Protein 6Z0F (pdb70)

CATH classification: 1.10.510.10 (+1 more: 1.25.40.680)

Organism: Bacillus subtilis (strain 168) (NCBI:txid224308)

Sequence (753 aa):
GEQKSYLENQLEAVAEKTDAGYTFTFQREKIKLLDGLEANVIKDINPFFHKEIDVTDDEVIITIQPPSSYKAFRFMKAKDKKSKWQFAYQLVQAVQQHNLSRLNLIVAPENIVFDKGLTPYFLHYGVKESIPPYERDEERVWQELKAAAALAVDGAFAFEDYLKFNETLTFSAEAKAILDAESYDDLLELIQTHIDELEAKAKTYIHIPRKKWNIQRYIGLGLIVLLVPALIYSMYALFFAQPKHQAIVDSNRAFLNKQYSEVISTLSKYDAESLPESVQYQLATSYVEVENLGSAKTKNIENNLVTLQSDPQHFLYWIDYGRGEYKEAISIGRKLEYNDYIYFALAKYKQQLLSEDTNDEDIQKELDSVNSELEKAQKERQENEQKSYLENQLEAVAEKTDAGYTFTFQREKIKLANVIKDINPFFHKEIDVTDDEVIITIQPPSSYKAFRFMKAKDKKSKWQFAYQLVQAVQQHNLSRLNLIVAPENIVFDKGLTPYFLHYGVKESIPPYERDEERVWQELKAAAALAVDGAFAFEDYLKFNETLTFSAEAKAILDAESYDDLLELIQTHIDELEAKAKTYIHIPRKKWNIQRYIGLGLIVLLVPALIYSMYALFFAQPKHQAIVDSNRAFLNKQYSEVISTLSKYDAESLPESVQYQLATSYVEVENLGSAKTKNIENNLVTLQSDPQHFLYWIDYGRGEYKEAISIGRKLEYNDYIYFALAKYKQQLLSEDTNDEDIQKELDSVNSELE

B-factor: mean 88.52, std 26.42, range [38.07, 214.38]

Secondary structure (DSSP, 8-state):
-----HHHHHHT-EEEEETTEEEEEEEGGG----SSSSSGGGGGT-TTSEEEEEE-SSEEEEEEE--TT-EEGGGSTTS-HHHHHHHHHHHHHHHHT---TTEE----GGGEEE-TT--EEES--EETTTBSS-S--HHHHHHHHHHHHHHHHT-SS-HHHHHT--SSS---HHHHHHHT--SHHHHHHHHHHHHHHHHHHHHTEEEEEHHHHHHHHHHHHHHHHHHHHHHHHHHHIIIIIHHHHHHHHHHHHHHHTT-HHHHHHHTTTS-GGGS-HHHHHHHHHHHHHHHT--HHHHHHIIIIIS-TTS-HHHHHHHHHHHTT-HHHHHHHHHHTT-HHHHHHHHHHHHHHHHHS-TT-HHHHHHHHHHHHHHHHHHHHHTT-/----HHHHHHT-EEEE-SS-EEEEEEGGG----GGGGGS-TTSEEEEEE-SSEEEEEEE--TT-EEGGGSTTS-HHHHHHHHHHHHHHHHT---TTEE----GGGEEE-TT--EEES--EETTTBSS-S--HHHHHHHHHHHHHHHHT-SS-HHHHHT--TTS---HHHHHHHT--SHHHHHHHHHHHHHHHHHHHHTEEEEEHHHHHHHHHHHHHHHHHHHHHHHHHHHIIIIIHHHHHHHHHHHHHHHTT-HHHHHHHSTTS-GGGS-HHHHHHHHHHHHHHHT--HHHHHHIIIIIS-TTS-HHHHHHHHHHHTT-HHHHHHHHHHTT-HHHHHHHHHHHHHHHSSS-TT-HHHHHHHHHHHHHH-

Solvent-accessible surface area: 38411 Å² total; per-residue (Å²): 127,155,170,110,27,42,1,24,99,84,4,134,10,71,19,104,84,74,148,66,4,49,16,2,19,2,93,79,158,35,4,40,31,161,67,79,95,82,3,63,22,3,92,85,37,10,102,79,4,96,12,82,31,71,45,63,150,95,63,0,49,0,17,0,66,7,48,118,41,22,105,33,12,79,125,1,131,101,38,77,86,41,11,20,4,9,0,0,6,9,0,0,10,31,10,72,71,35,128,61,86,88,0,2,6,0,0,0,26,81,0,2,0,18,2,28,2,18,27,5,22,3,2,1,12,0,0,92,92,10,0,9,16,84,92,97,64,118,113,41,10,37,76,4,0,10,0,0,0,0,30,3,0,33,11,68,75,59,10,82,46,2,28,86,47,46,117,85,67,133,38,45,92,22,0,38,36,0,22,110,12,152,49,62,102,78,0,20,52,45,0,41,69,62,5,50,117,35,41,59,109,40,113,78,68,48,89,14,52,118,183,37,45,35,97,64,113,130,98,18,113,31,29,83,98,85,12,80,73,6,57,126,70,8,90,118,4,89,122,136,37,68,59,44,22,87,9,0,5,37,0,4,91,1,24,34,40,153,91,50,76,64,0,29,74,35,0,69,98,46,86,4,129,58,3,38,101,8,0,12,31,2,0,0,7,0,13,0,56,80,52,133,51,45,109,74,44,22,45,89,15,50,102,102,26,0,31,46,143,24,71,44,58,22,3,24,0,7,0,21,7,29,65,30,64,29,45,86,0,12,64,22,0,112,65,43,156,78,76,103,5,33,104,62,0,5,45,91,22,7,111,61,11,107,92,85,88,109,87,31,157,78,42,55,62,74,32,66,56,4,79,69,52,34,73,66,41,56,76,63,88,92,92,129,159,110,54,34,31,0,33,100,99,1,103,8,90,30,49,125,68,160,71,2,30,21,2,20,1,73,31,144,79,21,107,192,48,126,46,3,51,86,37,10,101,79,5,101,28,89,60,73,102,73,151,57,64,5,50,0,18,2,26,20,48,112,18,20,79,31,16,81,114,1,138,76,39,72,72,60,6,24,1,12,0,0,3,8,0,0,10,29,10,81,77,36,132,68,90,35,0,2,12,2,0,0,16,72,0,2,0,6,2,32,2,5,28,5,23,4,3,2,12,0,12,111,97,11,0,8,27,60,96,113,74,133,118,35,18,40,58,5,0,22,0,0,0,0,33,6,0,34,16,69,72,59,10,91,47,2,29,61,81,50,117,109,72,132,50,44,91,50,0,122,30,0,30,89,9,156,47,59,86,72,0,17,96,36,0,32,73,38,5,88,116,55,72,60,47,51,172,81,77,15,88,23,50,101,71,118,16,53,107,63,105,147,102,16,106,33,28,73,104,86,10,79,74,8,56,124,54,8,116,114,7,55,83,49,24,51,62,42,37,92,10,0,5,37,0,4,92,0,25,40,42,61,74,53,76,59,0,31,77,35,0,70,98,48,88,5,126,58,4,38,102,10,0,12,31,3,0,0,6,0,14,0,60,77,46,132,55,43,109,77,45,19,46,88,16,51,102,101,28,0,37,48,159,25,69,44,59,22,3,27,0,6,1,22,7,31,73,44,66,39,62,85,0,14,63,22,0,139,65,43,148,79,114,103,5,30,51,64,0,20,61,82,83,38,124,60,31,125,112,87,74,123,98,46,85,86,27,68,63,29,46,66,72,21,66,90,86,86,126

Foldseek 3Di:
DPDDDPVCVQQVWDWDQDPQAIKTKDWLVQFDDPDPCQPVVVCVPCVQWDWDWDDDPTMIIIGTHHDPQWAALVVLQPDDLLLLLVLLLLLLVVLVPDDPQQWEDDLASSQWIAHPSSHIDGRDTAGCCGGPVNDYDPPNVLLSSLLSSLCSNVVPDDSCCSRPVPVPDDDDPLSCCSSVQPDSVSNSVSSVVSNVVVVVVVVPDDDDDPVVVVVVVVVVVVVVVVVVVVVVVVCCVVPPVVLVVVLLVQLVVCLVVVVLVSNCVSCVVPDLVVDDLVSLLSNLLSLLVVVPDDPVVNVCCDPPPRDSPHDSLSSNLSNCLSVLNLVSNLVSCVVVVPVVSNLVSLVSVLVVLVVDDPPPVVSVVSNVVSVVVNVVVVVVVVPD/DDDDPVCVQQVWDWDADPQAIKTKHWLVQFPDPCVFCVPCVQWDWDWDDDPTMIIIGTHHDPQKAALVVLVPDDLLLLLVLLLLLLVVLVPDDPQQWEDDLARSQWIAHPSSHIDGRDTAGCCGGPVNDYDPPLSLLSSLLSSLCSNVVPDDSCVSSVPDPPDPDDPLSCCSSVQPDSVSNSVSSVVVSVVVVVVVVPDDDDPPVVVVVVVVVVVVVVVVVVVVVVVVCCVVPPVVLVVVLLVQLVVCLVVVVLVRNCVSCVVPDLVVDDLQSLLSNLLSLLVVVVDDPVVNVCCDPPPRDSPHDSLSSVLSNCLSVVNLVSNLVSCVVVVPVVSNLVSLVVVLVVVPPPDPPCPVSVVSVVVSVVSVD

InterPro domains:
  IPR018778 Type VII secretion system EssB [PF10140] (28-382)
  IPR018778 Type VII secretion system EssB [TIGR03926] (8-382)
  IPR042565 Type VII secretion system EssB, C-terminal [G3DSA:1.25.40.680] (241-398)

Structure (mmCIF, N/CA/C/O backbone):
data_6Z0F
#
_entry.id   6Z0F
#
_cell.length_a   149.015
_cell.length_b   83.41
_cell.length_c   106.445
_cell.angle_alpha   90
_cell.angle_beta   108.16
_cell.angle_gamma   90
#
_symmetry.space_group_name_H-M   'C 1 2 1'
#
loop_
_entity.id
_entity.type
_entity.pdbx_description
1 polymer 'ESX secretion system protein YukC'
2 water water
#
loop_
_atom_site.group_PDB
_atom_site.id
_atom_site.type_symbol
_atom_site.label_atom_id
_atom_site.label_alt_id
_atom_site.label_comp_id
_atom_site.label_asym_id
_atom_site.label_entity_id
_atom_site.label_seq_id
_atom_site.pdbx_PDB_ins_code
_atom_site.Cartn_x
_atom_site.Cartn_y
_atom_site.Cartn_z
_atom_site.occupancy
_atom_site.B_iso_or_equiv
_atom_site.auth_seq_id
_atom_site.auth_comp_id
_atom_site.auth_asym_id
_atom_site.auth_atom_id
_atom_site.pdbx_PDB_model_num
ATOM 1 N N . GLY A 1 3 ? 123.643 -34.555 68.39 1 140.88 3 GLY A N 1
ATOM 2 C CA . GLY A 1 3 ? 123.638 -33.16 67.97 1 140.23 3 GLY A CA 1
ATOM 3 C C . GLY A 1 3 ? 122.976 -32.233 68.967 1 139.05 3 GLY A C 1
ATOM 4 O O . GLY A 1 3 ? 121.886 -31.718 68.713 1 138.95 3 GLY A O 1
ATOM 5 N N . GLU A 1 4 ? 123.629 -32.008 70.112 1 138.02 4 GLU A N 1
ATOM 6 C CA . GLU A 1 4 ? 123.077 -31.134 71.144 1 137.48 4 GLU A CA 1
ATOM 7 C C . GLU A 1 4 ? 123.302 -29.654 70.791 1 135.96 4 GLU A C 1
ATOM 8 O O . GLU A 1 4 ? 124.17 -29.005 71.38 1 136.12 4 GLU A O 1
ATOM 14 N N . GLN A 1 5 ? 122.513 -29.124 69.833 1 133.92 5 GLN A N 1
ATOM 15 C CA . GLN A 1 5 ? 122.586 -27.73 69.377 1 132.03 5 GLN A CA 1
ATOM 16 C C . GLN A 1 5 ? 122.23 -26.77 70.507 1 129.05 5 GLN A C 1
ATOM 17 O O . GLN A 1 5 ? 121.167 -26.92 71.112 1 129.27 5 GLN A O 1
ATOM 23 N N . LYS A 1 6 ? 123.101 -25.783 70.783 1 126.49 6 LYS A N 1
ATOM 24 C CA . LYS A 1 6 ? 122.824 -24.844 71.869 1 124.61 6 LYS A CA 1
ATOM 25 C C . LYS A 1 6 ? 121.879 -23.718 71.428 1 122.4 6 LYS A C 1
ATOM 26 O O . LYS A 1 6 ? 121.642 -23.529 70.233 1 122.56 6 LYS A O 1
ATOM 32 N N . SER A 1 7 ? 121.235 -23.078 72.408 1 120.25 7 SER A N 1
ATOM 33 C CA . SER A 1 7 ? 120.287 -21.995 72.18 1 118.63 7 SER A CA 1
ATOM 34 C C . SER A 1 7 ? 121.021 -20.648 72.016 1 116.75 7 SER A C 1
ATOM 35 O O . SER A 1 7 ? 122.244 -20.584 72.149 1 116.82 7 SER A O 1
ATOM 38 N N . TYR A 1 8 ? 120.282 -19.579 71.716 1 115.03 8 TYR A N 1
ATOM 39 C CA . TYR A 1 8 ? 120.865 -18.252 71.565 1 113.88 8 TYR A CA 1
ATOM 40 C C . TYR A 1 8 ? 121.483 -17.781 72.883 1 112.89 8 TYR A C 1
ATOM 41 O O . TYR A 1 8 ? 122.589 -17.245 72.884 1 112.86 8 TYR A O 1
ATOM 50 N N . LEU A 1 9 ? 120.763 -17.979 73.993 1 111.91 9 LEU A N 1
ATOM 51 C CA . LEU A 1 9 ? 121.195 -17.569 75.326 1 111.5 9 LEU A CA 1
ATOM 52 C C . LEU A 1 9 ? 122.493 -18.27 75.707 1 110.98 9 LEU A C 1
ATOM 53 O O . LEU A 1 9 ? 123.396 -17.639 76.246 1 111.34 9 LEU A O 1
ATOM 58 N N . GLU A 1 10 ? 122.601 -19.563 75.399 1 110.05 10 GLU A N 1
ATOM 59 C CA . GLU A 1 10 ? 123.79 -20.334 75.719 1 109.75 10 GLU A CA 1
ATOM 60 C C . GLU A 1 10 ? 125.006 -19.847 74.924 1 109.64 10 GLU A C 1
ATOM 61 O O . GLU A 1 10 ? 126.08 -19.707 75.502 1 109.71 10 GLU A O 1
ATOM 67 N N . ASN A 1 11 ? 124.84 -19.558 73.621 1 109.33 11 ASN A N 1
ATOM 68 C CA . ASN A 1 11 ? 125.945 -19.109 72.765 1 109.45 11 ASN A CA 1
ATOM 69 C C . ASN A 1 11 ? 126.423 -17.698 73.091 1 108.74 11 ASN A C 1
ATOM 70 O O . ASN A 1 11 ? 127.588 -17.386 72.857 1 108.92 11 ASN A O 1
ATOM 75 N N . GLN A 1 12 ? 125.53 -16.838 73.579 1 107.79 12 GLN A N 1
ATOM 76 C CA . GLN A 1 12 ? 125.889 -15.46 73.885 1 107.38 12 GLN A CA 1
ATOM 77 C C . GLN A 1 12 ? 126.637 -15.354 75.207 1 106.72 12 GLN A C 1
ATOM 78 O O . GLN A 1 12 ? 127.634 -14.643 75.295 1 106.73 12 GLN A O 1
ATOM 84 N N . LEU A 1 13 ? 126.162 -16.054 76.233 1 106.03 13 LEU A N 1
ATOM 85 C CA . LEU A 1 13 ? 126.766 -15.99 77.561 1 105.74 13 LEU A CA 1
ATOM 86 C C . LEU A 1 13 ? 127.886 -17.014 77.77 1 105.69 13 LEU A C 1
ATOM 87 O O . LEU A 1 13 ? 128.606 -16.902 78.762 1 105.86 13 LEU A O 1
ATOM 92 N N . GLU A 1 14 ? 128.006 -18.032 76.883 1 105.27 14 GLU A N 1
ATOM 93 C CA . GLU A 1 14 ? 128.958 -19.141 77.014 1 105.5 14 GLU A CA 1
ATOM 94 C C . GLU A 1 14 ? 128.66 -19.877 78.316 1 105.48 14 GLU A C 1
ATOM 95 O O . GLU A 1 14 ? 129.535 -20.05 79.164 1 105.68 14 GLU A O 1
ATOM 101 N N . ALA A 1 15 ? 127.39 -20.227 78.497 1 105.12 15 ALA A N 1
ATOM 102 C CA . ALA A 1 15 ? 126.898 -20.896 79.692 1 105.35 15 ALA A CA 1
ATOM 103 C C . ALA A 1 15 ? 125.906 -21.996 79.34 1 105.41 15 ALA A C 1
ATOM 104 O O . ALA A 1 15 ? 125.318 -21.96 78.262 1 105.65 15 ALA A O 1
ATOM 106 N N . VAL A 1 16 ? 125.702 -22.968 80.243 1 105.12 16 VAL A N 1
ATOM 107 C CA . VAL A 1 16 ? 124.742 -24.036 79.994 1 105.33 16 VAL A CA 1
ATOM 108 C C . VAL A 1 16 ? 123.453 -23.745 80.758 1 105.52 16 VAL A C 1
ATOM 109 O O . VAL A 1 16 ? 123.469 -23.657 81.984 1 105.73 16 VAL A O 1
ATOM 113 N N . ALA A 1 17 ? 122.342 -23.571 80.031 1 105.26 17 ALA A N 1
ATOM 114 C CA . ALA A 1 17 ? 121.042 -23.296 80.63 1 105.47 17 ALA A CA 1
ATOM 115 C C . ALA A 1 17 ? 120.192 -24.568 80.676 1 105.72 17 ALA A C 1
ATOM 116 O O . ALA A 1 17 ? 119.958 -25.191 79.642 1 105.84 17 ALA A O 1
ATOM 118 N N . GLU A 1 18 ? 119.764 -24.975 81.88 1 105.64 18 GLU A N 1
ATOM 119 C CA . GLU A 1 18 ? 118.943 -26.176 82.091 1 105.87 18 GLU A CA 1
ATOM 120 C C . GLU A 1 18 ? 117.811 -25.9 83.099 1 105.73 18 GLU A C 1
ATOM 121 O O . GLU A 1 18 ? 117.884 -24.915 83.827 1 105.95 18 GLU A O 1
ATOM 127 N N . LYS A 1 19 ? 116.759 -26.737 83.131 1 105.22 19 LYS A N 1
ATOM 128 C CA . LYS A 1 19 ? 115.662 -26.522 84.074 1 105.36 19 LYS A CA 1
ATOM 129 C C . LYS A 1 19 ? 115.496 -27.739 84.975 1 105.7 19 LYS A C 1
ATOM 130 O O . LYS A 1 19 ? 115.004 -28.788 84.556 1 105.95 19 LYS A O 1
ATOM 132 N N . THR A 1 20 ? 115.937 -27.589 86.221 1 105.49 20 THR A N 1
ATOM 133 C CA . THR A 1 20 ? 115.884 -28.638 87.234 1 105.59 20 THR A CA 1
ATOM 134 C C . THR A 1 20 ? 114.714 -28.379 88.218 1 105.32 20 THR A C 1
ATOM 135 O O . THR A 1 20 ? 114.05 -27.345 88.131 1 105.32 20 THR A O 1
ATOM 139 N N . ASP A 1 21 ? 114.462 -29.311 89.158 1 105 21 ASP A N 1
ATOM 140 C CA . ASP A 1 21 ? 113.428 -29.119 90.173 1 104.9 21 ASP A CA 1
ATOM 141 C C . ASP A 1 21 ? 113.786 -27.92 91.087 1 103.85 21 ASP A C 1
ATOM 142 O O . ASP A 1 21 ? 112.89 -27.211 91.542 1 104.15 21 ASP A O 1
ATOM 147 N N . ALA A 1 22 ? 115.094 -27.674 91.317 1 102.29 22 ALA A N 1
ATOM 148 C CA . ALA A 1 22 ? 115.58 -26.552 92.123 1 101.15 22 ALA A CA 1
ATOM 149 C C . ALA A 1 22 ? 115.385 -25.187 91.428 1 99.57 22 ALA A C 1
ATOM 150 O O . ALA A 1 22 ? 115.382 -24.16 92.102 1 99.7 22 ALA A O 1
ATOM 152 N N . GLY A 1 23 ? 115.242 -25.185 90.104 1 97.84 23 GLY A N 1
ATOM 153 C CA . GLY A 1 23 ? 115.038 -23.965 89.335 1 96.59 23 GLY A CA 1
ATOM 154 C C . GLY A 1 23 ? 115.826 -23.916 88.044 1 94.85 23 GLY A C 1
ATOM 155 O O . GLY A 1 23 ? 116.393 -24.921 87.621 1 95.01 23 GLY A O 1
ATOM 156 N N . TYR A 1 24 ? 115.861 -22.746 87.406 1 93.04 24 TYR A N 1
ATOM 157 C CA . TYR A 1 24 ? 116.6 -22.54 86.167 1 91.8 24 TYR A CA 1
ATOM 158 C C . TYR A 1 24 ? 118.088 -22.397 86.478 1 90.57 24 TYR A C 1
ATOM 159 O O . TYR A 1 24 ? 118.469 -21.574 87.3 1 90.82 24 TYR A O 1
ATOM 168 N N . THR A 1 25 ? 118.928 -23.199 85.831 1 89.21 25 THR A N 1
ATOM 169 C CA . THR A 1 25 ? 120.374 -23.208 86.034 1 88.19 25 THR A CA 1
ATOM 170 C C . THR A 1 25 ? 121.108 -22.448 84.911 1 86.53 25 THR A C 1
ATOM 171 O O . THR A 1 25 ? 120.766 -22.588 83.741 1 86.58 25 THR A O 1
ATOM 175 N N . PHE A 1 26 ? 122.1 -21.631 85.278 1 84.87 26 PHE A N 1
ATOM 176 C CA . PHE A 1 26 ? 122.957 -20.897 84.351 1 83.75 26 PHE A CA 1
ATOM 177 C C . PHE A 1 26 ? 124.39 -21.093 84.789 1 83.9 26 PHE A C 1
ATOM 178 O O . PHE A 1 26 ? 124.89 -20.297 85.579 1 84.02 26 PHE A O 1
ATOM 186 N N . THR A 1 27 ? 125.034 -22.18 84.345 1 83.69 27 THR A N 1
ATOM 187 C CA . THR A 1 27 ? 126.394 -22.482 84.785 1 83.96 27 THR A CA 1
ATOM 188 C C . THR A 1 27 ? 127.446 -21.992 83.764 1 84.44 27 THR A C 1
ATOM 189 O O . THR A 1 27 ? 127.429 -22.373 82.597 1 84.64 27 THR A O 1
ATOM 193 N N . PHE A 1 28 ? 128.368 -21.146 84.249 1 84.43 28 PHE A N 1
ATOM 194 C CA . PHE A 1 28 ? 129.483 -20.536 83.519 1 84.86 28 PHE A CA 1
ATOM 195 C C . PHE A 1 28 ? 130.835 -21.131 83.963 1 85.81 28 PHE A C 1
ATOM 196 O O . PHE A 1 28 ? 130.903 -21.807 84.991 1 86.14 28 PHE A O 1
ATOM 204 N N . GLN A 1 29 ? 131.919 -20.838 83.227 1 86.12 29 GLN A N 1
ATOM 205 C CA . GLN A 1 29 ? 133.255 -21.273 83.629 1 86.86 29 GLN A CA 1
ATOM 206 C C . GLN A 1 29 ? 133.892 -20.165 84.472 1 86.82 29 GLN A C 1
ATOM 207 O O . GLN A 1 29 ? 133.744 -18.99 84.137 1 86.92 29 GLN A O 1
ATOM 213 N N . ARG A 1 30 ? 134.576 -20.525 85.57 1 86.45 30 ARG A N 1
ATOM 214 C CA . ARG A 1 30 ? 135.194 -19.567 86.491 1 86.53 30 ARG A CA 1
ATOM 215 C C . ARG A 1 30 ? 136.122 -18.553 85.782 1 86.68 30 ARG A C 1
ATOM 216 O O . ARG A 1 30 ? 136.146 -17.383 86.165 1 86.63 30 ARG A O 1
ATOM 224 N N . GLU A 1 31 ? 136.837 -18.982 84.727 1 86.62 31 GLU A N 1
ATOM 225 C CA . GLU A 1 31 ? 137.718 -18.108 83.949 1 86.92 31 GLU A CA 1
ATOM 226 C C . GLU A 1 31 ? 136.977 -16.912 83.349 1 86.18 31 GLU A C 1
ATOM 227 O O . GLU A 1 31 ? 137.528 -15.815 83.288 1 86.58 31 GLU A O 1
ATOM 233 N N . LYS A 1 32 ? 135.735 -17.126 82.897 1 84.78 32 LYS A N 1
ATOM 234 C CA . LYS A 1 32 ? 134.957 -16.066 82.272 1 83.79 32 LYS A CA 1
ATOM 235 C C . LYS A 1 32 ? 134.078 -15.289 83.276 1 82.37 32 LYS A C 1
ATOM 236 O O . LYS A 1 32 ? 133.228 -14.518 82.843 1 82.43 32 LYS A O 1
ATOM 238 N N . ILE A 1 33 ? 134.267 -15.474 84.594 1 80.92 33 ILE A N 1
ATOM 239 C CA . ILE A 1 33 ? 133.48 -14.743 85.595 1 79.93 33 ILE A CA 1
ATOM 240 C C . ILE A 1 33 ? 134.43 -13.945 86.489 1 78.9 33 ILE A C 1
ATOM 241 O O . ILE A 1 33 ? 135.216 -14.536 87.228 1 79.29 33 ILE A O 1
ATOM 246 N N . LYS A 1 34 ? 134.381 -12.613 86.411 1 77.45 34 LYS A N 1
ATOM 247 C CA . LYS A 1 34 ? 135.262 -11.77 87.216 1 76.58 34 LYS A CA 1
ATOM 248 C C . LYS A 1 34 ? 134.543 -11.28 88.487 1 75.51 34 LYS A C 1
ATOM 249 O O . LYS A 1 34 ? 133.621 -10.477 88.389 1 75.85 34 LYS A O 1
ATOM 251 N N . LEU A 1 35 ? 134.921 -11.784 89.667 1 74.1 35 LEU A N 1
ATOM 252 C CA . LEU A 1 35 ? 134.294 -11.355 90.923 1 73.25 35 LEU A CA 1
ATOM 253 C C . LEU A 1 35 ? 135.298 -10.53 91.739 1 72.13 35 LEU A C 1
ATOM 254 O O . LEU A 1 35 ? 135.931 -11.054 92.658 1 72.24 35 LEU A O 1
ATOM 259 N N . LEU A 1 36 ? 135.442 -9.234 91.39 1 70.79 36 LEU A N 1
ATOM 260 C CA . LEU A 1 36 ? 136.425 -8.315 91.979 1 69.86 36 LEU A CA 1
ATOM 261 C C . LEU A 1 36 ? 136.025 -7.734 93.359 1 68.75 36 LEU A C 1
ATOM 262 O O . LEU A 1 36 ? 136.89 -7.242 94.084 1 68.9 36 LEU A O 1
ATOM 267 N N . ASP A 1 37 ? 134.738 -7.761 93.707 1 67.56 37 ASP A N 1
ATOM 268 C CA . ASP A 1 37 ? 134.287 -7.304 95.025 1 66.93 37 ASP A CA 1
ATOM 269 C C . ASP A 1 37 ? 134.121 -8.546 95.944 1 67.13 37 ASP A C 1
ATOM 270 O O . ASP A 1 37 ? 134.416 -9.679 95.516 1 67.97 37 ASP A O 1
ATOM 275 N N . GLY A 1 38 ? 133.692 -8.341 97.182 1 65.97 38 GLY A N 1
ATOM 276 C CA . GLY A 1 38 ? 133.493 -9.466 98.085 1 65.82 38 GLY A CA 1
ATOM 277 C C . GLY A 1 38 ? 132.108 -10.066 98.017 1 65.57 38 GLY A C 1
ATOM 278 O O . GLY A 1 38 ? 131.868 -11.128 98.593 1 65.96 38 GLY A O 1
ATOM 279 N N . LEU A 1 39 ? 131.183 -9.372 97.346 1 64.84 39 LEU A N 1
ATOM 280 C CA . LEU A 1 39 ? 129.767 -9.688 97.287 1 64.78 39 LEU A CA 1
ATOM 281 C C . LEU A 1 39 ? 129.393 -10.935 96.486 1 65.53 39 LEU A C 1
ATOM 282 O O . LEU A 1 39 ? 128.271 -11.402 96.646 1 65.79 39 LEU A O 1
ATOM 287 N N . GLU A 1 40 ? 130.265 -11.454 95.606 1 65.8 40 GLU A N 1
ATOM 288 C CA . GLU A 1 40 ? 129.939 -12.643 94.802 1 66.49 40 GLU A CA 1
ATOM 289 C C . GLU A 1 40 ? 128.593 -12.491 94.04 1 66.65 40 GLU A C 1
ATOM 290 O O . GLU A 1 40 ? 127.641 -13.223 94.318 1 66.79 40 GLU A O 1
ATOM 296 N N . ALA A 1 41 ? 128.512 -11.498 93.132 1 66.49 41 ALA A N 1
ATOM 297 C CA . ALA A 1 41 ? 127.351 -11.2 92.286 1 66.65 41 ALA A CA 1
ATOM 298 C C . ALA A 1 41 ? 126.043 -11.108 93.087 1 66.97 41 ALA A C 1
ATOM 299 O O . ALA A 1 41 ? 124.997 -11.557 92.623 1 67.31 41 ALA A O 1
ATOM 301 N N . ASN A 1 42 ? 126.096 -10.507 94.277 1 66.67 42 ASN A N 1
ATOM 302 C CA . ASN A 1 42 ? 124.934 -10.356 95.153 1 66.68 42 ASN A CA 1
ATOM 303 C C . ASN A 1 42 ? 123.881 -9.37 94.545 1 65.67 42 ASN A C 1
ATOM 304 O O . ASN A 1 42 ? 122.723 -9.399 94.961 1 65.53 42 ASN A O 1
ATOM 309 N N . VAL A 1 43 ? 124.287 -8.515 93.593 1 64.91 43 VAL A N 1
ATOM 310 C CA . VAL A 1 43 ? 123.437 -7.519 92.94 1 64.88 43 VAL A CA 1
ATOM 311 C C . VAL A 1 43 ? 122.283 -8.172 92.163 1 64.98 43 VAL A C 1
ATOM 312 O O . VAL A 1 43 ? 121.218 -7.566 92.048 1 65.3 43 VAL A O 1
ATOM 316 N N . ILE A 1 44 ? 122.464 -9.406 91.645 1 64.44 44 ILE A N 1
ATOM 317 C CA . ILE A 1 44 ? 121.404 -10.062 90.865 1 64.16 44 ILE A CA 1
ATOM 318 C C . ILE A 1 44 ? 120.145 -10.36 91.692 1 63.79 44 ILE A C 1
ATOM 319 O O . ILE A 1 44 ? 119.085 -10.576 91.11 1 63.52 44 ILE A O 1
ATOM 324 N N . LYS A 1 45 ? 120.246 -10.363 93.023 1 63.77 45 LYS A N 1
ATOM 325 C CA . LYS A 1 45 ? 119.081 -10.592 93.873 1 64.4 45 LYS A CA 1
ATOM 326 C C . LYS A 1 45 ? 118.236 -9.316 94.063 1 65.22 45 LYS A C 1
ATOM 327 O O . LYS A 1 45 ? 117.212 -9.376 94.734 1 65.37 45 LYS A O 1
ATOM 333 N N . ASP A 1 46 ? 118.645 -8.175 93.486 1 65.75 46 ASP A N 1
ATOM 334 C CA . ASP A 1 46 ? 117.933 -6.916 93.667 1 66.95 46 ASP A CA 1
ATOM 335 C C . ASP A 1 46 ? 116.848 -6.658 92.618 1 67.93 46 ASP A C 1
ATOM 336 O O . ASP A 1 46 ? 116.192 -5.622 92.714 1 68.26 46 ASP A O 1
ATOM 341 N N . ILE A 1 47 ? 116.655 -7.549 91.624 1 68.36 47 ILE A N 1
ATOM 342 C CA . ILE A 1 47 ? 115.631 -7.299 90.6 1 69.42 47 ILE A CA 1
ATOM 343 C C . ILE A 1 47 ? 114.317 -7.987 90.972 1 70.57 47 ILE A C 1
ATOM 344 O O . ILE A 1 47 ? 113.288 -7.31 91.098 1 71.13 47 ILE A O 1
ATOM 349 N N . ASN A 1 48 ? 114.336 -9.314 91.143 1 70.62 48 ASN A N 1
ATOM 350 C CA . ASN A 1 48 ? 113.13 -10.04 91.497 1 71.43 48 ASN A CA 1
ATOM 351 C C . ASN A 1 48 ? 113.364 -10.718 92.822 1 72.92 48 ASN A C 1
ATOM 352 O O . ASN A 1 48 ? 113.839 -11.848 92.857 1 73.26 48 ASN A O 1
ATOM 357 N N . PRO A 1 49 ? 113.104 -10.019 93.939 1 73.57 49 PRO A N 1
ATOM 358 C CA . PRO A 1 49 ? 113.361 -10.621 95.256 1 74.43 49 PRO A CA 1
ATOM 359 C C . PRO A 1 49 ? 112.458 -11.822 95.553 1 75.77 49 PRO A C 1
ATOM 360 O O . PRO A 1 49 ? 112.828 -12.686 96.344 1 75.84 49 PRO A O 1
ATOM 364 N N . PHE A 1 50 ? 111.286 -11.883 94.907 1 76.81 50 PHE A N 1
ATOM 365 C CA . PHE A 1 50 ? 110.327 -12.982 95.008 1 78.29 50 PHE A CA 1
ATOM 366 C C . PHE A 1 50 ? 110.903 -14.272 94.365 1 79.26 50 PHE A C 1
ATOM 367 O O . PHE A 1 50 ? 110.512 -15.37 94.757 1 79.45 50 PHE A O 1
ATOM 375 N N . PHE A 1 51 ? 111.859 -14.137 93.417 1 79.72 51 PHE A N 1
ATOM 376 C CA . PHE A 1 51 ? 112.564 -15.257 92.797 1 80.57 51 PHE A CA 1
ATOM 377 C C . PHE A 1 51 ? 113.693 -15.704 93.715 1 82.03 51 PHE A C 1
ATOM 378 O O . PHE A 1 51 ? 114.506 -14.878 94.128 1 82.23 51 PHE A O 1
ATOM 386 N N . HIS A 1 52 ? 113.761 -16.991 94.031 1 82.87 52 HIS A N 1
ATOM 387 C CA . HIS A 1 52 ? 114.821 -17.536 94.872 1 84.16 52 HIS A CA 1
ATOM 388 C C . HIS A 1 52 ? 116.11 -17.555 94.048 1 84.58 52 HIS A C 1
ATOM 389 O O . HIS A 1 52 ? 116.154 -18.232 93.024 1 84.92 52 HIS A O 1
ATOM 396 N N . LYS A 1 53 ? 117.131 -16.775 94.445 1 84.39 53 LYS A N 1
ATOM 397 C CA . LYS A 1 53 ? 118.366 -16.71 93.665 1 84.7 53 LYS A CA 1
ATOM 398 C C . LYS A 1 53 ? 119.583 -17.171 94.458 1 85.33 53 LYS A C 1
ATOM 399 O O . LYS A 1 53 ? 119.852 -16.666 95.548 1 85.47 53 LYS A O 1
ATOM 405 N N . GLU A 1 54 ? 120.321 -18.136 93.895 1 85.62 54 GLU A N 1
ATOM 406 C CA . GLU A 1 54 ? 121.537 -18.686 94.491 1 86.46 54 GLU A CA 1
ATOM 407 C C . GLU A 1 54 ? 122.71 -18.575 93.527 1 87.04 54 GLU A C 1
ATOM 408 O O . GLU A 1 54 ? 122.528 -18.662 92.312 1 87.2 54 GLU A O 1
ATOM 414 N N . ILE A 1 55 ? 123.916 -18.379 94.062 1 87.12 55 ILE A N 1
ATOM 415 C CA . ILE A 1 55 ? 125.125 -18.313 93.245 1 87.54 55 ILE A CA 1
ATOM 416 C C . ILE A 1 55 ? 126.172 -19.251 93.856 1 88.48 55 ILE A C 1
ATOM 417 O O . ILE A 1 55 ? 126.574 -19.059 95.004 1 88.51 55 ILE A O 1
ATOM 422 N N . ASP A 1 56 ? 126.58 -20.287 93.113 1 89.03 56 ASP A N 1
ATOM 423 C CA . ASP A 1 56 ? 127.579 -21.235 93.601 1 90.06 56 ASP A CA 1
ATOM 424 C C . ASP A 1 56 ? 128.912 -20.994 92.913 1 90.24 56 ASP A C 1
ATOM 425 O O . ASP A 1 56 ? 129.004 -21.156 91.7 1 90.3 56 ASP A O 1
ATOM 430 N N . VAL A 1 57 ? 129.942 -20.61 93.671 1 90.15 57 VAL A N 1
ATOM 431 C CA . VAL A 1 57 ? 131.253 -20.356 93.091 1 90.62 57 VAL A CA 1
ATOM 432 C C . VAL A 1 57 ? 132.226 -21.475 93.442 1 91.52 57 VAL A C 1
ATOM 433 O O . VAL A 1 57 ? 132.585 -21.648 94.605 1 91.83 57 VAL A O 1
ATOM 437 N N . THR A 1 58 ? 132.671 -22.226 92.436 1 91.85 58 THR A N 1
ATOM 438 C CA . THR A 1 58 ? 133.661 -23.283 92.637 1 92.64 58 THR A CA 1
ATOM 439 C C . THR A 1 58 ? 134.98 -22.881 91.924 1 93 58 THR A C 1
ATOM 440 O O . THR A 1 58 ? 135.019 -21.893 91.185 1 93.09 58 THR A O 1
ATOM 444 N N . ASP A 1 59 ? 136.06 -23.643 92.149 1 93.03 59 ASP A N 1
ATOM 445 C CA . ASP A 1 59 ? 137.372 -23.363 91.568 1 93.5 59 ASP A CA 1
ATOM 446 C C . ASP A 1 59 ? 137.405 -23.465 90.027 1 93.45 59 ASP A C 1
ATOM 447 O O . ASP A 1 59 ? 138.45 -23.186 89.433 1 93.63 59 ASP A O 1
ATOM 452 N N . ASP A 1 60 ? 136.278 -23.835 89.381 1 93 60 ASP A N 1
ATOM 453 C CA . ASP A 1 60 ? 136.239 -23.946 87.925 1 93.04 60 ASP A CA 1
ATOM 454 C C . ASP A 1 60 ? 134.831 -23.765 87.329 1 91.71 60 ASP A C 1
ATOM 455 O O . ASP A 1 60 ? 134.676 -23.94 86.12 1 92.12 60 ASP A O 1
ATOM 460 N N . GLU A 1 61 ? 133.833 -23.354 88.132 1 89.96 61 GLU A N 1
ATOM 461 C CA . GLU A 1 61 ? 132.473 -23.153 87.627 1 88.72 61 GLU A CA 1
ATOM 462 C C . GLU A 1 61 ? 131.667 -22.188 88.496 1 86.95 61 GLU A C 1
ATOM 463 O O . GLU A 1 61 ? 131.825 -22.179 89.715 1 87.05 61 GLU A O 1
ATOM 469 N N . VAL A 1 62 ? 130.773 -21.406 87.876 1 85.13 62 VAL A N 1
ATOM 470 C CA . VAL A 1 62 ? 129.873 -20.497 88.595 1 83.75 62 VAL A CA 1
ATOM 471 C C . VAL A 1 62 ? 128.443 -20.885 88.218 1 82.12 62 VAL A C 1
ATOM 472 O O . VAL A 1 62 ? 128.084 -20.777 87.054 1 82.05 62 VAL A O 1
ATOM 476 N N . ILE A 1 63 ? 127.652 -21.394 89.173 1 80.59 63 ILE A N 1
ATOM 477 C CA . ILE A 1 63 ? 126.294 -21.842 88.867 1 79.62 63 ILE A CA 1
ATOM 478 C C . ILE A 1 63 ? 125.242 -20.935 89.495 1 78.85 63 ILE A C 1
ATOM 479 O O . ILE A 1 63 ? 125.079 -20.922 90.717 1 79.01 63 ILE A O 1
ATOM 484 N N . ILE A 1 64 ? 124.497 -20.212 88.651 1 77.75 64 ILE A N 1
ATOM 485 C CA . ILE A 1 64 ? 123.425 -19.327 89.095 1 77.19 64 ILE A CA 1
ATOM 486 C C . ILE A 1 64 ? 122.091 -20.08 89.016 1 77.1 64 ILE A C 1
ATOM 487 O O . ILE A 1 64 ? 121.795 -20.689 87.991 1 77.35 64 ILE A O 1
ATOM 492 N N . THR A 1 65 ? 121.302 -20.076 90.103 1 76.58 65 THR A N 1
ATOM 493 C CA . THR A 1 65 ? 120.024 -20.791 90.123 1 76.52 65 THR A CA 1
ATOM 494 C C . THR A 1 65 ? 118.867 -19.855 90.446 1 76.37 65 THR A C 1
ATOM 495 O O . THR A 1 65 ? 118.766 -19.373 91.57 1 76.51 65 THR A O 1
ATOM 499 N N . ILE A 1 66 ? 117.977 -19.626 89.472 1 76.09 66 ILE A N 1
ATOM 500 C CA . ILE A 1 66 ? 116.815 -18.749 89.626 1 76.17 66 ILE A CA 1
ATOM 501 C C . ILE A 1 66 ? 115.555 -19.589 89.725 1 76.71 66 ILE A C 1
ATOM 502 O O . ILE A 1 66 ? 115.253 -20.336 88.801 1 76.99 66 ILE A O 1
ATOM 507 N N . GLN A 1 67 ? 114.81 -19.459 90.822 1 76.73 67 GLN A N 1
ATOM 508 C CA . GLN A 1 67 ? 113.578 -20.222 90.997 1 77.55 67 GLN A CA 1
ATOM 509 C C . GLN A 1 67 ? 112.385 -19.284 91.129 1 77.96 67 GLN A C 1
ATOM 510 O O . GLN A 1 67 ? 112.037 -18.87 92.23 1 78.12 67 GLN A O 1
ATOM 516 N N . PRO A 1 68 ? 111.747 -18.924 90.007 1 78.03 68 PRO A N 1
ATOM 517 C CA . PRO A 1 68 ? 110.551 -18.073 90.09 1 78.43 68 PRO A CA 1
ATOM 518 C C . PRO A 1 68 ? 109.354 -18.841 90.672 1 79.27 68 PRO A C 1
ATOM 519 O O . PRO A 1 68 ? 109.386 -20.076 90.748 1 79.57 68 PRO A O 1
ATOM 523 N N . PRO A 1 69 ? 108.268 -18.151 91.084 1 79.61 69 PRO A N 1
ATOM 524 C CA . PRO A 1 69 ? 107.102 -18.876 91.632 1 79.74 69 PRO A CA 1
ATOM 525 C C . PRO A 1 69 ? 106.554 -19.924 90.66 1 80.25 69 PRO A C 1
ATOM 526 O O . PRO A 1 69 ? 106.618 -19.732 89.449 1 80.19 69 PRO A O 1
ATOM 530 N N . SER A 1 70 ? 106.064 -21.049 91.192 1 80.51 70 SER A N 1
ATOM 531 C CA . SER A 1 70 ? 105.55 -22.179 90.412 1 81.21 70 SER A CA 1
ATOM 532 C C . SER A 1 70 ? 104.58 -21.767 89.291 1 81.14 70 SER A C 1
ATOM 533 O O . SER A 1 70 ? 104.673 -22.291 88.182 1 81.29 70 SER A O 1
ATOM 536 N N . SER A 1 71 ? 103.683 -20.809 89.568 1 80.77 71 SER A N 1
ATOM 537 C CA . SER A 1 71 ? 102.68 -20.316 88.62 1 80.8 71 SER A CA 1
ATOM 538 C C . SER A 1 71 ? 103.279 -19.603 87.392 1 80.56 71 SER A C 1
ATOM 539 O O . SER A 1 71 ? 102.577 -19.418 86.396 1 80.93 71 SER A O 1
ATOM 542 N N . TYR A 1 72 ? 104.55 -19.191 87.458 1 79.78 72 TYR A N 1
ATOM 543 C CA . TYR A 1 72 ? 105.198 -18.506 86.336 1 79.49 72 TYR A CA 1
ATOM 544 C C . TYR A 1 72 ? 105.579 -19.533 85.281 1 79.12 72 TYR A C 1
ATOM 545 O O . TYR A 1 72 ? 106.187 -20.554 85.612 1 79.56 72 TYR A O 1
ATOM 554 N N . LYS A 1 73 ? 105.2 -19.293 84.024 1 78.17 73 LYS A N 1
ATOM 555 C CA . LYS A 1 73 ? 105.472 -20.243 82.949 1 77.9 73 LYS A CA 1
ATOM 556 C C . LYS A 1 73 ? 106.543 -19.737 82.003 1 77.35 73 LYS A C 1
ATOM 557 O O . LYS A 1 73 ? 106.672 -18.537 81.822 1 77.01 73 LYS A O 1
ATOM 563 N N . ALA A 1 74 ? 107.291 -20.646 81.375 1 77.29 74 ALA A N 1
ATOM 564 C CA . ALA A 1 74 ? 108.325 -20.253 80.418 1 77.78 74 ALA A CA 1
ATOM 565 C C . ALA A 1 74 ? 107.707 -19.658 79.146 1 78.06 74 ALA A C 1
ATOM 566 O O . ALA A 1 74 ? 106.594 -20.025 78.775 1 78.37 74 ALA A O 1
ATOM 568 N N . PHE A 1 75 ? 108.449 -18.764 78.468 1 77.69 75 PHE A N 1
ATOM 569 C CA . PHE A 1 75 ? 108.071 -18.073 77.229 1 77.92 75 PHE A CA 1
ATOM 570 C C . PHE A 1 75 ? 107.339 -18.97 76.228 1 78.49 75 PHE A C 1
ATOM 571 O O . PHE A 1 75 ? 106.374 -18.524 75.615 1 78.72 75 PHE A O 1
ATOM 579 N N . ARG A 1 76 ? 107.78 -20.231 76.079 1 78.68 76 ARG A N 1
ATOM 580 C CA . ARG A 1 76 ? 107.21 -21.195 75.136 1 79.29 76 ARG A CA 1
ATOM 581 C C . ARG A 1 76 ? 105.695 -21.388 75.304 1 79.88 76 ARG A C 1
ATOM 582 O O . ARG A 1 76 ? 105.042 -21.854 74.37 1 80.17 76 ARG A O 1
ATOM 584 N N . PHE A 1 77 ? 105.131 -21.034 76.472 1 79.93 77 PHE A N 1
ATOM 585 C CA . PHE A 1 77 ? 103.696 -21.202 76.703 1 80.45 77 PHE A CA 1
ATOM 586 C C . PHE A 1 77 ? 102.848 -20.018 76.201 1 80.7 77 PHE A C 1
ATOM 587 O O . PHE A 1 77 ? 101.63 -20.035 76.367 1 80.84 77 PHE A O 1
ATOM 595 N N . MET A 1 78 ? 103.474 -19.01 75.582 1 80.57 78 MET A N 1
ATOM 596 C CA . MET A 1 78 ? 102.741 -17.887 75.016 1 80.97 78 MET A CA 1
ATOM 597 C C . MET A 1 78 ? 102.153 -18.26 73.661 1 81.61 78 MET A C 1
ATOM 598 O O . MET A 1 78 ? 101.055 -17.815 73.337 1 81.71 78 MET A O 1
ATOM 603 N N . LYS A 1 79 ? 102.897 -19.061 72.866 1 81.87 79 LYS A N 1
ATOM 604 C CA . LYS A 1 79 ? 102.563 -19.492 71.512 1 82.87 79 LYS A CA 1
ATOM 605 C C . LYS A 1 79 ? 101.127 -20.02 71.384 1 83.47 79 LYS A C 1
ATOM 606 O O . LYS A 1 79 ? 100.501 -19.817 70.342 1 83.84 79 LYS A O 1
ATOM 612 N N . ALA A 1 80 ? 100.603 -20.685 72.424 1 83.46 80 ALA A N 1
ATOM 613 C CA . ALA A 1 80 ? 99.259 -21.254 72.355 1 83.87 80 ALA A CA 1
ATOM 614 C C . ALA A 1 80 ? 98.148 -20.288 72.8 1 83.94 80 ALA A C 1
ATOM 615 O O . ALA A 1 80 ? 96.973 -20.638 72.678 1 84.34 80 ALA A O 1
ATOM 617 N N . LYS A 1 81 ? 98.498 -19.09 73.303 1 83.23 81 LYS A N 1
ATOM 618 C CA . LYS A 1 81 ? 97.511 -18.117 73.761 1 82.93 81 LYS A CA 1
ATOM 619 C C . LYS A 1 81 ? 96.856 -17.365 72.579 1 82.54 81 LYS A C 1
ATOM 620 O O . LYS A 1 81 ? 97.268 -17.527 71.425 1 82.74 81 LYS A O 1
ATOM 622 N N . ASP A 1 82 ? 95.809 -16.566 72.872 1 81.77 82 ASP A N 1
ATOM 623 C CA . ASP A 1 82 ? 95.106 -15.779 71.866 1 81.39 82 ASP A CA 1
ATOM 624 C C . ASP A 1 82 ? 95.895 -14.516 71.518 1 80.68 82 ASP A C 1
ATOM 625 O O . ASP A 1 82 ? 96.77 -14.096 72.28 1 80.89 82 ASP A O 1
ATOM 630 N N . LYS A 1 83 ? 95.585 -13.912 70.359 1 79.66 83 LYS A N 1
ATOM 631 C CA . LYS A 1 83 ? 96.265 -12.72 69.856 1 79.04 83 LYS A CA 1
ATOM 632 C C . LYS A 1 83 ? 96.169 -11.548 70.805 1 78.02 83 LYS A C 1
ATOM 633 O O . LYS A 1 83 ? 97.129 -10.799 70.907 1 77.98 83 LYS A O 1
ATOM 639 N N . LYS A 1 84 ? 95.056 -11.401 71.532 1 77.21 84 LYS A N 1
ATOM 640 C CA . LYS A 1 84 ? 94.912 -10.311 72.503 1 76.99 84 LYS A CA 1
ATOM 641 C C . LYS A 1 84 ? 95.952 -10.431 73.608 1 75.67 84 LYS A C 1
ATOM 642 O O . LYS A 1 84 ? 96.578 -9.432 73.981 1 75.57 84 LYS A O 1
ATOM 648 N N . SER A 1 85 ? 96.165 -11.66 74.088 1 74.36 85 SER A N 1
ATOM 649 C CA . SER A 1 85 ? 97.132 -11.956 75.125 1 73.45 85 SER A CA 1
ATOM 650 C C . SER A 1 85 ? 98.557 -11.794 74.617 1 72.16 85 SER A C 1
ATOM 651 O O . SER A 1 85 ? 99.405 -11.299 75.355 1 72.34 85 SER A O 1
ATOM 654 N N . LYS A 1 86 ? 98.819 -12.178 73.362 1 70.74 86 LYS A N 1
ATOM 655 C CA . LYS A 1 86 ? 100.143 -12.048 72.765 1 70.08 86 LYS A CA 1
ATOM 656 C C . LYS A 1 86 ? 100.556 -10.575 72.67 1 69.51 86 LYS A C 1
ATOM 657 O O . LYS A 1 86 ? 101.658 -10.218 73.085 1 69.5 86 LYS A O 1
ATOM 663 N N . TRP A 1 87 ? 99.652 -9.712 72.191 1 68.78 87 TRP A N 1
ATOM 664 C CA . TRP A 1 87 ? 99.923 -8.281 72.073 1 68.14 87 TRP A CA 1
ATOM 665 C C . TRP A 1 87 ? 100.033 -7.627 73.458 1 67.03 87 TRP A C 1
ATOM 666 O O . TRP A 1 87 ? 100.781 -6.668 73.594 1 67.2 87 TRP A O 1
ATOM 677 N N . GLN A 1 88 ? 99.329 -8.144 74.486 1 66.01 88 GLN A N 1
ATOM 678 C CA . GLN A 1 88 ? 99.48 -7.613 75.846 1 65.69 88 GLN A CA 1
ATOM 679 C C . GLN A 1 88 ? 100.82 -8.035 76.426 1 64.84 88 GLN A C 1
ATOM 680 O O . GLN A 1 88 ? 101.444 -7.251 77.128 1 64.87 88 GLN A O 1
ATOM 686 N N . PHE A 1 89 ? 101.267 -9.254 76.131 1 63.97 89 PHE A N 1
ATOM 687 C CA . PHE A 1 89 ? 102.546 -9.744 76.601 1 63.63 89 PHE A CA 1
ATOM 688 C C . PHE A 1 89 ? 103.665 -8.952 75.934 1 63.37 89 PHE A C 1
ATOM 689 O O . PHE A 1 89 ? 104.605 -8.547 76.611 1 63.56 89 PHE A O 1
ATOM 697 N N . ALA A 1 90 ? 103.549 -8.698 74.622 1 62.78 90 ALA A N 1
ATOM 698 C CA . ALA A 1 90 ? 104.542 -7.923 73.881 1 62.72 90 ALA A CA 1
ATOM 699 C C . ALA A 1 90 ? 104.595 -6.462 74.367 1 62.39 90 ALA A C 1
ATOM 700 O O . ALA A 1 90 ? 105.678 -5.892 74.419 1 62.45 90 ALA A O 1
ATOM 702 N N . TYR A 1 91 ? 103.453 -5.871 74.761 1 61.88 91 TYR A N 1
ATOM 703 C CA . TYR A 1 91 ? 103.44 -4.503 75.288 1 61.93 91 TYR A CA 1
ATOM 704 C C . TYR A 1 91 ? 104.195 -4.438 76.6 1 61.88 91 TYR A C 1
ATOM 705 O O . TYR A 1 91 ? 104.951 -3.497 76.834 1 62.07 91 TYR A O 1
ATOM 714 N N . GLN A 1 92 ? 103.991 -5.44 77.459 1 61.51 92 GLN A N 1
ATOM 715 C CA . GLN A 1 92 ? 104.647 -5.491 78.75 1 61.59 92 GLN A CA 1
ATOM 716 C C . GLN A 1 92 ? 106.123 -5.926 78.632 1 61.32 92 GLN A C 1
ATOM 717 O O . GLN A 1 92 ? 106.911 -5.596 79.51 1 61.75 92 GLN A O 1
ATOM 723 N N . LEU A 1 93 ? 106.498 -6.641 77.567 1 60.52 93 LEU A N 1
ATOM 724 C CA . LEU A 1 93 ? 107.878 -7.062 77.369 1 60.33 93 LEU A CA 1
ATOM 725 C C . LEU A 1 93 ? 108.72 -5.849 76.981 1 60.63 93 LEU A C 1
ATOM 726 O O . LEU A 1 93 ? 109.795 -5.661 77.542 1 60.94 93 LEU A O 1
ATOM 731 N N . VAL A 1 94 ? 108.208 -4.995 76.074 1 60.37 94 VAL A N 1
ATOM 732 C CA . VAL A 1 94 ? 108.885 -3.757 75.672 1 60.67 94 VAL A CA 1
ATOM 733 C C . VAL A 1 94 ? 109.033 -2.833 76.875 1 60.93 94 VAL A C 1
ATOM 734 O O . VAL A 1 94 ? 110.087 -2.241 77.075 1 61.06 94 VAL A O 1
ATOM 738 N N . GLN A 1 95 ? 107.976 -2.723 77.685 1 60.96 95 GLN A N 1
ATOM 739 C CA . GLN A 1 95 ? 107.976 -1.874 78.867 1 61.33 95 GLN A CA 1
ATOM 740 C C . GLN A 1 95 ? 108.998 -2.331 79.889 1 61.03 95 GLN A C 1
ATOM 741 O O . GLN A 1 95 ? 109.639 -1.488 80.48 1 60.83 95 GLN A O 1
ATOM 747 N N . ALA A 1 96 ? 109.158 -3.645 80.106 1 60.97 96 ALA A N 1
ATOM 748 C CA . ALA A 1 96 ? 110.122 -4.168 81.081 1 61.37 96 ALA A CA 1
ATOM 749 C C . ALA A 1 96 ? 111.567 -3.904 80.657 1 62.2 96 ALA A C 1
ATOM 750 O O . ALA A 1 96 ? 112.435 -3.753 81.512 1 62.48 96 ALA A O 1
ATOM 752 N N . VAL A 1 97 ? 111.831 -3.857 79.348 1 62.51 97 VAL A N 1
ATOM 753 C CA . VAL A 1 97 ? 113.153 -3.554 78.819 1 63.2 97 VAL A CA 1
ATOM 754 C C . VAL A 1 97 ? 113.399 -2.039 78.918 1 64.42 97 VAL A C 1
ATOM 755 O O . VAL A 1 97 ? 114.462 -1.608 79.364 1 64.58 97 VAL A O 1
ATOM 759 N N . GLN A 1 98 ? 112.392 -1.242 78.546 1 65.11 98 GLN A N 1
ATOM 760 C CA . GLN A 1 98 ? 112.423 0.218 78.578 1 66.23 98 GLN A CA 1
ATOM 761 C C . GLN A 1 98 ? 112.555 0.747 80.018 1 67.37 98 GLN A C 1
ATOM 762 O O . GLN A 1 98 ? 113.225 1.749 80.246 1 67.65 98 GLN A O 1
ATOM 768 N N . GLN A 1 99 ? 111.925 0.075 80.982 1 67.97 99 GLN A N 1
ATOM 769 C CA . GLN A 1 99 ? 111.937 0.496 82.384 1 69.13 99 GLN A CA 1
ATOM 770 C C . GLN A 1 99 ? 113.126 -0.062 83.196 1 70.02 99 GLN A C 1
ATOM 771 O O . GLN A 1 99 ? 113.23 0.237 84.388 1 70.38 99 GLN A O 1
ATOM 777 N N . HIS A 1 100 ? 114.008 -0.858 82.581 1 70.2 100 HIS A N 1
ATOM 778 C CA . HIS A 1 100 ? 115.175 -1.392 83.275 1 70.96 100 HIS A CA 1
ATOM 779 C C . HIS A 1 100 ? 116.13 -0.241 83.6 1 72.64 100 HIS A C 1
ATOM 780 O O . HIS A 1 100 ? 116.583 0.459 82.694 1 72.81 100 HIS A O 1
ATOM 787 N N . ASN A 1 101 ? 116.385 0.008 84.901 1 73.56 101 ASN A N 1
ATOM 788 C CA . ASN A 1 101 ? 117.235 1.131 85.305 1 74.81 101 ASN A CA 1
ATOM 789 C C . ASN A 1 101 ? 118.452 0.717 86.15 1 75.44 101 ASN A C 1
ATOM 790 O O . ASN A 1 101 ? 119.359 1.537 86.322 1 75.73 101 ASN A O 1
ATOM 795 N N . LEU A 1 102 ? 118.489 -0.536 86.663 1 75.4 102 LEU A N 1
ATOM 796 C CA . LEU A 1 102 ? 119.594 -1.03 87.496 1 75.78 102 LEU A CA 1
ATOM 797 C C . LEU A 1 102 ? 120.93 -1.036 86.73 1 76.01 102 LEU A C 1
ATOM 798 O O . LEU A 1 102 ? 121.165 -1.894 85.879 1 76.28 102 LEU A O 1
ATOM 803 N N . SER A 1 103 ? 121.787 -0.044 87.04 1 75.62 103 SER A N 1
ATOM 804 C CA . SER A 1 103 ? 123.072 0.254 86.399 1 75.76 103 SER A CA 1
ATOM 805 C C . SER A 1 103 ? 124.044 -0.94 86.287 1 74.65 103 SER A C 1
ATOM 806 O O . SER A 1 103 ? 124.603 -1.166 85.206 1 74.91 103 SER A O 1
ATOM 809 N N . ARG A 1 104 ? 124.27 -1.68 87.385 1 72.99 104 ARG A N 1
ATOM 810 C CA . ARG A 1 104 ? 125.192 -2.813 87.352 1 71.73 104 ARG A CA 1
ATOM 811 C C . ARG A 1 104 ? 124.584 -4.064 86.709 1 69.74 104 ARG A C 1
ATOM 812 O O . ARG A 1 104 ? 125.31 -5.025 86.505 1 69.7 104 ARG A O 1
ATOM 820 N N . LEU A 1 105 ? 123.28 -4.074 86.398 1 68.16 105 LEU A N 1
ATOM 821 C CA . LEU A 1 105 ? 122.65 -5.238 85.786 1 67.11 105 LEU A CA 1
ATOM 822 C C . LEU A 1 105 ? 122.364 -4.972 84.315 1 66.13 105 LEU A C 1
ATOM 823 O O . LEU A 1 105 ? 121.878 -3.906 83.948 1 66.02 105 LEU A O 1
ATOM 828 N N . ASN A 1 106 ? 122.756 -5.917 83.461 1 65.18 106 ASN A N 1
ATOM 829 C CA . ASN A 1 106 ? 122.635 -5.795 82.019 1 64.49 106 ASN A CA 1
ATOM 830 C C . ASN A 1 106 ? 121.69 -6.861 81.47 1 64.32 106 ASN A C 1
ATOM 831 O O . ASN A 1 106 ? 121.749 -8.012 81.883 1 63.92 106 ASN A O 1
ATOM 836 N N . LEU A 1 107 ? 120.823 -6.471 80.527 1 64.59 107 LEU A N 1
ATOM 837 C CA . LEU A 1 107 ? 119.8 -7.331 79.93 1 65.06 107 LEU A CA 1
ATOM 838 C C . LEU A 1 107 ? 120.284 -8.244 78.804 1 65.32 107 LEU A C 1
ATOM 839 O O . LEU A 1 107 ? 121.255 -7.945 78.119 1 65.6 107 LEU A O 1
ATOM 844 N N . ILE A 1 108 ? 119.545 -9.338 78.592 1 65.23 108 ILE A N 1
ATOM 845 C CA . ILE A 1 108 ? 119.674 -10.283 77.487 1 65.7 108 ILE A CA 1
ATOM 846 C C . ILE A 1 108 ? 118.238 -10.755 77.207 1 66.45 108 ILE A C 1
ATOM 847 O O . ILE A 1 108 ? 117.682 -11.574 77.942 1 66.68 108 ILE A O 1
ATOM 852 N N . VAL A 1 109 ? 117.598 -10.137 76.207 1 66.72 109 VAL A N 1
ATOM 853 C CA . VAL A 1 109 ? 116.196 -10.419 75.891 1 67.31 109 VAL A CA 1
ATOM 854 C C . VAL A 1 109 ? 116.087 -11.658 74.993 1 67.82 109 VAL A C 1
ATOM 855 O O . VAL A 1 109 ? 115.918 -11.552 73.785 1 68.04 109 VAL A O 1
ATOM 859 N N . ALA A 1 110 ? 116.187 -12.834 75.595 1 68.06 110 ALA A N 1
ATOM 860 C CA . ALA A 1 110 ? 116.084 -14.093 74.875 1 69.09 110 ALA A CA 1
ATOM 861 C C . ALA A 1 110 ? 114.875 -14.884 75.379 1 69.85 110 ALA A C 1
ATOM 862 O O . ALA A 1 110 ? 114.553 -14.817 76.563 1 70 110 ALA A O 1
ATOM 864 N N . PRO A 1 111 ? 114.204 -15.664 74.516 1 70.11 111 PRO A N 1
ATOM 865 C CA . PRO A 1 111 ? 113.039 -16.443 74.974 1 70.28 111 PRO A CA 1
ATOM 866 C C . PRO A 1 111 ? 113.39 -17.431 76.09 1 70.37 111 PRO A C 1
ATOM 867 O O . PRO A 1 111 ? 112.658 -17.52 77.075 1 70.53 111 PRO A O 1
ATOM 871 N N . GLU A 1 112 ? 114.55 -18.108 75.978 1 70.01 112 GLU A N 1
ATOM 872 C CA . GLU A 1 112 ? 115.034 -19.044 77.001 1 70.01 112 GLU A CA 1
ATOM 873 C C . GLU A 1 112 ? 115.324 -18.334 78.36 1 68.75 112 GLU A C 1
ATOM 874 O O . GLU A 1 112 ? 115.525 -18.997 79.368 1 68.67 112 GLU A O 1
ATOM 880 N N . ASN A 1 113 ? 115.287 -16.998 78.388 1 67.84 113 ASN A N 1
ATOM 881 C CA . ASN A 1 113 ? 115.5 -16.178 79.573 1 67.49 113 ASN A CA 1
ATOM 882 C C . ASN A 1 113 ? 114.212 -15.512 80.08 1 67.08 113 ASN A C 1
ATOM 883 O O . ASN A 1 113 ? 114.288 -14.726 81.018 1 67.32 113 ASN A O 1
ATOM 888 N N . ILE A 1 114 ? 113.045 -15.782 79.47 1 66.54 114 ILE A N 1
ATOM 889 C CA . ILE A 1 114 ? 111.802 -15.13 79.879 1 66.63 114 ILE A CA 1
ATOM 890 C C . ILE A 1 114 ? 110.781 -16.116 80.463 1 66.22 114 ILE A C 1
ATOM 891 O O . ILE A 1 114 ? 110.589 -17.209 79.937 1 66.2 114 ILE A O 1
ATOM 896 N N . VAL A 1 115 ? 110.135 -15.707 81.563 1 65.87 115 VAL A N 1
ATOM 897 C CA . VAL A 1 115 ? 109.032 -16.396 82.233 1 66.13 115 VAL A CA 1
ATOM 898 C C . VAL A 1 115 ? 107.897 -15.363 82.446 1 66.51 115 VAL A C 1
ATOM 899 O O . VAL A 1 115 ? 108.188 -14.185 82.648 1 66.91 115 VAL A O 1
ATOM 903 N N . PHE A 1 116 ? 106.62 -15.775 82.377 1 66.29 116 PHE A N 1
ATOM 904 C CA . PHE A 1 116 ? 105.512 -14.835 82.568 1 66.81 116 PHE A CA 1
ATOM 905 C C . PHE A 1 116 ? 104.5 -15.344 83.613 1 67.19 116 PHE A C 1
ATOM 906 O O . PHE A 1 116 ? 104.329 -16.552 83.774 1 67.27 116 PHE A O 1
ATOM 914 N N . ASP A 1 117 ? 103.837 -14.411 84.326 1 67.19 117 ASP A N 1
ATOM 915 C CA . ASP A 1 117 ? 102.852 -14.745 85.361 1 67.58 117 ASP A CA 1
ATOM 916 C C . ASP A 1 117 ? 101.391 -14.776 84.796 1 67.86 117 ASP A C 1
ATOM 917 O O . ASP A 1 117 ? 101.2 -14.581 83.593 1 67.69 117 ASP A O 1
ATOM 922 N N . LYS A 1 118 ? 100.367 -15.009 85.662 1 68.02 118 LYS A N 1
ATOM 923 C CA . LYS A 1 118 ? 98.954 -15.042 85.247 1 68.27 118 LYS A CA 1
ATOM 924 C C . LYS A 1 118 ? 98.48 -13.697 84.643 1 68.14 118 LYS A C 1
ATOM 925 O O . LYS A 1 118 ? 97.531 -13.681 83.855 1 68.77 118 LYS A O 1
ATOM 927 N N . GLY A 1 119 ? 99.151 -12.6 84.981 1 67.06 119 GLY A N 1
ATOM 928 C CA . GLY A 1 119 ? 98.831 -11.297 84.413 1 66.51 119 GLY A CA 1
ATOM 929 C C . GLY A 1 119 ? 99.57 -10.994 83.118 1 65.73 119 GLY A C 1
ATOM 930 O O . GLY A 1 119 ? 99.522 -9.861 82.633 1 65.87 119 GLY A O 1
ATOM 931 N N . LEU A 1 120 ? 100.26 -12.012 82.547 1 64.8 120 LEU A N 1
ATOM 932 C CA . LEU A 1 120 ? 101.044 -11.977 81.307 1 64.43 120 LEU A CA 1
ATOM 933 C C . LEU A 1 120 ? 102.258 -11.056 81.39 1 63.45 120 LEU A C 1
ATOM 934 O O . LEU A 1 120 ? 102.757 -10.627 80.354 1 63.57 120 LEU A O 1
ATOM 939 N N . THR A 1 121 ? 102.752 -10.765 82.6 1 62.46 121 THR A N 1
ATOM 940 C CA . THR A 1 121 ? 103.914 -9.897 82.772 1 61.91 121 THR A CA 1
ATOM 941 C C . THR A 1 121 ? 105.181 -10.698 82.572 1 61.01 121 THR A C 1
ATOM 942 O O . THR A 1 121 ? 105.325 -11.752 83.183 1 60.64 121 THR A O 1
ATOM 946 N N . PRO A 1 122 ? 106.124 -10.226 81.739 1 60.54 122 PRO A N 1
ATOM 947 C CA . PRO A 1 122 ? 107.363 -10.989 81.538 1 60.21 122 PRO A CA 1
ATOM 948 C C . PRO A 1 122 ? 108.448 -10.636 82.555 1 59.87 122 PRO A C 1
ATOM 949 O O . PRO A 1 122 ? 108.498 -9.524 83.08 1 60.05 122 PRO A O 1
ATOM 953 N N . TYR A 1 123 ? 109.31 -11.609 82.84 1 59.3 123 TYR A N 1
ATOM 954 C CA . TYR A 1 123 ? 110.413 -11.495 83.785 1 59.5 123 TYR A CA 1
ATOM 955 C C . TYR A 1 123 ? 111.651 -12.149 83.215 1 59.22 123 TYR A C 1
ATOM 956 O O . TYR A 1 123 ? 111.555 -13.213 82.6 1 59.35 123 TYR A O 1
ATOM 965 N N . PHE A 1 124 ? 112.823 -11.557 83.457 1 58.66 124 PHE A N 1
ATOM 966 C CA . PHE A 1 124 ? 114.074 -12.128 82.969 1 58.27 124 PHE A CA 1
ATOM 967 C C . PHE A 1 124 ? 114.721 -12.957 84.07 1 57.85 124 PHE A C 1
ATOM 968 O O . PHE A 1 124 ? 114.775 -12.518 85.216 1 57.93 124 PHE A O 1
ATOM 976 N N . LEU A 1 125 ? 115.162 -14.177 83.739 1 57.33 125 LEU A N 1
ATOM 977 C CA . LEU A 1 125 ? 115.758 -15.063 84.736 1 57.2 125 LEU A CA 1
ATOM 978 C C . LEU A 1 125 ? 117.2 -14.641 85.049 1 57.24 125 LEU A C 1
ATOM 979 O O . LEU A 1 125 ? 117.512 -14.316 86.194 1 57.39 125 LEU A O 1
ATOM 984 N N . HIS A 1 126 ? 118.058 -14.595 84.029 1 56.99 126 HIS A N 1
ATOM 985 C CA . HIS A 1 126 ? 119.453 -14.237 84.188 1 57.22 126 HIS A CA 1
ATOM 986 C C . HIS A 1 126 ? 119.721 -12.788 83.786 1 58.02 126 HIS A C 1
ATOM 987 O O . HIS A 1 126 ? 119.243 -12.313 82.761 1 58.69 126 HIS A O 1
ATOM 994 N N . TYR A 1 127 ? 120.513 -12.104 84.597 1 58.14 127 TYR A N 1
ATOM 995 C CA . TYR A 1 127 ? 120.974 -10.745 84.359 1 58.82 127 TYR A CA 1
ATOM 996 C C . TYR A 1 127 ? 122.487 -10.729 84.373 1 59.68 127 TYR A C 1
ATOM 997 O O . TYR A 1 127 ? 123.1 -11.361 85.238 1 60.18 127 TYR A O 1
ATOM 1006 N N . GLY A 1 128 ? 123.083 -10.004 83.446 1 59.61 128 GLY A N 1
ATOM 1007 C CA . GLY A 1 128 ? 124.526 -9.84 83.431 1 60.04 128 GLY A CA 1
ATOM 1008 C C . GLY A 1 128 ? 124.951 -8.834 84.484 1 60.5 128 GLY A C 1
ATOM 1009 O O . GLY A 1 128 ? 124.151 -7.994 84.906 1 60.64 128 GLY A O 1
ATOM 1010 N N . VAL A 1 129 ? 126.198 -8.927 84.95 1 60.54 129 VAL A N 1
ATOM 1011 C CA . VAL A 1 129 ? 126.713 -7.991 85.947 1 61.12 129 VAL A CA 1
ATOM 1012 C C . VAL A 1 129 ? 127.856 -7.205 85.317 1 62.18 129 VAL A C 1
ATOM 1013 O O . VAL A 1 129 ? 128.709 -7.8 84.663 1 62.35 129 VAL A O 1
ATOM 1017 N N . LYS A 1 130 ? 127.866 -5.869 85.488 1 62.75 130 LYS A N 1
ATOM 1018 C CA . LYS A 1 130 ? 128.869 -4.968 84.919 1 63.67 130 LYS A CA 1
ATOM 1019 C C . LYS A 1 130 ? 130.288 -5.445 85.174 1 65.06 130 LYS A C 1
ATOM 1020 O O . LYS A 1 130 ? 130.712 -5.542 86.327 1 65.28 130 LYS A O 1
ATOM 1026 N N . GLU A 1 131 ? 130.98 -5.818 84.081 1 66.03 131 GLU A N 1
ATOM 1027 C CA . GLU A 1 131 ? 132.356 -6.321 84.043 1 67.56 131 GLU A CA 1
ATOM 1028 C C . GLU A 1 131 ? 132.537 -7.549 84.95 1 68.72 131 GLU A C 1
ATOM 1029 O O . GLU A 1 131 ? 133.615 -7.739 85.514 1 69.14 131 GLU A O 1
ATOM 1035 N N . SER A 1 132 ? 131.49 -8.375 85.098 1 69.02 132 SER A N 1
ATOM 1036 C CA . SER A 1 132 ? 131.549 -9.526 85.99 1 69.71 132 SER A CA 1
ATOM 1037 C C . SER A 1 132 ? 130.95 -10.796 85.342 1 70.29 132 SER A C 1
ATOM 1038 O O . SER A 1 132 ? 131.663 -11.784 85.166 1 70.25 132 SER A O 1
ATOM 1041 N N . ILE A 1 133 ? 129.65 -10.782 85.004 1 70.64 133 ILE A N 1
ATOM 1042 C CA . ILE A 1 133 ? 128.982 -11.938 84.417 1 71.38 133 ILE A CA 1
ATOM 1043 C C . ILE A 1 133 ? 128.361 -11.529 83.1 1 72.55 133 ILE A C 1
ATOM 1044 O O . ILE A 1 133 ? 127.653 -10.532 83.063 1 72.73 133 ILE A O 1
ATOM 1049 N N . PRO A 1 134 ? 128.619 -12.269 82.005 1 73.19 134 PRO A N 1
ATOM 1050 C CA . PRO A 1 134 ? 128.046 -11.884 80.706 1 73.75 134 PRO A CA 1
ATOM 1051 C C . PRO A 1 134 ? 126.517 -11.795 80.709 1 74.78 134 PRO A C 1
ATOM 1052 O O . PRO A 1 134 ? 125.84 -12.625 81.316 1 74.63 134 PRO A O 1
ATOM 1056 N N . PRO A 1 135 ? 125.95 -10.77 80.044 1 75.52 135 PRO A N 1
ATOM 1057 C CA . PRO A 1 135 ? 126.625 -9.703 79.28 1 76.35 135 PRO A CA 1
ATOM 1058 C C . PRO A 1 135 ? 127.382 -8.745 80.196 1 77.56 135 PRO A C 1
ATOM 1059 O O . PRO A 1 135 ? 126.767 -8.112 81.047 1 77.36 135 PRO A O 1
ATOM 1063 N N . TYR A 1 136 ? 128.72 -8.68 80.052 1 78.56 136 TYR A N 1
ATOM 1064 C CA . TYR A 1 136 ? 129.58 -7.835 80.881 1 80.03 136 TYR A CA 1
ATOM 1065 C C . TYR A 1 136 ? 129.24 -6.359 80.762 1 81.13 136 TYR A C 1
ATOM 1066 O O . TYR A 1 136 ? 129.262 -5.651 81.762 1 81.04 136 TYR A O 1
ATOM 1075 N N . GLU A 1 137 ? 128.961 -5.88 79.548 1 82.23 137 GLU A N 1
ATOM 1076 C CA . GLU A 1 137 ? 128.646 -4.468 79.344 1 83.78 137 GLU A CA 1
ATOM 1077 C C . GLU A 1 137 ? 127.258 -4.295 78.713 1 84.93 137 GLU A C 1
ATOM 1078 O O . GLU A 1 137 ? 126.712 -5.235 78.131 1 84.87 137 GLU A O 1
ATOM 1084 N N . ARG A 1 138 ? 126.683 -3.092 78.838 1 85.74 138 ARG A N 1
ATOM 1085 C CA . ARG A 1 138 ? 125.39 -2.789 78.234 1 86.86 138 ARG A CA 1
ATOM 1086 C C . ARG A 1 138 ? 125.522 -2.694 76.732 1 87.91 138 ARG A C 1
ATOM 1087 O O . ARG A 1 138 ? 126.506 -2.139 76.23 1 88.06 138 ARG A O 1
ATOM 1095 N N . ASP A 1 139 ? 124.547 -3.242 76.01 1 88.4 139 ASP A N 1
ATOM 1096 C CA . ASP A 1 139 ? 124.544 -3.157 74.561 1 89.39 139 ASP A CA 1
ATOM 1097 C C . ASP A 1 139 ? 123.127 -2.856 74.136 1 89.66 139 ASP A C 1
ATOM 1098 O O . ASP A 1 139 ? 122.344 -3.768 73.893 1 89.75 139 ASP A O 1
ATOM 1103 N N . GLU A 1 140 ? 122.803 -1.563 74.073 1 89.54 140 GLU A N 1
ATOM 1104 C CA . GLU A 1 140 ? 121.48 -1.063 73.723 1 89.8 140 GLU A CA 1
ATOM 1105 C C . GLU A 1 140 ? 121.048 -1.512 72.336 1 89.4 140 GLU A C 1
ATOM 1106 O O . GLU A 1 140 ? 119.87 -1.782 72.144 1 89.66 140 GLU A O 1
ATOM 1112 N N . GLU A 1 141 ? 121.982 -1.597 71.379 1 88.61 141 GLU A N 1
ATOM 1113 C CA . GLU A 1 141 ? 121.646 -2.023 70.028 1 88.36 141 GLU A CA 1
ATOM 1114 C C . GLU A 1 141 ? 121.32 -3.52 69.995 1 87.28 141 GLU A C 1
ATOM 1115 O O . GLU A 1 141 ? 120.392 -3.923 69.302 1 87.51 141 GLU A O 1
ATOM 1121 N N . ARG A 1 142 ? 122.061 -4.33 70.769 1 85.94 142 ARG A N 1
ATOM 1122 C CA . ARG A 1 142 ? 121.85 -5.776 70.842 1 84.97 142 ARG A CA 1
ATOM 1123 C C . ARG A 1 142 ? 120.55 -6.08 71.573 1 83.55 142 ARG A C 1
ATOM 1124 O O . ARG A 1 142 ? 119.788 -6.931 71.135 1 83.58 142 ARG A O 1
ATOM 1132 N N . VAL A 1 143 ? 120.279 -5.359 72.661 1 82.3 143 VAL A N 1
ATOM 1133 C CA . VAL A 1 143 ? 119.064 -5.537 73.453 1 81.58 143 VAL A CA 1
ATOM 1134 C C . VAL A 1 143 ? 117.831 -5.097 72.632 1 80.55 143 VAL A C 1
ATOM 1135 O O . VAL A 1 143 ? 116.793 -5.753 72.7 1 80.67 143 VAL A O 1
ATOM 1139 N N . TRP A 1 144 ? 117.967 -4.042 71.815 1 79.45 144 TRP A N 1
ATOM 1140 C CA . TRP A 1 144 ? 116.882 -3.537 70.973 1 78.9 144 TRP A CA 1
ATOM 1141 C C . TRP A 1 144 ? 116.474 -4.586 69.95 1 78.14 144 TRP A C 1
ATOM 1142 O O . TRP A 1 144 ? 115.286 -4.882 69.843 1 78.01 144 TRP A O 1
ATOM 1153 N N . GLN A 1 145 ? 117.45 -5.199 69.256 1 77.68 145 GLN A N 1
ATOM 1154 C CA . GLN A 1 145 ? 117.179 -6.228 68.247 1 77.89 145 GLN A CA 1
ATOM 1155 C C . GLN A 1 145 ? 116.656 -7.518 68.875 1 77.02 145 GLN A C 1
ATOM 1156 O O . GLN A 1 145 ? 115.846 -8.212 68.263 1 77.14 145 GLN A O 1
ATOM 1162 N N . GLU A 1 146 ? 117.115 -7.836 70.085 1 76.07 146 GLU A N 1
ATOM 1163 C CA . GLU A 1 146 ? 116.639 -9 70.819 1 75.57 146 GLU A CA 1
ATOM 1164 C C . GLU A 1 146 ? 115.174 -8.808 71.179 1 74.71 146 GLU A C 1
ATOM 1165 O O . GLU A 1 146 ? 114.384 -9.728 71.02 1 74.61 146 GLU A O 1
ATOM 1171 N N . LEU A 1 147 ? 114.813 -7.605 71.646 1 74.17 147 LEU A N 1
ATOM 1172 C CA . LEU A 1 147 ? 113.45 -7.265 72.043 1 74.2 147 LEU A CA 1
ATOM 1173 C C . LEU A 1 147 ? 112.468 -7.373 70.872 1 74.42 147 LEU A C 1
ATOM 1174 O O . LEU A 1 147 ? 111.409 -7.974 71.038 1 74.67 147 LEU A O 1
ATOM 1179 N N . LYS A 1 148 ? 112.805 -6.802 69.701 1 74 148 LYS A N 1
ATOM 1180 C CA . LYS A 1 148 ? 111.915 -6.868 68.547 1 74.25 148 LYS A CA 1
ATOM 1181 C C . LYS A 1 148 ? 111.762 -8.293 68.038 1 74.48 148 LYS A C 1
ATOM 1182 O O . LYS A 1 148 ? 110.698 -8.634 67.537 1 74.68 148 LYS A O 1
ATOM 1188 N N . ALA A 1 149 ? 112.799 -9.129 68.173 1 74.4 149 ALA A N 1
ATOM 1189 C CA . ALA A 1 149 ? 112.716 -10.523 67.746 1 74.78 149 ALA A CA 1
ATOM 1190 C C . ALA A 1 149 ? 111.881 -11.339 68.734 1 74.83 149 ALA A C 1
ATOM 1191 O O . ALA A 1 149 ? 111.141 -12.225 68.313 1 75.23 149 ALA A O 1
ATOM 1193 N N . ALA A 1 150 ? 111.98 -11.037 70.034 1 74.25 150 ALA A N 1
ATOM 1194 C CA . ALA A 1 150 ? 111.191 -11.729 71.043 1 74.33 150 ALA A CA 1
ATOM 1195 C C . ALA A 1 150 ? 109.726 -11.348 70.91 1 74.44 150 ALA A C 1
ATOM 1196 O O . ALA A 1 150 ? 108.866 -12.212 71.025 1 74.62 150 ALA A O 1
ATOM 1198 N N . ALA A 1 151 ? 109.438 -10.067 70.631 1 74.31 151 ALA A N 1
ATOM 1199 C CA . ALA A 1 151 ? 108.071 -9.594 70.448 1 74.8 151 ALA A CA 1
ATOM 1200 C C . ALA A 1 151 ? 107.457 -10.212 69.2 1 75.5 151 ALA A C 1
ATOM 1201 O O . ALA A 1 151 ? 106.298 -10.608 69.225 1 75.55 151 ALA A O 1
ATOM 1203 N N . ALA A 1 152 ? 108.24 -10.326 68.119 1 76.02 152 ALA A N 1
ATOM 1204 C CA . ALA A 1 152 ? 107.766 -10.925 66.878 1 77.05 152 ALA A CA 1
ATOM 1205 C C . ALA A 1 152 ? 107.553 -12.425 67.044 1 78.27 152 ALA A C 1
ATOM 1206 O O . ALA A 1 152 ? 106.604 -12.963 66.487 1 78.38 152 ALA A O 1
ATOM 1208 N N . LEU A 1 153 ? 108.416 -13.1 67.81 1 79.07 153 LEU A N 1
ATOM 1209 C CA . LEU A 1 153 ? 108.268 -14.532 68.057 1 80.49 153 LEU A CA 1
ATOM 1210 C C . LEU A 1 153 ? 107.002 -14.801 68.881 1 81.91 153 LEU A C 1
ATOM 1211 O O . LEU A 1 153 ? 106.266 -15.745 68.591 1 81.9 153 LEU A O 1
ATOM 1216 N N . ALA A 1 154 ? 106.735 -13.958 69.889 1 82.86 154 ALA A N 1
ATOM 1217 C CA . ALA A 1 154 ? 105.567 -14.119 70.745 1 84.46 154 ALA A CA 1
ATOM 1218 C C . ALA A 1 154 ? 104.266 -13.792 70.027 1 86.53 154 ALA A C 1
ATOM 1219 O O . ALA A 1 154 ? 103.258 -14.438 70.285 1 86.75 154 ALA A O 1
ATOM 1221 N N . VAL A 1 155 ? 104.272 -12.795 69.139 1 87.94 155 VAL A N 1
ATOM 1222 C CA . VAL A 1 155 ? 103.062 -12.389 68.432 1 89.92 155 VAL A CA 1
ATOM 1223 C C . VAL A 1 155 ? 102.834 -13.253 67.162 1 92.28 155 VAL A C 1
ATOM 1224 O O . VAL A 1 155 ? 101.793 -13.904 67.056 1 92.43 155 VAL A O 1
ATOM 1228 N N . ASP A 1 156 ? 103.787 -13.264 66.214 1 93.9 156 ASP A N 1
ATOM 1229 C CA . ASP A 1 156 ? 103.644 -14.023 64.975 1 95.94 156 ASP A CA 1
ATOM 1230 C C . ASP A 1 156 ? 103.824 -15.538 65.231 1 97.74 156 ASP A C 1
ATOM 1231 O O . ASP A 1 156 ? 102.87 -16.294 65.072 1 97.95 156 ASP A O 1
ATOM 1236 N N . GLY A 1 157 ? 105.017 -15.964 65.641 1 98.85 157 GLY A N 1
ATOM 1237 C CA . GLY A 1 157 ? 105.287 -17.368 65.925 1 100.4 157 GLY A CA 1
ATOM 1238 C C . GLY A 1 157 ? 105.464 -18.262 64.716 1 101.96 157 GLY A C 1
ATOM 1239 O O . GLY A 1 157 ? 105.54 -19.479 64.861 1 102.38 157 GLY A O 1
ATOM 1240 N N . ALA A 1 158 ? 105.538 -17.682 63.513 1 102.74 158 ALA A N 1
ATOM 1241 C CA . ALA A 1 158 ? 105.705 -18.468 62.289 1 103.93 158 ALA A CA 1
ATOM 1242 C C . ALA A 1 158 ? 107.134 -19.016 62.147 1 105.15 158 ALA A C 1
ATOM 1243 O O . ALA A 1 158 ? 107.326 -20.052 61.516 1 105.51 158 ALA A O 1
ATOM 1245 N N . PHE A 1 159 ? 108.13 -18.336 62.72 1 105.72 159 PHE A N 1
ATOM 1246 C CA . PHE A 1 159 ? 109.526 -18.769 62.646 1 106.77 159 PHE A CA 1
ATOM 1247 C C . PHE A 1 159 ? 110.186 -18.779 64.06 1 107.08 159 PHE A C 1
ATOM 1248 O O . PHE A 1 159 ? 109.523 -18.488 65.055 1 106.99 159 PHE A O 1
ATOM 1256 N N . ALA A 1 160 ? 111.469 -19.18 64.152 1 107.09 160 ALA A N 1
ATOM 1257 C CA . ALA A 1 160 ? 112.193 -19.229 65.424 1 107.32 160 ALA A CA 1
ATOM 1258 C C . ALA A 1 160 ? 112.835 -17.866 65.747 1 107.45 160 ALA A C 1
ATOM 1259 O O . ALA A 1 160 ? 112.997 -17.041 64.852 1 107.59 160 ALA A O 1
ATOM 1261 N N . PHE A 1 161 ? 113.201 -17.633 67.019 1 107.32 161 PHE A N 1
ATOM 1262 C CA . PHE A 1 161 ? 113.805 -16.384 67.489 1 107.63 161 PHE A CA 1
ATOM 1263 C C . PHE A 1 161 ? 114.995 -15.935 66.629 1 108.62 161 PHE A C 1
ATOM 1264 O O . PHE A 1 161 ? 115.085 -14.755 66.297 1 108.71 161 PHE A O 1
ATOM 1272 N N . GLU A 1 162 ? 115.893 -16.864 66.26 1 109.3 162 GLU A N 1
ATOM 1273 C CA . GLU A 1 162 ? 117.07 -16.541 65.453 1 110.56 162 GLU A CA 1
ATOM 1274 C C . GLU A 1 162 ? 116.706 -16.042 64.052 1 112.06 162 GLU A C 1
ATOM 1275 O O . GLU A 1 162 ? 117.477 -15.28 63.465 1 112.32 162 GLU A O 1
ATOM 1281 N N . ASP A 1 163 ? 115.552 -16.473 63.512 1 112.8 163 ASP A N 1
ATOM 1282 C CA . ASP A 1 163 ? 115.108 -16.036 62.191 1 113.92 163 ASP A CA 1
ATOM 1283 C C . ASP A 1 163 ? 114.753 -14.551 62.237 1 114.8 163 ASP A C 1
ATOM 1284 O O . ASP A 1 163 ? 115.214 -13.796 61.385 1 115.17 163 ASP A O 1
ATOM 1289 N N . TYR A 1 164 ? 113.959 -14.128 63.241 1 114.88 164 TYR A N 1
ATOM 1290 C CA . TYR A 1 164 ? 113.568 -12.728 63.384 1 115.62 164 TYR A CA 1
ATOM 1291 C C . TYR A 1 164 ? 114.752 -11.845 63.766 1 117.64 164 TYR A C 1
ATOM 1292 O O . TYR A 1 164 ? 114.827 -10.696 63.345 1 117.75 164 TYR A O 1
ATOM 1301 N N . LEU A 1 165 ? 115.664 -12.373 64.579 1 119.15 165 LEU A N 1
ATOM 1302 C CA . LEU A 1 165 ? 116.816 -11.631 65.07 1 121.19 165 LEU A CA 1
ATOM 1303 C C . LEU A 1 165 ? 117.945 -11.438 64.048 1 123.25 165 LEU A C 1
ATOM 1304 O O . LEU A 1 165 ? 118.359 -10.296 63.836 1 123.28 165 LEU A O 1
ATOM 1306 N N . LYS A 1 166 ? 118.517 -12.525 63.504 1 124.85 166 LYS A N 1
ATOM 1307 C CA . LYS A 1 166 ? 119.679 -12.404 62.638 1 127.01 166 LYS A CA 1
ATOM 1308 C C . LYS A 1 166 ? 119.288 -12.266 61.158 1 129.09 166 LYS A C 1
ATOM 1309 O O . LYS A 1 166 ? 119.436 -11.174 60.616 1 129.15 166 LYS A O 1
ATOM 1311 N N . PHE A 1 167 ? 118.788 -13.336 60.508 1 130.65 167 PHE A N 1
ATOM 1312 C CA . PHE A 1 167 ? 118.427 -13.277 59.093 1 132.66 167 PHE A CA 1
ATOM 1313 C C . PHE A 1 167 ? 117.086 -12.572 58.898 1 134.65 167 PHE A C 1
ATOM 1314 O O . PHE A 1 167 ? 116.065 -13.229 58.699 1 135.04 167 PHE A O 1
ATOM 1316 N N . ASN A 1 168 ? 117.087 -11.233 58.954 1 135.63 168 ASN A N 1
ATOM 1317 C CA . ASN A 1 168 ? 115.872 -10.446 58.777 1 136.86 168 ASN A CA 1
ATOM 1318 C C . ASN A 1 168 ? 115.77 -9.898 57.342 1 137.81 168 ASN A C 1
ATOM 1319 O O . ASN A 1 168 ? 114.662 -9.781 56.818 1 137.95 168 ASN A O 1
ATOM 1321 N N . GLU A 1 169 ? 116.912 -9.591 56.695 1 138.34 169 GLU A N 1
ATOM 1322 C CA . GLU A 1 169 ? 116.883 -9.066 55.328 1 139.42 169 GLU A CA 1
ATOM 1323 C C . GLU A 1 169 ? 116.911 -10.177 54.257 1 140.31 169 GLU A C 1
ATOM 1324 O O . GLU A 1 169 ? 117.231 -9.896 53.1 1 140.82 169 GLU A O 1
ATOM 1326 N N . THR A 1 170 ? 116.549 -11.417 54.62 1 140.28 170 THR A N 1
ATOM 1327 C CA . THR A 1 170 ? 116.559 -12.535 53.672 1 140.84 170 THR A CA 1
ATOM 1328 C C . THR A 1 170 ? 115.216 -13.283 53.632 1 140.27 170 THR A C 1
ATOM 1329 O O . THR A 1 170 ? 114.839 -13.824 52.589 1 140.33 170 THR A O 1
ATOM 1331 N N . LEU A 1 171 ? 114.516 -13.325 54.775 1 139.11 171 LEU A N 1
ATOM 1332 C CA . LEU A 1 171 ? 113.268 -14.056 54.928 1 138.42 171 LEU A CA 1
ATOM 1333 C C . LEU A 1 171 ? 112.028 -13.197 54.723 1 137.39 171 LEU A C 1
ATOM 1334 O O . LEU A 1 171 ? 111.9 -12.121 55.31 1 137.01 171 LEU A O 1
ATOM 1339 N N . THR A 1 172 ? 111.087 -13.716 53.927 1 136.18 172 THR A N 1
ATOM 1340 C CA . THR A 1 172 ? 109.8 -13.083 53.658 1 135.49 172 THR A CA 1
ATOM 1341 C C . THR A 1 172 ? 108.906 -13.171 54.907 1 133.18 172 THR A C 1
ATOM 1342 O O . THR A 1 172 ? 108.144 -14.123 55.064 1 133.27 172 THR A O 1
ATOM 1346 N N . PHE A 1 173 ? 109.015 -12.186 55.802 1 130.9 173 PHE A N 1
ATOM 1347 C CA . PHE A 1 173 ? 108.255 -12.164 57.048 1 129.31 173 PHE A CA 1
ATOM 1348 C C . PHE A 1 173 ? 106.789 -11.766 56.866 1 127.37 173 PHE A C 1
ATOM 1349 O O . PHE A 1 173 ? 106.414 -11.202 55.843 1 127.57 173 PHE A O 1
ATOM 1357 N N . SER A 1 174 ? 105.971 -12.036 57.897 1 125.47 174 SER A N 1
ATOM 1358 C CA . SER A 1 174 ? 104.559 -11.663 57.966 1 123.94 174 SER A CA 1
ATOM 1359 C C . SER A 1 174 ? 104.415 -10.138 58.092 1 121.92 174 SER A C 1
ATOM 1360 O O . SER A 1 174 ? 105.364 -9.465 58.492 1 122.06 174 SER A O 1
ATOM 1363 N N . ALA A 1 175 ? 103.228 -9.593 57.78 1 119.79 175 ALA A N 1
ATOM 1364 C CA . ALA A 1 175 ? 102.996 -8.152 57.889 1 118.07 175 ALA A CA 1
ATOM 1365 C C . ALA A 1 175 ? 103.064 -7.685 59.349 1 115.83 175 ALA A C 1
ATOM 1366 O O . ALA A 1 175 ? 103.562 -6.595 59.623 1 115.86 175 ALA A O 1
ATOM 1368 N N . GLU A 1 176 ? 102.567 -8.515 60.28 1 113.65 176 GLU A N 1
ATOM 1369 C CA . GLU A 1 176 ? 102.576 -8.199 61.703 1 112 176 GLU A CA 1
ATOM 1370 C C . GLU A 1 176 ? 103.994 -8.281 62.265 1 110.15 176 GLU A C 1
ATOM 1371 O O . GLU A 1 176 ? 104.385 -7.436 63.062 1 110.11 176 GLU A O 1
ATOM 1373 N N . ALA A 1 177 ? 104.773 -9.276 61.828 1 108.52 177 ALA A N 1
ATOM 1374 C CA . ALA A 1 177 ? 106.149 -9.455 62.286 1 107.4 177 ALA A CA 1
ATOM 1375 C C . ALA A 1 177 ? 107.082 -8.391 61.703 1 106.01 177 ALA A C 1
ATOM 1376 O O . ALA A 1 177 ? 107.975 -7.929 62.405 1 105.98 177 ALA A O 1
ATOM 1378 N N . LYS A 1 178 ? 106.884 -8.006 60.426 1 104.82 178 LYS A N 1
ATOM 1379 C CA . LYS A 1 178 ? 107.696 -6.962 59.791 1 103.98 178 LYS A CA 1
ATOM 1380 C C . LYS A 1 178 ? 107.477 -5.619 60.475 1 102.86 178 LYS A C 1
ATOM 1381 O O . LYS A 1 178 ? 108.422 -4.861 60.626 1 103.02 178 LYS A O 1
ATOM 1383 N N . ALA A 1 179 ? 106.244 -5.333 60.909 1 101.51 179 ALA A N 1
ATOM 1384 C CA . ALA A 1 179 ? 105.922 -4.088 61.591 1 100.57 179 ALA A CA 1
ATOM 1385 C C . ALA A 1 179 ? 106.675 -3.986 62.916 1 99.56 179 ALA A C 1
ATOM 1386 O O . ALA A 1 179 ? 107.208 -2.927 63.233 1 99.73 179 ALA A O 1
ATOM 1388 N N . ILE A 1 180 ? 106.759 -5.096 63.663 1 98.4 180 ILE A N 1
ATOM 1389 C CA . ILE A 1 180 ? 107.456 -5.142 64.946 1 97.72 180 ILE A CA 1
ATOM 1390 C C . ILE A 1 180 ? 108.965 -5.001 64.733 1 97.01 180 ILE A C 1
ATOM 1391 O O . ILE A 1 180 ? 109.607 -4.192 65.396 1 97.22 180 ILE A O 1
ATOM 1396 N N . LEU A 1 181 ? 109.524 -5.765 63.795 1 96.09 181 LEU A N 1
ATOM 1397 C CA . LEU A 1 181 ? 110.956 -5.748 63.516 1 95.76 181 LEU A CA 1
ATOM 1398 C C . LEU A 1 181 ? 111.427 -4.462 62.831 1 95.79 181 LEU A C 1
ATOM 1399 O O . LEU A 1 181 ? 112.626 -4.19 62.842 1 95.98 181 LEU A O 1
ATOM 1404 N N . ASP A 1 182 ? 110.518 -3.692 62.208 1 95.4 182 ASP A N 1
ATOM 1405 C CA . ASP A 1 182 ? 110.913 -2.444 61.543 1 95.32 182 ASP A CA 1
ATOM 1406 C C . ASP A 1 182 ? 110.684 -1.204 62.428 1 94.68 182 ASP A C 1
ATOM 1407 O O . ASP A 1 182 ? 110.782 -0.088 61.921 1 94.77 182 ASP A O 1
ATOM 1412 N N . ALA A 1 183 ? 110.391 -1.385 63.731 1 93.89 183 ALA A N 1
ATOM 1413 C CA . ALA A 1 183 ? 110.195 -0.261 64.64 1 93.67 183 ALA A CA 1
ATOM 1414 C C . ALA A 1 183 ? 111.504 0.507 64.795 1 93.41 183 ALA A C 1
ATOM 1415 O O . ALA A 1 183 ? 112.567 -0.108 64.888 1 93.54 183 ALA A O 1
ATOM 1417 N N . GLU A 1 184 ? 111.44 1.843 64.758 1 92.74 184 GLU A N 1
ATOM 1418 C CA . GLU A 1 184 ? 112.645 2.66 64.864 1 92.48 184 GLU A CA 1
ATOM 1419 C C . GLU A 1 184 ? 112.919 3.168 66.293 1 91.06 184 GLU A C 1
ATOM 1420 O O . GLU A 1 184 ? 114.009 3.681 66.538 1 91.4 184 GLU A O 1
ATOM 1426 N N . SER A 1 185 ? 111.96 3.025 67.226 1 89.26 185 SER A N 1
ATOM 1427 C CA . SER A 1 185 ? 112.131 3.472 68.611 1 87.93 185 SER A CA 1
ATOM 1428 C C . SER A 1 185 ? 111.173 2.737 69.566 1 86.24 185 SER A C 1
ATOM 1429 O O . SER A 1 185 ? 110.246 2.071 69.109 1 86.25 185 SER A O 1
ATOM 1432 N N . TYR A 1 186 ? 111.399 2.86 70.887 1 84.8 186 TYR A N 1
ATOM 1433 C CA . TYR A 1 186 ? 110.554 2.235 71.897 1 83.87 186 TYR A CA 1
ATOM 1434 C C . TYR A 1 186 ? 109.123 2.766 71.835 1 82.69 186 TYR A C 1
ATOM 1435 O O . TYR A 1 186 ? 108.187 1.969 71.879 1 82.82 186 TYR A O 1
ATOM 1444 N N . ASP A 1 187 ? 108.945 4.088 71.684 1 81.32 187 ASP A N 1
ATOM 1445 C CA . ASP A 1 187 ? 107.606 4.663 71.612 1 80.42 187 ASP A CA 1
ATOM 1446 C C . ASP A 1 187 ? 106.899 4.269 70.316 1 78.93 187 ASP A C 1
ATOM 1447 O O . ASP A 1 187 ? 105.691 4.057 70.337 1 79.06 187 ASP A O 1
ATOM 1452 N N . ASP A 1 188 ? 107.641 4.121 69.21 1 77.51 188 ASP A N 1
ATOM 1453 C CA . ASP A 1 188 ? 107.073 3.682 67.935 1 76.59 188 ASP A CA 1
ATOM 1454 C C . ASP A 1 188 ? 106.556 2.248 68.029 1 74.92 188 ASP A C 1
ATOM 1455 O O . ASP A 1 188 ? 105.512 1.942 67.456 1 75.04 188 ASP A O 1
ATOM 1460 N N . LEU A 1 189 ? 107.303 1.362 68.717 1 73.15 189 LEU A N 1
ATOM 1461 C CA . LEU A 1 189 ? 106.913 -0.037 68.897 1 71.88 189 LEU A CA 1
ATOM 1462 C C . LEU A 1 189 ? 105.755 -0.143 69.877 1 70.83 189 LEU A C 1
ATOM 1463 O O . LEU A 1 189 ? 104.853 -0.95 69.671 1 70.85 189 LEU A O 1
ATOM 1468 N N . LEU A 1 190 ? 105.763 0.685 70.933 1 69.87 190 LEU A N 1
ATOM 1469 C CA . LEU A 1 190 ? 104.687 0.71 71.92 1 69.37 190 LEU A CA 1
ATOM 1470 C C . LEU A 1 190 ? 103.392 1.203 71.286 1 68.88 190 LEU A C 1
ATOM 1471 O O . LEU A 1 190 ? 102.33 0.698 71.634 1 69.09 190 LEU A O 1
ATOM 1476 N N . GLU A 1 191 ? 103.474 2.179 70.356 1 68.09 191 GLU A N 1
ATOM 1477 C CA . GLU A 1 191 ? 102.301 2.712 69.66 1 67.74 191 GLU A CA 1
ATOM 1478 C C . GLU A 1 191 ? 101.764 1.673 68.677 1 67.2 191 GLU A C 1
ATOM 1479 O O . GLU A 1 191 ? 100.56 1.473 68.594 1 67.15 191 GLU A O 1
ATOM 1481 N N . LEU A 1 192 ? 102.659 0.979 67.979 1 66.79 192 LEU A N 1
ATOM 1482 C CA . LEU A 1 192 ? 102.319 -0.097 67.056 1 67.09 192 LEU A CA 1
ATOM 1483 C C . LEU A 1 192 ? 101.606 -1.245 67.791 1 67.27 192 LEU A C 1
ATOM 1484 O O . LEU A 1 192 ? 100.636 -1.807 67.279 1 67.43 192 LEU A O 1
ATOM 1489 N N . ILE A 1 193 ? 102.095 -1.594 68.99 1 66.93 193 ILE A N 1
ATOM 1490 C CA . ILE A 1 193 ? 101.516 -2.664 69.789 1 67.06 193 ILE A CA 1
ATOM 1491 C C . ILE A 1 193 ? 100.168 -2.206 70.385 1 67.28 193 ILE A C 1
ATOM 1492 O O . ILE A 1 193 ? 99.206 -2.976 70.4 1 67.47 193 ILE A O 1
ATOM 1497 N N . GLN A 1 194 ? 100.096 -0.947 70.833 1 67.06 194 GLN A N 1
ATOM 1498 C CA . GLN A 1 194 ? 98.896 -0.361 71.418 1 67.36 194 GLN A CA 1
ATOM 1499 C C . GLN A 1 194 ? 97.75 -0.309 70.407 1 67.43 194 GLN A C 1
ATOM 1500 O O . GLN A 1 194 ? 96.61 -0.572 70.792 1 67.53 194 GLN A O 1
ATOM 1506 N N . THR A 1 195 ? 98.034 0.038 69.135 1 67.15 195 THR A N 1
ATOM 1507 C CA . THR A 1 195 ? 96.958 0.102 68.148 1 67.39 195 THR A CA 1
ATOM 1508 C C . THR A 1 195 ? 96.391 -1.284 67.871 1 66.95 195 THR A C 1
ATOM 1509 O O . THR A 1 195 ? 95.2 -1.392 67.616 1 67.44 195 THR A O 1
ATOM 1513 N N . HIS A 1 196 ? 97.211 -2.335 67.939 1 65.99 196 HIS A N 1
ATOM 1514 C CA . HIS A 1 196 ? 96.731 -3.696 67.736 1 65.6 196 HIS A CA 1
ATOM 1515 C C . HIS A 1 196 ? 95.853 -4.123 68.911 1 64.72 196 HIS A C 1
ATOM 1516 O O . HIS A 1 196 ? 94.853 -4.803 68.703 1 65.24 196 HIS A O 1
ATOM 1523 N N . ILE A 1 197 ? 96.2 -3.717 70.133 1 63.34 197 ILE A N 1
ATOM 1524 C CA . ILE A 1 197 ? 95.406 -4.032 71.313 1 62.84 197 ILE A CA 1
ATOM 1525 C C . ILE A 1 197 ? 94.067 -3.308 71.212 1 62.71 197 ILE A C 1
ATOM 1526 O O . ILE A 1 197 ? 93.022 -3.924 71.406 1 62.63 197 ILE A O 1
ATOM 1531 N N . ASP A 1 198 ? 94.111 -2.014 70.853 1 62.67 198 ASP A N 1
ATOM 1532 C CA . ASP A 1 198 ? 92.943 -1.162 70.705 1 63.01 198 ASP A CA 1
ATOM 1533 C C . ASP A 1 198 ? 92.032 -1.676 69.62 1 63.24 198 ASP A C 1
ATOM 1534 O O . ASP A 1 198 ? 90.826 -1.591 69.781 1 63.28 198 ASP A O 1
ATOM 1539 N N . GLU A 1 199 ? 92.585 -2.195 68.52 1 63.54 199 GLU A N 1
ATOM 1540 C CA . GLU A 1 199 ? 91.767 -2.703 67.426 1 64.76 199 GLU A CA 1
ATOM 1541 C C . GLU A 1 199 ? 91.11 -4.029 67.786 1 65.39 199 GLU A C 1
ATOM 1542 O O . GLU A 1 199 ? 89.989 -4.296 67.348 1 65.34 199 GLU A O 1
ATOM 1548 N N . LEU A 1 200 ? 91.792 -4.854 68.592 1 65.85 200 LEU A N 1
ATOM 1549 C CA . LEU A 1 200 ? 91.258 -6.142 69 1 66.63 200 LEU A CA 1
ATOM 1550 C C . LEU A 1 200 ? 90.134 -5.966 70.014 1 67.86 200 LEU A C 1
ATOM 1551 O O . LEU A 1 200 ? 89.096 -6.631 69.912 1 68.34 200 LEU A O 1
ATOM 1556 N N . GLU A 1 201 ? 90.349 -5.059 70.983 1 68.21 201 GLU A N 1
ATOM 1557 C CA . GLU A 1 201 ? 89.394 -4.736 72.032 1 69.4 201 GLU A CA 1
ATOM 1558 C C . GLU A 1 201 ? 88.113 -4.139 71.431 1 70.32 201 GLU A C 1
ATOM 1559 O O . GLU A 1 201 ? 87.014 -4.465 71.883 1 70.51 201 GLU A O 1
ATOM 1565 N N . ALA A 1 202 ? 88.254 -3.306 70.381 1 70.66 202 ALA A N 1
ATOM 1566 C CA . ALA A 1 202 ? 87.122 -2.676 69.707 1 71.35 202 ALA A CA 1
ATOM 1567 C C . ALA A 1 202 ? 86.326 -3.7 68.955 1 72.02 202 ALA A C 1
ATOM 1568 O O . ALA A 1 202 ? 85.11 -3.609 68.968 1 72.08 202 ALA A O 1
ATOM 1570 N N . LYS A 1 203 ? 86.995 -4.662 68.289 1 72.39 203 LYS A N 1
ATOM 1571 C CA . LYS A 1 203 ? 86.337 -5.714 67.52 1 73.53 203 LYS A CA 1
ATOM 1572 C C . LYS A 1 203 ? 85.542 -6.626 68.461 1 74.09 203 LYS A C 1
ATOM 1573 O O . LYS A 1 203 ? 84.379 -6.934 68.199 1 74.36 203 LYS A O 1
ATOM 1579 N N . ALA A 1 204 ? 86.151 -6.993 69.589 1 74.16 204 ALA A N 1
ATOM 1580 C CA . ALA A 1 204 ? 85.524 -7.854 70.588 1 74.56 204 ALA A CA 1
ATOM 1581 C C . ALA A 1 204 ? 84.239 -7.245 71.167 1 74.86 204 ALA A C 1
ATOM 1582 O O . ALA A 1 204 ? 83.347 -7.987 71.567 1 75.19 204 ALA A O 1
ATOM 1584 N N . LYS A 1 205 ? 84.145 -5.903 71.211 1 74.47 205 LYS A N 1
ATOM 1585 C CA . LYS A 1 205 ? 82.98 -5.187 71.733 1 74.41 205 LYS A CA 1
ATOM 1586 C C . LYS A 1 205 ? 81.735 -5.382 70.864 1 74.43 205 LYS A C 1
ATOM 1587 O O . LYS A 1 205 ? 80.617 -5.36 71.377 1 74.66 205 LYS A O 1
ATOM 1593 N N . THR A 1 206 ? 81.92 -5.592 69.559 1 74.02 206 THR A N 1
ATOM 1594 C CA . THR A 1 206 ? 80.815 -5.826 68.638 1 74.11 206 THR A CA 1
ATOM 1595 C C . THR A 1 206 ? 80.402 -7.302 68.565 1 74.41 206 THR A C 1
ATOM 1596 O O . THR A 1 206 ? 79.706 -7.683 67.631 1 74.56 206 THR A O 1
ATOM 1600 N N . TYR A 1 207 ? 80.858 -8.139 69.503 1 74.31 207 TYR A N 1
ATOM 1601 C CA . TYR A 1 207 ? 80.572 -9.565 69.497 1 74.56 207 TYR A CA 1
ATOM 1602 C C . TYR A 1 207 ? 79.727 -9.961 70.689 1 74.92 207 TYR A C 1
ATOM 1603 O O . TYR A 1 207 ? 79.857 -9.384 71.77 1 74.91 207 TYR A O 1
ATOM 1612 N N . ILE A 1 208 ? 78.884 -10.963 70.506 1 75.17 208 ILE A N 1
ATOM 1613 C CA . ILE A 1 208 ? 78.078 -11.504 71.593 1 75.74 208 ILE A CA 1
ATOM 1614 C C . ILE A 1 208 ? 78.656 -12.887 71.926 1 75.62 208 ILE A C 1
ATOM 1615 O O . ILE A 1 208 ? 79.208 -13.56 71.042 1 75.44 208 ILE A O 1
ATOM 1620 N N . HIS A 1 209 ? 78.609 -13.286 73.202 1 75.67 209 HIS A N 1
ATOM 1621 C CA . HIS A 1 209 ? 79.18 -14.568 73.618 1 76.17 209 HIS A CA 1
ATOM 1622 C C . HIS A 1 209 ? 78.083 -15.427 74.217 1 76.56 209 HIS A C 1
ATOM 1623 O O . HIS A 1 209 ? 77.617 -15.182 75.325 1 76.69 209 HIS A O 1
ATOM 1630 N N . ILE A 1 210 ? 77.633 -16.411 73.446 1 76.68 210 ILE A N 1
ATOM 1631 C CA . ILE A 1 210 ? 76.547 -17.3 73.829 1 77.35 210 ILE A CA 1
ATOM 1632 C C . ILE A 1 210 ? 77.096 -18.691 74.08 1 77.86 210 ILE A C 1
ATOM 1633 O O . ILE A 1 210 ? 77.896 -19.175 73.278 1 78.04 210 ILE A O 1
ATOM 1638 N N . PRO A 1 211 ? 76.657 -19.395 75.145 1 77.79 211 PRO A N 1
ATOM 1639 C CA . PRO A 1 211 ? 77.079 -20.798 75.314 1 77.73 211 PRO A CA 1
ATOM 1640 C C . PRO A 1 211 ? 76.578 -21.622 74.131 1 77.69 211 PRO A C 1
ATOM 1641 O O . PRO A 1 211 ? 75.422 -21.458 73.737 1 78.18 211 PRO A O 1
ATOM 1645 N N . ARG A 1 212 ? 77.451 -22.436 73.515 1 77.02 212 ARG A N 1
ATOM 1646 C CA . ARG A 1 212 ? 77.14 -23.228 72.321 1 76.88 212 ARG A CA 1
ATOM 1647 C C . ARG A 1 212 ? 75.822 -24.004 72.448 1 77.08 212 ARG A C 1
ATOM 1648 O O . ARG A 1 212 ? 75.091 -24.09 71.472 1 77.22 212 ARG A O 1
ATOM 1656 N N . LYS A 1 213 ? 75.494 -24.513 73.647 1 77.13 213 LYS A N 1
ATOM 1657 C CA . LYS A 1 213 ? 74.25 -25.252 73.86 1 77.65 213 LYS A CA 1
ATOM 1658 C C . LYS A 1 213 ? 73.042 -24.334 73.733 1 77.68 213 LYS A C 1
ATOM 1659 O O . LYS A 1 213 ? 72.046 -24.721 73.124 1 77.91 213 LYS A O 1
ATOM 1665 N N . LYS A 1 214 ? 73.12 -23.13 74.301 1 77.38 214 LYS A N 1
ATOM 1666 C CA . LYS A 1 214 ? 72.015 -22.179 74.223 1 77.75 214 LYS A CA 1
ATOM 1667 C C . LYS A 1 214 ? 71.84 -21.691 72.789 1 77.75 214 LYS A C 1
ATOM 1668 O O . LYS A 1 214 ? 70.717 -21.598 72.304 1 77.85 214 LYS A O 1
ATOM 1670 N N . TRP A 1 215 ? 72.955 -21.405 72.106 1 77.46 215 TRP A N 1
ATOM 1671 C CA . TRP A 1 215 ? 72.958 -20.953 70.718 1 77.56 215 TRP A CA 1
ATOM 1672 C C . TRP A 1 215 ? 72.35 -22.011 69.809 1 78.5 215 TRP A C 1
ATOM 1673 O O . TRP A 1 215 ? 71.546 -21.693 68.936 1 78.71 215 TRP A O 1
ATOM 1684 N N . ASN A 1 216 ? 72.72 -23.269 70.028 1 78.96 216 ASN A N 1
ATOM 1685 C CA . ASN A 1 216 ? 72.245 -24.366 69.211 1 80.01 216 ASN A CA 1
ATOM 1686 C C . ASN A 1 216 ? 70.769 -24.644 69.433 1 81.07 216 ASN A C 1
ATOM 1687 O O . ASN A 1 216 ? 70.095 -24.975 68.462 1 81.51 216 ASN A O 1
ATOM 1692 N N . ILE A 1 217 ? 70.246 -24.518 70.676 1 81.37 217 ILE A N 1
ATOM 1693 C CA . ILE A 1 217 ? 68.816 -24.774 70.9 1 81.93 217 ILE A CA 1
ATOM 1694 C C . ILE A 1 217 ? 67.995 -23.647 70.24 1 82.38 217 ILE A C 1
ATOM 1695 O O . ILE A 1 217 ? 66.977 -23.94 69.619 1 82.59 217 ILE A O 1
ATOM 1700 N N . GLN A 1 218 ? 68.487 -22.394 70.265 1 82.41 218 GLN A N 1
ATOM 1701 C CA . GLN A 1 218 ? 67.797 -21.271 69.625 1 82.99 218 GLN A CA 1
ATOM 1702 C C . GLN A 1 218 ? 67.733 -21.444 68.098 1 83.5 218 GLN A C 1
ATOM 1703 O O . GLN A 1 218 ? 66.748 -21.05 67.478 1 83.51 218 GLN A O 1
ATOM 1709 N N . ARG A 1 219 ? 68.755 -22.082 67.512 1 83.83 219 ARG A N 1
ATOM 1710 C CA . ARG A 1 219 ? 68.854 -22.346 66.081 1 84.68 219 ARG A CA 1
ATOM 1711 C C . ARG A 1 219 ? 67.879 -23.427 65.657 1 85.68 219 ARG A C 1
ATOM 1712 O O . ARG A 1 219 ? 67.256 -23.291 64.605 1 85.84 219 ARG A O 1
ATOM 1720 N N . TYR A 1 220 ? 67.736 -24.504 66.461 1 86.24 220 TYR A N 1
ATOM 1721 C CA . TYR A 1 220 ? 66.773 -25.557 66.126 1 87.19 220 TYR A CA 1
ATOM 1722 C C . TYR A 1 220 ? 65.35 -25.046 66.364 1 86.72 220 TYR A C 1
ATOM 1723 O O . TYR A 1 220 ? 64.452 -25.484 65.665 1 86.88 220 TYR A O 1
ATOM 1732 N N . ILE A 1 221 ? 65.137 -24.107 67.314 1 86.15 221 ILE A N 1
ATOM 1733 C CA . ILE A 1 221 ? 63.826 -23.5 67.543 1 86.08 221 ILE A CA 1
ATOM 1734 C C . ILE A 1 221 ? 63.451 -22.697 66.297 1 86.36 221 ILE A C 1
ATOM 1735 O O . ILE A 1 221 ? 62.368 -22.891 65.753 1 86.7 221 ILE A O 1
ATOM 1740 N N . GLY A 1 222 ? 64.379 -21.87 65.825 1 86.15 222 GLY A N 1
ATOM 1741 C CA . GLY A 1 222 ? 64.191 -21.055 64.633 1 86.54 222 GLY A CA 1
ATOM 1742 C C . GLY A 1 222 ? 63.968 -21.872 63.377 1 86.82 222 GLY A C 1
ATOM 1743 O O . GLY A 1 222 ? 63.096 -21.542 62.572 1 87.02 222 GLY A O 1
ATOM 1744 N N . LEU A 1 223 ? 64.729 -22.964 63.211 1 86.7 223 LEU A N 1
ATOM 1745 C CA . LEU A 1 223 ? 64.57 -23.853 62.058 1 87 223 LEU A CA 1
ATOM 1746 C C . LEU A 1 223 ? 63.248 -24.644 62.154 1 87.04 223 LEU A C 1
ATOM 1747 O O . LEU A 1 223 ? 62.623 -24.921 61.131 1 87.37 223 LEU A O 1
ATOM 1752 N N . GLY A 1 224 ? 62.82 -24.967 63.373 1 86.53 224 GLY A N 1
ATOM 1753 C CA . GLY A 1 224 ? 61.551 -25.636 63.624 1 86.51 224 GLY A CA 1
ATOM 1754 C C . GLY A 1 224 ? 60.381 -24.733 63.289 1 86.24 224 GLY A C 1
ATOM 1755 O O . GLY A 1 224 ? 59.34 -25.21 62.847 1 86.32 224 GLY A O 1
ATOM 1756 N N . LEU A 1 225 ? 60.544 -23.419 63.49 1 85.85 225 LEU A N 1
ATOM 1757 C CA . LEU A 1 225 ? 59.529 -22.434 63.148 1 86.07 225 LEU A CA 1
ATOM 1758 C C . LEU A 1 225 ? 59.366 -22.345 61.64 1 86 225 LEU A C 1
ATOM 1759 O O . LEU A 1 225 ? 58.249 -22.194 61.168 1 85.94 225 LEU A O 1
ATOM 1764 N N . ILE A 1 226 ? 60.472 -22.431 60.883 1 85.93 226 ILE A N 1
ATOM 1765 C CA . ILE A 1 226 ? 60.438 -22.361 59.425 1 86.43 226 ILE A CA 1
ATOM 1766 C C . ILE A 1 226 ? 59.757 -23.6 58.836 1 87.07 226 ILE A C 1
ATOM 1767 O O . ILE A 1 226 ? 58.868 -23.457 57.994 1 87.27 226 ILE A O 1
ATOM 1772 N N . VAL A 1 227 ? 60.118 -24.804 59.31 1 87.22 227 VAL A N 1
ATOM 1773 C CA . VAL A 1 227 ? 59.483 -26.029 58.808 1 87.86 227 VAL A CA 1
ATOM 1774 C C . VAL A 1 227 ? 57.994 -26.137 59.256 1 88.17 227 VAL A C 1
ATOM 1775 O O . VAL A 1 227 ? 57.255 -26.958 58.723 1 88.31 227 VAL A O 1
ATOM 1779 N N . LEU A 1 228 ? 57.554 -25.302 60.207 1 88.12 228 LEU A N 1
ATOM 1780 C CA . LEU A 1 228 ? 56.171 -25.252 60.673 1 88.56 228 LEU A CA 1
ATOM 1781 C C . LEU A 1 228 ? 55.389 -24.137 59.955 1 89.15 228 LEU A C 1
ATOM 1782 O O . LEU A 1 228 ? 54.18 -24.255 59.804 1 89.31 228 LEU A O 1
ATOM 1787 N N . LEU A 1 229 ? 56.077 -23.07 59.496 1 89.26 229 LEU A N 1
ATOM 1788 C CA . LEU A 1 229 ? 55.473 -21.929 58.812 1 89.73 229 LEU A CA 1
ATOM 1789 C C . LEU A 1 229 ? 55.199 -22.21 57.341 1 90.02 229 LEU A C 1
ATOM 1790 O O . LEU A 1 229 ? 54.209 -21.698 56.829 1 90.2 229 LEU A O 1
ATOM 1795 N N . VAL A 1 230 ? 56.055 -22.996 56.653 1 90.03 230 VAL A N 1
ATOM 1796 C CA . VAL A 1 230 ? 55.818 -23.275 55.231 1 90.59 230 VAL A CA 1
ATOM 1797 C C . VAL A 1 230 ? 54.517 -24.089 55.026 1 90.65 230 VAL A C 1
ATOM 1798 O O . VAL A 1 230 ? 53.737 -23.686 54.16 1 90.93 230 VAL A O 1
ATOM 1802 N N . PRO A 1 231 ? 54.185 -25.143 55.817 1 90.2 231 PRO A N 1
ATOM 1803 C CA . PRO A 1 231 ? 52.901 -25.829 55.601 1 89.9 231 PRO A CA 1
ATOM 1804 C C . PRO A 1 231 ? 51.715 -24.986 56.068 1 89.48 231 PRO A C 1
ATOM 1805 O O . PRO A 1 231 ? 50.656 -25.057 55.46 1 89.74 231 PRO A O 1
ATOM 1809 N N . ALA A 1 232 ? 51.884 -24.187 57.135 1 88.7 232 ALA A N 1
ATOM 1810 C CA . ALA A 1 232 ? 50.804 -23.35 57.652 1 88.38 232 ALA A CA 1
ATOM 1811 C C . ALA A 1 232 ? 50.469 -22.219 56.691 1 87.9 232 ALA A C 1
ATOM 1812 O O . ALA A 1 232 ? 49.3 -21.869 56.564 1 88.01 232 ALA A O 1
ATOM 1814 N N . LEU A 1 233 ? 51.472 -21.657 56.005 1 87.18 233 LEU A N 1
ATOM 1815 C CA . LEU A 1 233 ? 51.221 -20.589 55.045 1 87.08 233 LEU A CA 1
ATOM 1816 C C . LEU A 1 233 ? 50.577 -21.16 53.794 1 86.85 233 LEU A C 1
ATOM 1817 O O . LEU A 1 233 ? 49.586 -20.61 53.322 1 87.02 233 LEU A O 1
ATOM 1822 N N . ILE A 1 234 ? 51.1 -22.288 53.292 1 86.3 234 ILE A N 1
ATOM 1823 C CA . ILE A 1 234 ? 50.569 -22.944 52.101 1 86.33 234 ILE A CA 1
ATOM 1824 C C . ILE A 1 234 ? 49.108 -23.391 52.34 1 86.25 234 ILE A C 1
ATOM 1825 O O . ILE A 1 234 ? 48.263 -23.188 51.463 1 86.48 234 ILE A O 1
ATOM 1830 N N . TYR A 1 235 ? 48.797 -23.943 53.527 1 85.83 235 TYR A N 1
ATOM 1831 C CA . TYR A 1 235 ? 47.426 -24.36 53.824 1 86.01 235 TYR A CA 1
ATOM 1832 C C . TYR A 1 235 ? 46.515 -23.151 53.96 1 86.11 235 TYR A C 1
ATOM 1833 O O . TYR A 1 235 ? 45.382 -23.204 53.505 1 86.19 235 TYR A O 1
ATOM 1842 N N . SER A 1 236 ? 47 -22.066 54.566 1 86.05 236 SER A N 1
ATOM 1843 C CA . SER A 1 236 ? 46.21 -20.849 54.719 1 86.54 236 SER A CA 1
ATOM 1844 C C . SER A 1 236 ? 45.894 -20.235 53.362 1 86.6 236 SER A C 1
ATOM 1845 O O . SER A 1 236 ? 44.783 -19.756 53.165 1 86.61 236 SER A O 1
ATOM 1848 N N . MET A 1 237 ? 46.85 -20.277 52.418 1 86.47 237 MET A N 1
ATOM 1849 C CA . MET A 1 237 ? 46.632 -19.763 51.064 1 86.78 237 MET A CA 1
ATOM 1850 C C . MET A 1 237 ? 45.547 -20.57 50.353 1 86.42 237 MET A C 1
ATOM 1851 O O . MET A 1 237 ? 44.708 -20.001 49.659 1 86.67 237 MET A O 1
ATOM 1856 N N . TYR A 1 238 ? 45.562 -21.894 50.536 1 85.6 238 TYR A N 1
ATOM 1857 C CA . TYR A 1 238 ? 44.578 -22.788 49.945 1 85.2 238 TYR A CA 1
ATOM 1858 C C . TYR A 1 238 ? 43.203 -22.535 50.576 1 84.33 238 TYR A C 1
ATOM 1859 O O . TYR A 1 238 ? 42.218 -22.453 49.86 1 84.49 238 TYR A O 1
ATOM 1868 N N . ALA A 1 239 ? 43.137 -22.417 51.899 1 83.34 239 ALA A N 1
ATOM 1869 C CA . ALA A 1 239 ? 41.872 -22.217 52.597 1 82.87 239 ALA A CA 1
ATOM 1870 C C . ALA A 1 239 ? 41.261 -20.849 52.325 1 82.2 239 ALA A C 1
ATOM 1871 O O . ALA A 1 239 ? 40.04 -20.729 52.307 1 82.41 239 ALA A O 1
ATOM 1873 N N . LEU A 1 240 ? 42.089 -19.827 52.105 1 81.29 240 LEU A N 1
ATOM 1874 C CA . LEU A 1 240 ? 41.587 -18.477 51.874 1 80.85 240 LEU A CA 1
ATOM 1875 C C . LEU A 1 240 ? 41.271 -18.203 50.409 1 80.12 240 LEU A C 1
ATOM 1876 O O . LEU A 1 240 ? 40.287 -17.52 50.127 1 80.3 240 LEU A O 1
ATOM 1881 N N . PHE A 1 241 ? 42.104 -18.7 49.478 1 79.04 241 PHE A N 1
ATOM 1882 C CA . PHE A 1 241 ? 41.915 -18.394 48.062 1 78.57 241 PHE A CA 1
ATOM 1883 C C . PHE A 1 241 ? 41.326 -19.531 47.218 1 77.68 241 PHE A C 1
ATOM 1884 O O . PHE A 1 241 ? 41.043 -19.292 46.041 1 77.83 241 PHE A O 1
ATOM 1892 N N . PHE A 1 242 ? 41.13 -20.741 47.779 1 76.61 242 PHE A N 1
ATOM 1893 C CA . PHE A 1 242 ? 40.576 -21.845 46.988 1 75.87 242 PHE A CA 1
ATOM 1894 C C . PHE A 1 242 ? 39.418 -22.556 47.691 1 74.72 242 PHE A C 1
ATOM 1895 O O . PHE A 1 242 ? 38.38 -22.741 47.083 1 74.84 242 PHE A O 1
ATOM 1903 N N . ALA A 1 243 ? 39.583 -22.941 48.959 1 73.58 243 ALA A N 1
ATOM 1904 C CA . ALA A 1 243 ? 38.565 -23.666 49.712 1 73.14 243 ALA A CA 1
ATOM 1905 C C . ALA A 1 243 ? 37.382 -22.786 50.143 1 72.55 243 ALA A C 1
ATOM 1906 O O . ALA A 1 243 ? 36.234 -23.242 50.078 1 72.8 243 ALA A O 1
ATOM 1908 N N . GLN A 1 244 ? 37.648 -21.552 50.61 1 71.73 244 GLN A N 1
ATOM 1909 C CA . GLN A 1 244 ? 36.56 -20.664 51.026 1 71.49 244 GLN A CA 1
ATOM 1910 C C . GLN A 1 244 ? 35.721 -20.202 49.816 1 70.47 244 GLN A C 1
ATOM 1911 O O . GLN A 1 244 ? 34.496 -20.366 49.863 1 70.29 244 GLN A O 1
ATOM 1917 N N . PRO A 1 245 ? 36.326 -19.701 48.703 1 69.69 245 PRO A N 1
ATOM 1918 C CA . PRO A 1 245 ? 35.502 -19.308 47.552 1 69.24 245 PRO A CA 1
ATOM 1919 C C . PRO A 1 245 ? 34.752 -20.484 46.929 1 68.92 245 PRO A C 1
ATOM 1920 O O . PRO A 1 245 ? 33.746 -20.248 46.269 1 69.2 245 PRO A O 1
ATOM 1924 N N . LYS A 1 246 ? 35.216 -21.739 47.131 1 67.98 246 LYS A N 1
ATOM 1925 C CA . LYS A 1 246 ? 34.498 -22.903 46.614 1 67.5 246 LYS A CA 1
ATOM 1926 C C . LYS A 1 246 ? 33.264 -23.158 47.451 1 67.05 246 LYS A C 1
ATOM 1927 O O . LYS A 1 246 ? 32.213 -23.453 46.889 1 67.2 246 LYS A O 1
ATOM 1933 N N . HIS A 1 247 ? 33.363 -22.997 48.788 1 66.47 247 HIS A N 1
ATOM 1934 C CA . HIS A 1 247 ? 32.208 -23.168 49.665 1 66.36 247 HIS A CA 1
ATOM 1935 C C . HIS A 1 247 ? 31.14 -22.129 49.325 1 65.38 247 HIS A C 1
ATOM 1936 O O . HIS A 1 247 ? 29.969 -22.485 49.185 1 65.64 247 HIS A O 1
ATOM 1943 N N . GLN A 1 248 ? 31.547 -20.862 49.144 1 64.04 248 GLN A N 1
ATOM 1944 C CA . GLN A 1 248 ? 30.591 -19.813 48.806 1 63.22 248 GLN A CA 1
ATOM 1945 C C . GLN A 1 248 ? 29.976 -20.074 47.433 1 62.07 248 GLN A C 1
ATOM 1946 O O . GLN A 1 248 ? 28.796 -19.827 47.264 1 62.1 248 GLN A O 1
ATOM 1952 N N . ALA A 1 249 ? 30.735 -20.643 46.485 1 61.13 249 ALA A N 1
ATOM 1953 C CA . ALA A 1 249 ? 30.213 -20.99 45.161 1 60.56 249 ALA A CA 1
ATOM 1954 C C . ALA A 1 249 ? 29.198 -22.111 45.259 1 59.64 249 ALA A C 1
ATOM 1955 O O . ALA A 1 249 ? 28.214 -22.095 44.533 1 59.97 249 ALA A O 1
ATOM 1957 N N . ILE A 1 250 ? 29.43 -23.087 46.149 1 58.49 250 ILE A N 1
ATOM 1958 C CA . ILE A 1 250 ? 28.505 -24.193 46.363 1 57.91 250 ILE A CA 1
ATOM 1959 C C . ILE A 1 250 ? 27.227 -23.649 47.029 1 57.48 250 ILE A C 1
ATOM 1960 O O . ILE A 1 250 ? 26.142 -24.024 46.627 1 57.64 250 ILE A O 1
ATOM 1965 N N . VAL A 1 251 ? 27.346 -22.707 47.965 1 56.95 251 VAL A N 1
ATOM 1966 C CA . VAL A 1 251 ? 26.196 -22.077 48.61 1 56.93 251 VAL A CA 1
ATOM 1967 C C . VAL A 1 251 ? 25.375 -21.289 47.56 1 56.97 251 VAL A C 1
ATOM 1968 O O . VAL A 1 251 ? 24.158 -21.449 47.476 1 56.96 251 VAL A O 1
ATOM 1972 N N . ASP A 1 252 ? 26.055 -20.487 46.738 1 57.24 252 ASP A N 1
ATOM 1973 C CA . ASP A 1 252 ? 25.436 -19.66 45.707 1 58.47 252 ASP A CA 1
ATOM 1974 C C . ASP A 1 252 ? 24.798 -20.478 44.587 1 59.24 252 ASP A C 1
ATOM 1975 O O . ASP A 1 252 ? 23.726 -20.108 44.109 1 59.58 252 ASP A O 1
ATOM 1980 N N . SER A 1 253 ? 25.449 -21.566 44.156 1 59.17 253 SER A N 1
ATOM 1981 C CA . SER A 1 253 ? 24.907 -22.412 43.098 1 59.45 253 SER A CA 1
ATOM 1982 C C . SER A 1 253 ? 23.728 -23.236 43.606 1 60.14 253 SER A C 1
ATOM 1983 O O . SER A 1 253 ? 22.812 -23.503 42.836 1 60.2 253 SER A O 1
ATOM 1986 N N . ASN A 1 254 ? 23.739 -23.631 44.893 1 60.62 254 ASN A N 1
ATOM 1987 C CA . ASN A 1 254 ? 22.641 -24.39 45.498 1 61.52 254 ASN A CA 1
ATOM 1988 C C . ASN A 1 254 ? 21.437 -23.475 45.754 1 62.29 254 ASN A C 1
ATOM 1989 O O . ASN A 1 254 ? 20.305 -23.949 45.71 1 62.63 254 ASN A O 1
ATOM 1994 N N . ARG A 1 255 ? 21.669 -22.165 45.973 1 62.44 255 ARG A N 1
ATOM 1995 C CA . ARG A 1 255 ? 20.596 -21.189 46.143 1 62.92 255 ARG A CA 1
ATOM 1996 C C . ARG A 1 255 ? 19.966 -20.9 44.779 1 62.69 255 ARG A C 1
ATOM 1997 O O . ARG A 1 255 ? 18.744 -20.86 44.662 1 62.8 255 ARG A O 1
ATOM 2005 N N . ALA A 1 256 ? 20.799 -20.717 43.744 1 62.3 256 ALA A N 1
ATOM 2006 C CA . ALA A 1 256 ? 20.306 -20.45 42.396 1 62.35 256 ALA A CA 1
ATOM 2007 C C . ALA A 1 256 ? 19.55 -21.648 41.827 1 62.76 256 ALA A C 1
ATOM 2008 O O . ALA A 1 256 ? 18.609 -21.457 41.06 1 63.44 256 ALA A O 1
ATOM 2010 N N . PHE A 1 257 ? 19.93 -22.875 42.211 1 62.11 257 PHE A N 1
ATOM 2011 C CA . PHE A 1 257 ? 19.248 -24.07 41.724 1 61.81 257 PHE A CA 1
ATOM 2012 C C . PHE A 1 257 ? 17.841 -24.137 42.285 1 61.73 257 PHE A C 1
ATOM 2013 O O . PHE A 1 257 ? 16.907 -24.447 41.549 1 62.01 257 PHE A O 1
ATOM 2021 N N . LEU A 1 258 ? 17.677 -23.815 43.573 1 61.4 258 LEU A N 1
ATOM 2022 C CA . LEU A 1 258 ? 16.356 -23.829 44.2 1 61.67 258 LEU A CA 1
ATOM 2023 C C . LEU A 1 258 ? 15.417 -22.774 43.588 1 62.05 258 LEU A C 1
ATOM 2024 O O . LEU A 1 258 ? 14.202 -22.971 43.568 1 61.95 258 LEU A O 1
ATOM 2029 N N . ASN A 1 259 ? 15.983 -21.673 43.071 1 62.23 259 ASN A N 1
ATOM 2030 C CA . ASN A 1 259 ? 15.226 -20.602 42.427 1 62.71 259 ASN A CA 1
ATOM 2031 C C . ASN A 1 259 ? 15.055 -20.808 40.922 1 63.22 259 ASN A C 1
ATOM 2032 O O . ASN A 1 259 ? 14.685 -19.859 40.241 1 63.32 259 ASN A O 1
ATOM 2037 N N . LYS A 1 260 ? 15.332 -22.023 40.405 1 63.54 260 LYS A N 1
ATOM 2038 C CA . LYS A 1 260 ? 15.23 -22.39 38.995 1 64.5 260 LYS A CA 1
ATOM 2039 C C . LYS A 1 260 ? 16.03 -21.428 38.105 1 65.08 260 LYS A C 1
ATOM 2040 O O . LYS A 1 260 ? 15.594 -21.089 37.007 1 65.42 260 LYS A O 1
ATOM 2046 N N . GLN A 1 261 ? 17.19 -20.971 38.594 1 65.01 261 GLN A N 1
ATOM 2047 C CA . GLN A 1 261 ? 18.09 -20.077 37.867 1 65.04 261 GLN A CA 1
ATOM 2048 C C . GLN A 1 261 ? 19.244 -20.913 37.358 1 64.24 261 GLN A C 1
ATOM 2049 O O . GLN A 1 261 ? 20.37 -20.778 37.82 1 63.84 261 GLN A O 1
ATOM 2055 N N . TYR A 1 262 ? 18.937 -21.8 36.418 1 63.89 262 TYR A N 1
ATOM 2056 C CA . TYR A 1 262 ? 19.855 -22.79 35.867 1 64.02 262 TYR A CA 1
ATOM 2057 C C . TYR A 1 262 ? 21.088 -22.174 35.2 1 63.51 262 TYR A C 1
ATOM 2058 O O . TYR A 1 262 ? 22.168 -22.758 35.291 1 63.71 262 TYR A O 1
ATOM 2067 N N . SER A 1 263 ? 20.952 -21.005 34.565 1 62.63 263 SER A N 1
ATOM 2068 C CA . SER A 1 263 ? 22.101 -20.348 33.938 1 62.16 263 SER A CA 1
ATOM 2069 C C . SER A 1 263 ? 23.062 -19.788 35 1 61.9 263 SER A C 1
ATOM 2070 O O . SER A 1 263 ? 24.271 -19.764 34.774 1 62.15 263 SER A O 1
ATOM 2073 N N . GLU A 1 264 ? 22.53 -19.353 36.159 1 61.11 264 GLU A N 1
ATOM 2074 C CA . GLU A 1 264 ? 23.33 -18.812 37.252 1 60.7 264 GLU A CA 1
ATOM 2075 C C . GLU A 1 264 ? 24.153 -19.919 37.91 1 59.96 264 GLU A C 1
ATOM 2076 O O . GLU A 1 264 ? 25.304 -19.683 38.271 1 60.42 264 GLU A O 1
ATOM 2082 N N . VAL A 1 265 ? 23.586 -21.136 38.035 1 58.66 265 VAL A N 1
ATOM 2083 C CA . VAL A 1 265 ? 24.287 -22.298 38.591 1 57.78 265 VAL A CA 1
ATOM 2084 C C . VAL A 1 265 ? 25.519 -22.614 37.752 1 57.42 265 VAL A C 1
ATOM 2085 O O . VAL A 1 265 ? 26.579 -22.92 38.293 1 57.82 265 VAL A O 1
ATOM 2089 N N . ILE A 1 266 ? 25.372 -22.524 36.422 1 56.63 266 ILE A N 1
ATOM 2090 C CA . ILE A 1 266 ? 26.419 -22.794 35.457 1 56.28 266 ILE A CA 1
ATOM 2091 C C . ILE A 1 266 ? 27.543 -21.791 35.597 1 56.39 266 ILE A C 1
ATOM 2092 O O . ILE A 1 266 ? 28.698 -22.203 35.652 1 56.69 266 ILE A O 1
ATOM 2097 N N . SER A 1 267 ? 27.229 -20.5 35.674 1 56.35 267 SER A N 1
ATOM 2098 C CA . SER A 1 267 ? 28.277 -19.491 35.769 1 57.14 267 SER A CA 1
ATOM 2099 C C . SER A 1 267 ? 28.972 -19.541 37.127 1 57.69 267 SER A C 1
ATOM 2100 O O . SER A 1 267 ? 30.179 -19.341 37.184 1 58.35 267 SER A O 1
ATOM 2103 N N . THR A 1 268 ? 28.238 -19.835 38.203 1 57.37 268 THR A N 1
ATOM 2104 C CA . THR A 1 268 ? 28.82 -19.871 39.541 1 57.68 268 THR A CA 1
ATOM 2105 C C . THR A 1 268 ? 29.849 -21.002 39.655 1 58.41 268 THR A C 1
ATOM 2106 O O . THR A 1 268 ? 30.914 -20.803 40.229 1 58.41 268 THR A O 1
ATOM 2110 N N . LEU A 1 269 ? 29.556 -22.168 39.064 1 58.94 269 LEU A N 1
ATOM 2111 C CA . LEU A 1 269 ? 30.459 -23.32 39.1 1 59.65 269 LEU A CA 1
ATOM 2112 C C . LEU A 1 269 ? 31.293 -23.477 37.823 1 60.93 269 LEU A C 1
ATOM 2113 O O . LEU A 1 269 ? 31.85 -24.552 37.615 1 61.29 269 LEU A O 1
ATOM 2118 N N . SER A 1 270 ? 31.374 -22.447 36.962 1 61.46 270 SER A N 1
ATOM 2119 C CA . SER A 1 270 ? 32.084 -22.57 35.689 1 62.64 270 SER A CA 1
ATOM 2120 C C . SER A 1 270 ? 33.589 -22.786 35.834 1 63.23 270 SER A C 1
ATOM 2121 O O . SER A 1 270 ? 34.178 -23.481 35.007 1 63.44 270 SER A O 1
ATOM 2124 N N . LYS A 1 271 ? 34.213 -22.202 36.86 1 63.45 271 LYS A N 1
ATOM 2125 C CA . LYS A 1 271 ? 35.657 -22.357 37.049 1 64.14 271 LYS A CA 1
ATOM 2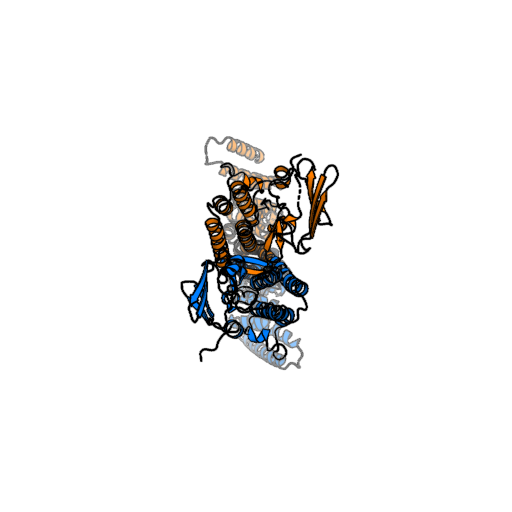126 C C . LYS A 1 271 ? 36.034 -23.678 37.767 1 64.71 271 LYS A C 1
ATOM 2127 O O . LYS A 1 271 ? 37.221 -23.934 37.958 1 65.08 271 LYS A O 1
ATOM 2129 N N . TYR A 1 272 ? 35.052 -24.518 38.142 1 64.57 272 TYR A N 1
ATOM 2130 C CA . TYR A 1 272 ? 35.336 -25.771 38.834 1 64.89 272 TYR A CA 1
ATOM 2131 C C . TYR A 1 272 ? 35.158 -26.974 37.925 1 65.95 272 TYR A C 1
ATOM 2132 O O . TYR A 1 272 ? 34.231 -27.013 37.123 1 65.88 272 TYR A O 1
ATOM 2141 N N . ASP A 1 273 ? 36.038 -27.966 38.076 1 66.7 273 ASP A N 1
ATOM 2142 C CA . ASP A 1 273 ? 35.953 -29.217 37.343 1 67.89 273 ASP A CA 1
ATOM 2143 C C . ASP A 1 273 ? 34.812 -30.043 37.926 1 68.42 273 ASP A C 1
ATOM 2144 O O . ASP A 1 273 ? 34.624 -30.046 39.143 1 68.73 273 ASP A O 1
ATOM 2149 N N . ALA A 1 274 ? 34.05 -30.739 37.075 1 68.38 274 ALA A N 1
ATOM 2150 C CA . ALA A 1 274 ? 32.913 -31.541 37.513 1 68.83 274 ALA A CA 1
ATOM 2151 C C . ALA A 1 274 ? 33.283 -32.586 38.576 1 69.39 274 ALA A C 1
ATOM 2152 O O . ALA A 1 274 ? 32.533 -32.754 39.533 1 69.57 274 ALA A O 1
ATOM 2154 N N . GLU A 1 275 ? 34.442 -33.252 38.444 1 69.45 275 GLU A N 1
ATOM 2155 C CA . GLU A 1 275 ? 34.861 -34.265 39.415 1 70.03 275 GLU A CA 1
ATOM 2156 C C . GLU A 1 275 ? 35.278 -33.682 40.778 1 69.76 275 GLU A C 1
ATOM 2157 O O . GLU A 1 275 ? 35.34 -34.426 41.759 1 69.9 275 GLU A O 1
ATOM 2163 N N . SER A 1 276 ? 35.563 -32.376 40.848 1 69.16 276 SER A N 1
ATOM 2164 C CA . SER A 1 276 ? 35.915 -31.746 42.12 1 69.06 276 SER A CA 1
ATOM 2165 C C . SER A 1 276 ? 34.654 -31.415 42.942 1 68.32 276 SER A C 1
ATOM 2166 O O . SER A 1 276 ? 34.726 -31.359 44.163 1 68.62 276 SER A O 1
ATOM 2169 N N . LEU A 1 277 ? 33.504 -31.208 42.283 1 67.35 277 LEU A N 1
ATOM 2170 C CA . LEU A 1 277 ? 32.248 -30.894 42.961 1 66.91 277 LEU A CA 1
ATOM 2171 C C . LEU A 1 277 ? 31.61 -32.144 43.567 1 66.63 277 LEU A C 1
ATOM 2172 O O . LEU A 1 277 ? 31.693 -33.213 42.968 1 66.96 277 LEU A O 1
ATOM 2177 N N . PRO A 1 278 ? 30.919 -32.03 44.721 1 65.9 278 PRO A N 1
ATOM 2178 C CA . PRO A 1 278 ? 30.236 -33.209 45.291 1 65.64 278 PRO A CA 1
ATOM 2179 C C . PRO A 1 278 ? 29.128 -33.747 44.374 1 65.73 278 PRO A C 1
ATOM 2180 O O . PRO A 1 278 ? 28.612 -33 43.547 1 65.7 278 PRO A O 1
ATOM 2184 N N . GLU A 1 279 ? 28.754 -35.032 44.518 1 65.58 279 GLU A N 1
ATOM 2185 C CA . GLU A 1 279 ? 27.735 -35.657 43.662 1 65.88 279 GLU A CA 1
ATOM 2186 C C . GLU A 1 279 ? 26.395 -34.891 43.635 1 65.28 279 GLU A C 1
ATOM 2187 O O . GLU A 1 279 ? 25.788 -34.783 42.567 1 65.68 279 GLU A O 1
ATOM 2193 N N . SER A 1 280 ? 25.947 -34.343 44.777 1 64.11 280 SER A N 1
ATOM 2194 C CA . SER A 1 280 ? 24.695 -33.586 44.815 1 63.48 280 SER A CA 1
ATOM 2195 C C . SER A 1 280 ? 24.812 -32.299 44.004 1 62.92 280 SER A C 1
ATOM 2196 O O . SER A 1 280 ? 23.86 -31.908 43.33 1 63.04 280 SER A O 1
ATOM 2199 N N . VAL A 1 281 ? 25.988 -31.657 44.047 1 62.13 281 VAL A N 1
ATOM 2200 C CA . VAL A 1 281 ? 26.266 -30.441 43.295 1 61.59 281 VAL A CA 1
ATOM 2201 C C . VAL A 1 281 ? 26.385 -30.786 41.799 1 61.02 281 VAL A C 1
ATOM 2202 O O . VAL A 1 281 ? 25.892 -30.033 40.962 1 61.15 281 VAL A O 1
ATOM 2206 N N . GLN A 1 282 ? 26.965 -31.954 41.468 1 60.52 282 GLN A N 1
ATOM 2207 C CA . GLN A 1 282 ? 27.069 -32.448 40.093 1 60.61 282 GLN A CA 1
ATOM 2208 C C . GLN A 1 282 ? 25.682 -32.633 39.492 1 60.99 282 GLN A C 1
ATOM 2209 O O . GLN A 1 282 ? 25.475 -32.295 38.33 1 61.27 282 GLN A O 1
ATOM 2215 N N . TYR A 1 283 ? 24.73 -33.157 40.291 1 60.69 283 TYR A N 1
ATOM 2216 C CA . TYR A 1 283 ? 23.344 -33.36 39.869 1 60.78 283 TYR A CA 1
ATOM 2217 C C . TYR A 1 283 ? 22.718 -32.018 39.467 1 60.12 283 TYR A C 1
ATOM 2218 O O . TYR A 1 283 ? 22.078 -31.93 38.417 1 60.68 283 TYR A O 1
ATOM 2227 N N . GLN A 1 284 ? 22.868 -30.999 40.325 1 58.57 284 GLN A N 1
ATOM 2228 C CA . GLN A 1 284 ? 22.289 -29.689 40.084 1 57.52 284 GLN A CA 1
ATOM 2229 C C . GLN A 1 284 ? 22.922 -29.014 38.894 1 56.57 284 GLN A C 1
ATOM 2230 O O . GLN A 1 284 ? 22.232 -28.294 38.18 1 57.2 284 GLN A O 1
ATOM 2236 N N . LEU A 1 285 ? 24.222 -29.223 38.679 1 55.23 285 LEU A N 1
ATOM 2237 C CA . LEU A 1 285 ? 24.907 -28.614 37.552 1 54.63 285 LEU A CA 1
ATOM 2238 C C . LEU A 1 285 ? 24.469 -29.291 36.255 1 54.54 285 LEU A C 1
ATOM 2239 O O . LEU A 1 285 ? 24.208 -28.596 35.276 1 54.65 285 LEU A O 1
ATOM 2244 N N . ALA A 1 286 ? 24.312 -30.627 36.265 1 54.21 286 ALA A N 1
ATOM 2245 C CA . ALA A 1 286 ? 23.868 -31.374 35.088 1 54.35 286 ALA A CA 1
ATOM 2246 C C . ALA A 1 286 ? 22.433 -31.018 34.709 1 54.47 286 ALA A C 1
ATOM 2247 O O . ALA A 1 286 ? 22.197 -30.722 33.543 1 54.77 286 ALA A O 1
ATOM 2249 N N . THR A 1 287 ? 21.484 -30.982 35.676 1 54.2 287 THR A N 1
ATOM 2250 C CA . THR A 1 287 ? 20.099 -30.6 35.354 1 54.5 287 THR A CA 1
ATOM 2251 C C . THR A 1 287 ? 20.035 -29.155 34.854 1 54.92 287 THR A C 1
ATOM 2252 O O . THR A 1 287 ? 19.176 -28.847 34.035 1 55.22 287 THR A O 1
ATOM 2256 N N . SER A 1 288 ? 20.961 -28.282 35.298 1 54.75 288 SER A N 1
ATOM 2257 C CA . SER A 1 288 ? 21.009 -26.898 34.842 1 54.86 288 SER A CA 1
ATOM 2258 C C . SER A 1 288 ? 21.497 -26.842 33.393 1 55.33 288 SER A C 1
ATOM 2259 O O . SER A 1 288 ? 20.953 -26.073 32.603 1 55.59 288 SER A O 1
ATOM 2262 N N . TYR A 1 289 ? 22.479 -27.69 33.028 1 55.2 289 TYR A N 1
ATOM 2263 C CA . TYR A 1 289 ? 22.979 -27.767 31.654 1 55.6 289 TYR A CA 1
ATOM 2264 C C . TYR A 1 289 ? 21.894 -28.329 30.734 1 56.64 289 TYR A C 1
ATOM 2265 O O . TYR A 1 289 ? 21.751 -27.848 29.608 1 57.03 289 TYR A O 1
ATOM 2274 N N . VAL A 1 290 ? 21.123 -29.327 31.226 1 56.93 290 VAL A N 1
ATOM 2275 C CA . VAL A 1 290 ? 20.009 -29.963 30.518 1 57.77 290 VAL A CA 1
ATOM 2276 C C . VAL A 1 290 ? 18.907 -28.911 30.274 1 58.74 290 VAL A C 1
ATOM 2277 O O . VAL A 1 290 ? 18.368 -28.823 29.169 1 59.1 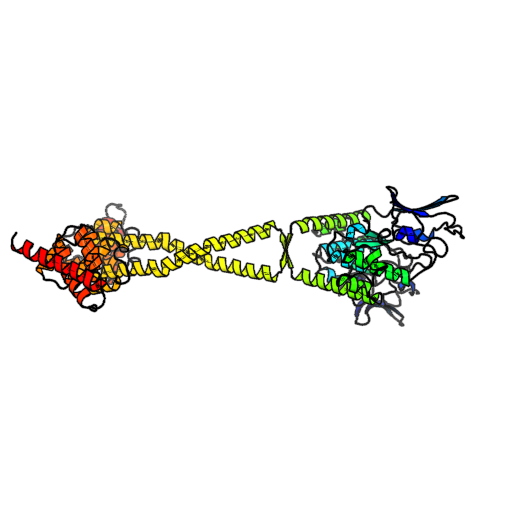290 VAL A O 1
ATOM 2281 N N . GLU A 1 291 ? 18.61 -28.096 31.292 1 59.16 291 GLU A N 1
ATOM 2282 C CA . GLU A 1 291 ? 17.609 -27.041 31.201 1 60.32 291 GLU A CA 1
ATOM 2283 C C . GLU A 1 291 ? 18.014 -25.979 30.182 1 61.82 291 GLU A C 1
ATOM 2284 O O . GLU A 1 291 ? 17.2 -25.601 29.345 1 61.82 291 GLU A O 1
ATOM 2290 N N . VAL A 1 292 ? 19.272 -25.496 30.265 1 62.98 292 VAL A N 1
ATOM 2291 C CA . VAL A 1 292 ? 19.842 -24.452 29.406 1 64.39 292 VAL A CA 1
ATOM 2292 C C . VAL A 1 292 ? 19.955 -24.945 27.94 1 66.11 292 VAL A C 1
ATOM 2293 O O . VAL A 1 292 ? 19.795 -24.145 27.009 1 66.05 292 VAL A O 1
ATOM 2297 N N . GLU A 1 293 ? 20.154 -26.262 27.738 1 67.31 293 GLU A N 1
ATOM 2298 C CA . GLU A 1 293 ? 20.216 -26.858 26.404 1 69.07 293 GLU A CA 1
ATOM 2299 C C . GLU A 1 293 ? 18.964 -26.539 25.566 1 70.77 293 GLU A C 1
ATOM 2300 O O . GLU A 1 293 ? 19.044 -26.466 24.339 1 71.05 293 GLU A O 1
ATOM 2306 N N . ASN A 1 294 ? 17.824 -26.329 26.238 1 71.7 294 ASN A N 1
ATOM 2307 C CA . ASN A 1 294 ? 16.554 -25.953 25.643 1 73.15 294 ASN A CA 1
ATOM 2308 C C . ASN A 1 294 ? 16.031 -27.015 24.685 1 74.23 294 ASN A C 1
ATOM 2309 O O . ASN A 1 294 ? 15.547 -26.705 23.593 1 74.51 294 ASN A O 1
ATOM 2314 N N . LEU A 1 295 ? 16.089 -28.274 25.118 1 74.61 295 LEU A N 1
A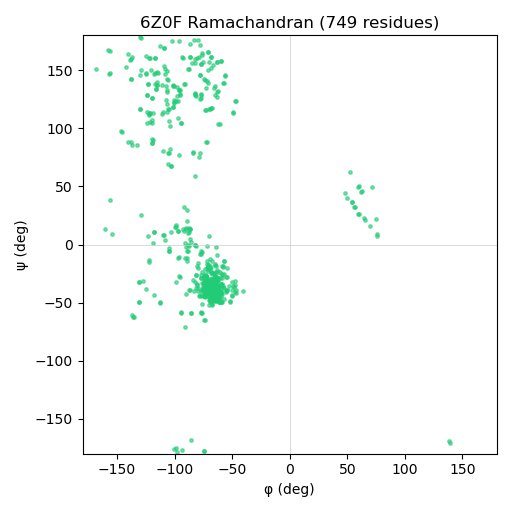TOM 2315 C CA . LEU A 1 295 ? 15.54 -29.386 24.351 1 75.43 295 LEU A CA 1
ATOM 2316 C C . LEU A 1 295 ? 13.987 -29.35 24.45 1 76.5 295 LEU A C 1
ATOM 2317 O O . LEU A 1 295 ? 13.426 -28.43 25.059 1 76.9 295 LEU A O 1
ATOM 2322 N N . GLY A 1 296 ? 13.3 -30.324 23.856 1 76.86 296 GLY A N 1
ATOM 2323 C CA . GLY A 1 296 ? 11.845 -30.382 23.924 1 78.02 296 GLY A CA 1
ATOM 2324 C C . GLY A 1 296 ? 11.324 -30.48 25.35 1 79.01 296 GLY A C 1
ATOM 2325 O O . GLY A 1 296 ? 12.056 -30.89 26.248 1 79.17 296 GLY A O 1
ATOM 2326 N N . SER A 1 297 ? 10.069 -30.092 25.582 1 79.48 297 SER A N 1
ATOM 2327 C CA . SER A 1 297 ? 9.455 -30.179 26.911 1 80.11 297 SER A CA 1
ATOM 2328 C C . SER A 1 297 ? 9.398 -31.644 27.372 1 80.36 297 SER A C 1
ATOM 2329 O O . SER A 1 297 ? 9.68 -31.951 28.528 1 80.62 297 SER A O 1
ATOM 2332 N N . ALA A 1 298 ? 9.046 -32.548 26.443 1 80.2 298 ALA A N 1
ATOM 2333 C CA . ALA A 1 298 ? 8.951 -33.978 26.706 1 80.13 298 ALA A CA 1
ATOM 2334 C C . ALA A 1 298 ? 10.34 -34.603 26.779 1 79.67 298 ALA A C 1
ATOM 2335 O O . ALA A 1 298 ? 10.569 -35.466 27.621 1 79.83 298 ALA A O 1
ATOM 2337 N N . LYS A 1 299 ? 11.271 -34.162 25.923 1 79 299 LYS A N 1
ATOM 2338 C CA . LYS A 1 299 ? 12.635 -34.682 25.93 1 78.98 299 LYS A CA 1
ATOM 2339 C C . LYS A 1 299 ? 13.339 -34.329 27.248 1 79.06 299 LYS A C 1
ATOM 2340 O O . LYS A 1 299 ? 14.021 -35.177 27.818 1 79.18 299 LYS A O 1
ATOM 2342 N N . THR A 1 300 ? 13.135 -33.098 27.75 1 78.83 300 THR A N 1
ATOM 2343 C CA . THR A 1 300 ? 13.717 -32.619 29.008 1 79.01 300 THR A CA 1
ATOM 2344 C C . THR A 1 300 ? 13.128 -33.401 30.19 1 79.09 300 THR A C 1
ATOM 2345 O O . THR A 1 300 ? 13.867 -33.794 31.095 1 79.11 300 THR A O 1
ATOM 2349 N N . LYS A 1 301 ? 11.811 -33.672 30.15 1 78.97 301 LYS A N 1
ATOM 2350 C CA . LYS A 1 301 ? 11.12 -34.436 31.191 1 79.22 301 LYS A CA 1
ATOM 2351 C C . LYS A 1 301 ? 11.666 -35.86 31.272 1 79.49 301 LYS A C 1
ATOM 2352 O O . LYS A 1 301 ? 11.797 -36.396 32.366 1 79.64 301 LYS A O 1
ATOM 2354 N N . ASN A 1 302 ? 12.017 -36.46 30.128 1 79.42 302 ASN A N 1
ATOM 2355 C CA . ASN A 1 302 ? 12.585 -37.804 30.109 1 79.82 302 ASN A CA 1
ATOM 2356 C C . ASN A 1 302 ? 13.959 -37.823 30.767 1 79.8 302 ASN A C 1
ATOM 2357 O O . ASN A 1 302 ? 14.252 -38.729 31.534 1 80.11 302 ASN A O 1
ATOM 2362 N N . ILE A 1 303 ? 14.79 -36.818 30.491 1 79.39 303 ILE A N 1
ATOM 2363 C CA . ILE A 1 303 ? 16.133 -36.752 31.056 1 79.41 303 ILE A CA 1
ATOM 2364 C C . ILE A 1 303 ? 16.097 -36.515 32.569 1 79.4 303 ILE A C 1
ATOM 2365 O O . ILE A 1 303 ? 16.697 -37.278 33.314 1 79.53 303 ILE A O 1
ATOM 2370 N N . GLU A 1 304 ? 15.359 -35.502 33.024 1 79.22 304 GLU A N 1
ATOM 2371 C CA . GLU A 1 304 ? 15.316 -35.115 34.426 1 79.72 304 GLU A CA 1
ATOM 2372 C C . GLU A 1 304 ? 14.715 -36.151 35.395 1 80.4 304 GLU A C 1
ATOM 2373 O O . GLU A 1 304 ? 15.094 -36.121 36.569 1 80.65 304 GLU A O 1
ATOM 2379 N N . ASN A 1 305 ? 13.803 -37.041 34.949 1 80.71 305 ASN A N 1
ATOM 2380 C CA . ASN A 1 305 ? 13.254 -38.032 35.885 1 81.57 305 ASN A CA 1
ATOM 2381 C C . ASN A 1 305 ? 13.572 -39.486 35.487 1 82.03 305 ASN A C 1
ATOM 2382 O O . ASN A 1 305 ? 13.062 -40.399 36.137 1 82.34 305 ASN A O 1
ATOM 2387 N N . ASN A 1 306 ? 14.461 -39.71 34.501 1 81.77 306 ASN A N 1
ATOM 2388 C CA . ASN A 1 306 ? 14.85 -41.07 34.138 1 82.13 306 ASN A CA 1
ATOM 2389 C C . ASN A 1 306 ? 16.373 -41.221 34.061 1 82.1 306 ASN A C 1
ATOM 2390 O O . ASN A 1 306 ? 16.885 -42.301 34.357 1 82.42 306 ASN A O 1
ATOM 2395 N N . LEU A 1 307 ? 17.097 -40.158 33.665 1 81.49 307 LEU A N 1
ATOM 2396 C CA . LEU A 1 307 ? 18.547 -40.255 33.506 1 81.56 307 LEU A CA 1
ATOM 2397 C C . LEU A 1 307 ? 19.343 -39.417 34.521 1 81.84 307 LEU A C 1
ATOM 2398 O O . LEU A 1 307 ? 20.282 -39.935 35.122 1 82.07 307 LEU A O 1
ATOM 2403 N N . VAL A 1 308 ? 19.007 -38.132 34.689 1 81.57 308 VAL A N 1
ATOM 2404 C CA . VAL A 1 308 ? 19.733 -37.261 35.608 1 81.8 308 VAL A CA 1
ATOM 2405 C C . VAL A 1 308 ? 18.898 -37.018 36.867 1 82.07 308 VAL A C 1
ATOM 2406 O O . VAL A 1 308 ? 18.251 -35.977 37.006 1 82.22 308 VAL A O 1
ATOM 2410 N N . THR A 1 309 ? 18.905 -38.005 37.776 1 81.97 309 THR A N 1
ATOM 2411 C CA . THR A 1 309 ? 18.197 -37.948 39.057 1 82.4 309 THR A CA 1
ATOM 2412 C C . THR A 1 309 ? 19.184 -38.003 40.237 1 82.52 309 THR A C 1
ATOM 2413 O O . THR A 1 309 ? 20.3 -38.496 40.082 1 82.79 309 THR A O 1
ATOM 2417 N N . LEU A 1 310 ? 18.75 -37.573 41.426 1 82.06 310 LEU A N 1
ATOM 2418 C CA . LEU A 1 310 ? 19.583 -37.602 42.63 1 82.14 310 LEU A CA 1
ATOM 2419 C C . LEU A 1 310 ? 20.081 -39.013 43.002 1 82.32 310 LEU A C 1
ATOM 2420 O O . LEU A 1 310 ? 21.032 -39.141 43.771 1 82.52 310 LEU A O 1
ATOM 2425 N N . GLN A 1 311 ? 19.444 -40.058 42.478 1 82.09 311 GLN A N 1
ATOM 2426 C CA . GLN A 1 311 ? 19.835 -41.429 42.783 1 82.5 311 GLN A CA 1
ATOM 2427 C C . GLN A 1 311 ? 20.486 -42.15 41.592 1 82.23 311 GLN A C 1
ATOM 2428 O O . GLN A 1 311 ? 20.72 -43.357 41.672 1 82.33 311 GLN A O 1
ATOM 2434 N N . SER A 1 312 ? 20.786 -41.434 40.498 1 81.75 312 SER A N 1
ATOM 2435 C CA . SER A 1 312 ? 21.379 -42.048 39.317 1 81.67 312 SER A CA 1
ATOM 2436 C C . SER A 1 312 ? 22.912 -41.966 39.329 1 81.25 312 SER A C 1
ATOM 2437 O O . SER A 1 312 ? 23.494 -41.152 40.055 1 81.21 312 SER A O 1
ATOM 2440 N N . ASP A 1 313 ? 23.555 -42.829 38.51 1 80.61 313 ASP A N 1
ATOM 2441 C CA . ASP A 1 313 ? 25.002 -42.94 38.319 1 80.51 313 ASP A CA 1
ATOM 2442 C C . ASP A 1 313 ? 25.63 -41.568 38.1 1 79.97 313 ASP A C 1
ATOM 2443 O O . ASP A 1 313 ? 25.208 -40.847 37.196 1 80.14 313 ASP A O 1
ATOM 2448 N N . PRO A 1 314 ? 26.62 -41.172 38.922 1 79.07 314 PRO A N 1
ATOM 2449 C CA . PRO A 1 314 ? 27.241 -39.849 38.733 1 78.46 314 PRO A CA 1
ATOM 2450 C C . PRO A 1 314 ? 27.837 -39.636 37.334 1 77.62 314 PRO A C 1
ATOM 2451 O O . PRO A 1 314 ? 28.095 -38.496 36.967 1 77.68 314 PRO A O 1
ATOM 2455 N N . GLN A 1 315 ? 28.011 -40.709 36.541 1 76.78 315 GLN A N 1
ATOM 2456 C CA . GLN A 1 315 ? 28.484 -40.621 35.164 1 76.6 315 GLN A CA 1
ATOM 2457 C C . GLN A 1 315 ? 27.484 -39.844 34.293 1 76.1 315 GLN A C 1
ATOM 2458 O O . GLN A 1 315 ? 27.895 -39.159 33.354 1 76.47 315 GLN A O 1
ATOM 2464 N N . HIS A 1 316 ? 26.176 -39.92 34.614 1 74.9 316 HIS A N 1
ATOM 2465 C CA . HIS A 1 316 ? 25.153 -39.17 33.889 1 74.09 316 HIS A CA 1
ATOM 2466 C C . HIS A 1 316 ? 25.34 -37.665 34.098 1 73.32 316 HIS A C 1
ATOM 2467 O O . HIS A 1 316 ? 25.119 -36.891 33.173 1 73.57 316 HIS A O 1
ATOM 2474 N N . PHE A 1 317 ? 25.78 -37.252 35.298 1 72.38 317 PHE A N 1
ATOM 2475 C CA . PHE A 1 317 ? 26.043 -35.847 35.594 1 71.9 317 PHE A CA 1
ATOM 2476 C C . PHE A 1 317 ? 27.259 -35.37 34.827 1 71.47 317 PHE A C 1
ATOM 2477 O O . PHE A 1 317 ? 27.244 -34.277 34.271 1 71.38 317 PHE A O 1
ATOM 2485 N N . LEU A 1 318 ? 28.315 -36.194 34.794 1 71.09 318 LEU A N 1
ATOM 2486 C CA . LEU A 1 318 ? 29.546 -35.869 34.09 1 71.06 318 LEU A CA 1
ATOM 2487 C C . LEU A 1 318 ? 29.303 -35.737 32.593 1 70.66 318 LEU A C 1
ATOM 2488 O O . LEU A 1 318 ? 29.892 -34.863 31.961 1 70.71 318 LEU A O 1
ATOM 2493 N N . TYR A 1 319 ? 28.415 -36.569 32.033 1 69.97 319 TYR A N 1
ATOM 2494 C CA . TYR A 1 319 ? 28.09 -36.501 30.613 1 69.52 319 TYR A CA 1
ATOM 2495 C C . TYR A 1 319 ? 27.48 -35.141 30.253 1 68.82 319 TYR A C 1
ATOM 2496 O O . TYR A 1 319 ? 27.895 -34.531 29.271 1 69 319 TYR A O 1
ATOM 2505 N N . TRP A 1 320 ? 26.477 -34.689 31.016 1 67.93 320 TRP A N 1
ATOM 2506 C CA . TRP A 1 320 ? 25.787 -33.44 30.715 1 67.68 320 TRP A CA 1
ATOM 2507 C C . TRP A 1 320 ? 26.618 -32.209 31.025 1 67.02 320 TRP A C 1
ATOM 2508 O O . TRP A 1 320 ? 26.421 -31.185 30.374 1 67.43 320 TRP A O 1
ATOM 2519 N N . ILE A 1 321 ? 27.555 -32.301 31.98 1 65.91 321 ILE A N 1
ATOM 2520 C CA . ILE A 1 321 ? 28.44 -31.183 32.269 1 65.35 321 ILE A CA 1
ATOM 2521 C C . ILE A 1 321 ? 29.46 -31.08 31.125 1 64.89 321 ILE A C 1
ATOM 2522 O O . ILE A 1 321 ? 29.693 -29.986 30.623 1 64.99 321 ILE A O 1
ATOM 2527 N N . ASP A 1 322 ? 29.997 -32.216 30.651 1 64.38 322 ASP A N 1
ATOM 2528 C CA . ASP A 1 322 ? 30.937 -32.215 29.532 1 64.31 322 ASP A CA 1
ATOM 2529 C C . ASP A 1 322 ? 30.255 -31.731 28.265 1 64.17 322 ASP A C 1
ATOM 2530 O O . ASP A 1 322 ? 30.807 -30.881 27.578 1 64.56 322 ASP A O 1
ATOM 2535 N N . TYR A 1 323 ? 29.039 -32.228 27.976 1 63.45 323 TYR A N 1
ATOM 2536 C CA . TYR A 1 323 ? 28.292 -31.803 26.793 1 63.07 323 TYR A CA 1
ATOM 2537 C C . TYR A 1 323 ? 27.963 -30.309 26.876 1 62.1 323 TYR A C 1
ATOM 2538 O O . TYR A 1 323 ? 28.097 -29.591 25.886 1 62.43 323 TYR A O 1
ATOM 2547 N N . GLY A 1 324 ? 27.554 -29.855 28.054 1 60.88 324 GLY A N 1
ATOM 2548 C CA . GLY A 1 324 ? 27.209 -28.459 28.281 1 60.46 324 GLY A CA 1
ATOM 2549 C C . GLY A 1 324 ? 28.379 -27.503 28.217 1 59.75 324 GLY A C 1
ATOM 2550 O O . GLY A 1 324 ? 28.187 -26.306 27.994 1 59.56 324 GLY A O 1
ATOM 2551 N N . ARG A 1 325 ? 29.595 -28.016 28.438 1 59.21 325 ARG A N 1
ATOM 2552 C CA . ARG A 1 325 ? 30.804 -27.202 28.381 1 59.21 325 ARG A CA 1
ATOM 2553 C C . ARG A 1 325 ? 31.552 -27.319 27.054 1 60.28 325 ARG A C 1
ATOM 2554 O O . ARG A 1 325 ? 32.715 -26.933 26.998 1 60.72 325 ARG A O 1
ATOM 2562 N N . GLY A 1 326 ? 30.899 -27.837 26.014 1 60.71 326 GLY A N 1
ATOM 2563 C CA . GLY A 1 326 ? 31.498 -28.008 24.698 1 61.72 326 GLY A CA 1
ATOM 2564 C C . GLY A 1 326 ? 32.573 -29.072 24.622 1 62.8 326 GLY A C 1
ATOM 2565 O O . GLY A 1 326 ? 33.348 -29.1 23.667 1 62.9 326 GLY A O 1
ATOM 2566 N N . GLU A 1 327 ? 32.64 -29.945 25.629 1 63.64 327 GLU A N 1
ATOM 2567 C CA . GLU A 1 327 ? 33.603 -31.04 25.716 1 64.99 327 GLU A CA 1
ATOM 2568 C C . GLU A 1 327 ? 32.928 -32.298 25.187 1 66.46 327 GLU A C 1
ATOM 2569 O O . GLU A 1 327 ? 32.464 -33.136 25.957 1 66.32 327 GLU A O 1
ATOM 2575 N N . TYR A 1 328 ? 32.823 -32.391 23.859 1 67.63 328 TYR A N 1
ATOM 2576 C CA . TYR A 1 328 ? 32.104 -33.471 23.213 1 69.36 328 TYR A CA 1
ATOM 2577 C C . TYR A 1 328 ? 32.909 -34.753 23.128 1 71.96 328 TYR A C 1
ATOM 2578 O O . TYR A 1 328 ? 32.326 -35.809 23.351 1 72.54 328 TYR A O 1
ATOM 2587 N N . LYS A 1 329 ? 34.225 -34.697 22.84 1 73.36 329 LYS A N 1
ATOM 2588 C CA . LYS A 1 329 ? 35.038 -35.928 22.792 1 75.01 329 LYS A CA 1
ATOM 2589 C C . LYS A 1 329 ? 35.061 -36.63 24.167 1 76.64 329 LYS A C 1
ATOM 2590 O O . LYS A 1 329 ? 35.122 -37.855 24.236 1 76.7 329 LYS A O 1
ATOM 2592 N N . GLU A 1 330 ? 34.981 -35.849 25.25 1 77.81 330 GLU A N 1
ATOM 2593 C CA . GLU A 1 330 ? 34.962 -36.361 26.61 1 79.48 330 GLU A CA 1
ATOM 2594 C C . GLU A 1 330 ? 33.591 -36.96 26.937 1 80.81 330 GLU A C 1
ATOM 2595 O O . GLU A 1 330 ? 33.517 -37.996 27.593 1 81.09 330 GLU A O 1
ATOM 2601 N N . ALA A 1 331 ? 32.511 -36.314 26.469 1 81.39 331 ALA A N 1
ATOM 2602 C CA . ALA A 1 331 ? 31.144 -36.772 26.68 1 82.35 331 ALA A CA 1
ATOM 2603 C C . ALA A 1 331 ? 30.863 -38.056 25.902 1 83.3 331 ALA A C 1
ATOM 2604 O O . ALA A 1 331 ? 30.126 -38.905 26.388 1 83.3 331 ALA A O 1
ATOM 2606 N N . ILE A 1 332 ? 31.46 -38.215 24.714 1 84.08 332 ILE A N 1
ATOM 2607 C CA . ILE A 1 332 ? 31.266 -39.408 23.891 1 85.39 332 ILE A CA 1
ATOM 2608 C C . ILE A 1 332 ? 31.828 -40.628 24.625 1 87 332 ILE A C 1
ATOM 2609 O O . ILE A 1 332 ? 31.158 -41.657 24.683 1 87.09 332 ILE A O 1
ATOM 2614 N N . SER A 1 333 ? 33.01 -40.491 25.249 1 88.12 333 SER A N 1
ATOM 2615 C CA . SER A 1 333 ? 33.64 -41.584 25.995 1 89.69 333 SER A CA 1
ATOM 2616 C C . SER A 1 333 ? 32.786 -42.021 27.195 1 90.83 333 SER A C 1
ATOM 2617 O O . SER A 1 333 ? 32.743 -43.214 27.514 1 91.04 333 SER A O 1
ATOM 2620 N N . ILE A 1 334 ? 32.099 -41.061 27.843 1 91.2 334 ILE A N 1
ATOM 2621 C CA . ILE A 1 334 ? 31.212 -41.339 28.973 1 92.11 334 ILE A CA 1
ATOM 2622 C C . ILE A 1 334 ? 29.963 -42.085 28.478 1 93.39 334 ILE A C 1
ATOM 2623 O O . ILE A 1 334 ? 29.542 -43.063 29.102 1 93.57 334 ILE A O 1
ATOM 2628 N N . GLY A 1 335 ? 29.426 -41.659 27.336 1 94.09 335 GLY A N 1
ATOM 2629 C CA . GLY A 1 335 ? 28.274 -42.298 26.714 1 95.27 335 GLY A CA 1
ATOM 2630 C C . GLY A 1 335 ? 28.566 -43.73 26.32 1 96.45 335 GLY A C 1
ATOM 2631 O O . GLY A 1 335 ? 27.693 -44.592 26.428 1 96.57 335 GLY A O 1
ATOM 2632 N N . ARG A 1 336 ? 29.803 -43.997 25.876 1 97.28 336 ARG A N 1
ATOM 2633 C CA . ARG A 1 336 ? 30.242 -45.342 25.507 1 98.71 336 ARG A CA 1
ATOM 2634 C C . ARG A 1 336 ? 30.394 -46.234 26.742 1 100.29 336 ARG A C 1
ATOM 2635 O O . ARG A 1 336 ? 30.139 -47.436 26.66 1 100.22 336 ARG A O 1
ATOM 2643 N N . LYS A 1 337 ? 30.818 -45.645 27.879 1 101.53 337 LYS A N 1
ATOM 2644 C CA . LYS A 1 337 ? 31 -46.349 29.146 1 103.28 337 LYS A CA 1
ATOM 2645 C C . LYS A 1 337 ? 29.653 -46.796 29.721 1 105.25 337 LYS A C 1
ATOM 2646 O O . LYS A 1 337 ? 29.525 -47.94 30.159 1 105.38 337 LYS A O 1
ATOM 2648 N N . LEU A 1 338 ? 28.637 -45.914 29.685 1 106.55 338 LEU A N 1
ATOM 2649 C CA . LEU A 1 338 ? 27.302 -46.241 30.193 1 108.3 338 LEU A CA 1
ATOM 2650 C C . LEU A 1 338 ? 26.478 -47.149 29.243 1 110.48 338 LEU A C 1
ATOM 2651 O O . LEU A 1 338 ? 25.377 -47.566 29.615 1 110.73 338 LEU A O 1
ATOM 2656 N N . GLU A 1 339 ? 26.999 -47.433 28.026 1 111.75 339 GLU A N 1
ATOM 2657 C CA . GLU A 1 339 ? 26.35 -48.227 26.977 1 112.84 339 GLU A CA 1
ATOM 2658 C C . GLU A 1 339 ? 25.008 -47.612 26.533 1 111.18 339 GLU A C 1
ATOM 2659 O O . GLU A 1 339 ? 24.133 -48.335 26.057 1 111.42 339 GLU A O 1
ATOM 2665 N N . TYR A 1 340 ? 24.856 -46.283 26.682 1 109.29 340 TYR A N 1
ATOM 2666 C CA . TYR A 1 340 ? 23.658 -45.556 26.289 1 108.01 340 TYR A CA 1
ATOM 2667 C C . TYR A 1 340 ? 23.872 -45.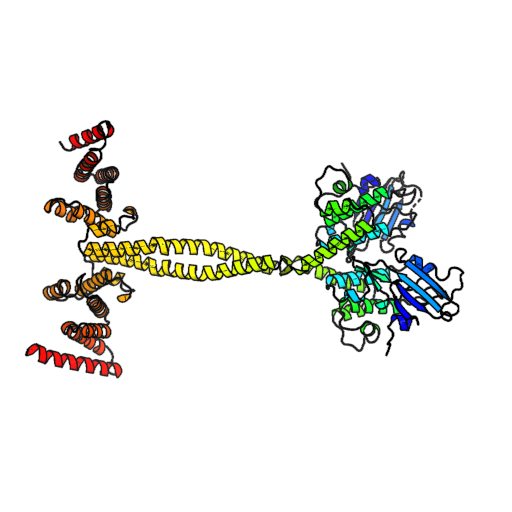021 24.883 1 106.69 340 TYR A C 1
ATOM 2668 O O . TYR A 1 340 ? 24.626 -44.07 24.703 1 106.73 340 TYR A O 1
ATOM 2677 N N . ASN A 1 341 ? 23.245 -45.656 23.88 1 105.37 341 ASN A N 1
ATOM 2678 C CA . ASN A 1 341 ? 23.416 -45.287 22.476 1 104.44 341 ASN A CA 1
ATOM 2679 C C . ASN A 1 341 ? 22.882 -43.882 22.172 1 102.77 341 ASN A C 1
ATOM 2680 O O . ASN A 1 341 ? 23.394 -43.235 21.259 1 102.93 341 ASN A O 1
ATOM 2682 N N . ASP A 1 342 ? 21.883 -43.402 22.929 1 101.1 342 ASP A N 1
ATOM 2683 C CA . ASP A 1 342 ? 21.359 -42.051 22.719 1 100.12 342 ASP A CA 1
ATOM 2684 C C . ASP A 1 342 ? 22.394 -41.001 23.147 1 98.87 342 ASP A C 1
ATOM 2685 O O . ASP A 1 342 ? 22.504 -39.963 22.505 1 98.85 342 ASP A O 1
ATOM 2690 N N . TYR A 1 343 ? 23.165 -41.277 24.208 1 97.68 343 TYR A N 1
ATOM 2691 C CA . TYR A 1 343 ? 24.216 -40.373 24.67 1 96.88 343 TYR A CA 1
ATOM 2692 C C . TYR A 1 343 ? 25.344 -40.287 23.647 1 96.15 343 TYR A C 1
ATOM 2693 O O . TYR A 1 343 ? 25.921 -39.221 23.466 1 96.03 343 TYR A O 1
ATOM 2702 N N . ILE A 1 344 ? 25.667 -41.412 22.99 1 95.59 344 ILE A N 1
ATOM 2703 C CA . ILE A 1 344 ? 26.736 -41.457 22.002 1 95.46 344 ILE A CA 1
ATOM 2704 C C . ILE A 1 344 ? 26.332 -40.691 20.745 1 95.36 344 ILE A C 1
ATOM 2705 O O . ILE A 1 344 ? 27.07 -39.812 20.318 1 95.5 344 ILE A O 1
ATOM 2710 N N . TYR A 1 345 ? 25.154 -40.995 20.177 1 94.95 345 TYR A N 1
ATOM 2711 C CA . TYR A 1 345 ? 24.659 -40.368 18.952 1 95.06 345 TYR A CA 1
ATOM 2712 C C . TYR A 1 345 ? 24.395 -38.861 19.116 1 94.31 345 TYR A C 1
ATOM 2713 O O . TYR A 1 345 ? 24.662 -38.096 18.189 1 94.62 345 TYR A O 1
ATOM 2722 N N . PHE A 1 346 ? 23.859 -38.439 20.265 1 93.25 346 PHE A N 1
ATOM 2723 C CA . PHE A 1 346 ? 23.542 -37.027 20.491 1 92.82 346 PHE A CA 1
ATOM 2724 C C . PHE A 1 346 ? 24.815 -36.188 20.696 1 91.92 346 PHE A C 1
ATOM 2725 O O . PHE A 1 346 ? 24.84 -35.013 20.323 1 91.9 346 PHE A O 1
ATOM 2733 N N . ALA A 1 347 ? 25.876 -36.788 21.262 1 90.87 347 ALA A N 1
ATOM 2734 C CA . ALA A 1 347 ? 27.139 -36.078 21.451 1 90.35 347 ALA A CA 1
ATOM 2735 C C . ALA A 1 347 ? 27.993 -36.123 20.176 1 89.64 347 ALA A C 1
ATOM 2736 O O . ALA A 1 347 ? 28.742 -35.181 19.92 1 89.76 347 ALA A O 1
ATOM 2738 N N . LEU A 1 348 ? 27.871 -37.202 19.371 1 88.74 348 LEU A N 1
ATOM 2739 C CA . LEU A 1 348 ? 28.581 -37.344 18.098 1 88.3 348 LEU A CA 1
ATOM 2740 C C . LEU A 1 348 ? 28.113 -36.299 17.088 1 87.64 348 LEU A C 1
ATOM 2741 O O . LEU A 1 348 ? 28.913 -35.825 16.29 1 87.73 348 LEU A O 1
ATOM 2746 N N . ALA A 1 349 ? 26.823 -35.952 17.108 1 86.87 349 ALA A N 1
ATOM 2747 C CA . ALA A 1 349 ? 26.28 -34.963 16.187 1 86.74 349 ALA A CA 1
ATOM 2748 C C . ALA A 1 349 ? 26.86 -33.574 16.473 1 86.19 349 ALA A C 1
ATOM 2749 O O . ALA A 1 349 ? 27.201 -32.842 15.541 1 86.27 349 ALA A O 1
ATOM 2751 N N . LYS A 1 350 ? 26.997 -33.227 17.765 1 85.33 350 LYS A N 1
ATOM 2752 C CA . LYS A 1 350 ? 27.542 -31.938 18.188 1 84.78 350 LYS A CA 1
ATOM 2753 C C . LYS A 1 350 ? 29.069 -31.901 18.001 1 84.15 350 LYS A C 1
ATOM 2754 O O . LYS A 1 350 ? 29.62 -30.851 17.683 1 84.17 350 LYS A O 1
ATOM 2760 N N . TYR A 1 351 ? 29.745 -33.043 18.178 1 83.63 351 TYR A N 1
ATOM 2761 C CA . TYR A 1 351 ? 31.187 -33.148 17.977 1 83.74 351 TYR A CA 1
ATOM 2762 C C . TYR A 1 351 ? 31.539 -32.938 16.498 1 84.04 351 TYR A C 1
ATOM 2763 O O . TYR A 1 351 ? 32.541 -32.294 16.198 1 84.11 351 TYR A O 1
ATOM 2772 N N . LYS A 1 352 ? 30.692 -33.44 15.578 1 84.01 352 LYS A N 1
ATOM 2773 C CA . LYS A 1 352 ? 30.883 -33.287 14.136 1 84.39 352 LYS A CA 1
ATOM 2774 C C . LYS A 1 352 ? 30.879 -31.82 13.742 1 84.72 352 LYS A C 1
ATOM 2775 O O . LYS A 1 352 ? 31.671 -31.412 12.898 1 84.78 352 LYS A O 1
ATOM 2777 N N . GLN A 1 353 ? 29.997 -31.024 14.358 1 84.79 353 GLN A N 1
ATOM 2778 C CA . GLN A 1 353 ? 29.921 -29.595 14.077 1 85.35 353 GLN A CA 1
ATOM 2779 C C . GLN A 1 353 ? 31.108 -28.846 14.69 1 85.59 353 GLN A C 1
ATOM 2780 O O . GLN A 1 353 ? 31.574 -27.874 14.099 1 85.86 353 GLN A O 1
ATOM 2786 N N . GLN A 1 354 ? 31.615 -29.309 15.844 1 85.33 354 GLN A N 1
ATOM 2787 C CA . GLN A 1 354 ? 32.787 -28.724 16.488 1 85.5 354 GLN A CA 1
ATOM 2788 C C . GLN A 1 354 ? 34.015 -28.952 15.611 1 86.21 354 GLN A C 1
ATOM 2789 O O . GLN A 1 354 ? 34.816 -28.04 15.437 1 86.29 354 GLN A O 1
ATOM 2795 N N . LEU A 1 355 ? 34.156 -30.16 15.05 1 86.73 355 LEU A N 1
ATOM 2796 C CA . LEU A 1 355 ? 35.278 -30.496 14.171 1 87.68 355 LEU A CA 1
ATOM 2797 C C . LEU A 1 355 ? 35.174 -29.756 12.842 1 89.07 355 LEU A C 1
ATOM 2798 O O . LEU A 1 355 ? 36.194 -29.35 12.289 1 88.99 355 LEU A O 1
ATOM 2803 N N . LEU A 1 356 ? 33.94 -29.552 12.349 1 90.27 356 LEU A N 1
ATOM 2804 C CA . LEU A 1 356 ? 33.669 -28.824 11.114 1 92.05 356 LEU A CA 1
ATOM 2805 C C . LEU A 1 356 ? 33.992 -27.324 11.249 1 94.01 356 LEU A C 1
ATOM 2806 O O . LEU A 1 356 ? 34.247 -26.677 10.235 1 94.19 356 LEU A O 1
ATOM 2811 N N . SER A 1 357 ? 33.983 -26.768 12.481 1 95.31 357 SER A N 1
ATOM 2812 C CA . SER A 1 357 ? 34.356 -25.368 12.703 1 97.11 357 SER A CA 1
ATOM 2813 C C . SER A 1 357 ? 35.888 -25.186 12.564 1 99.39 357 SER A C 1
ATOM 2814 O O . SER A 1 357 ? 36.342 -24.103 12.203 1 99.67 357 SER A O 1
ATOM 2817 N N . GLU A 1 358 ? 36.678 -26.245 12.829 1 101.02 358 GLU A N 1
ATOM 2818 C CA . GLU A 1 358 ? 38.125 -26.227 12.622 1 103.16 358 GLU A CA 1
ATOM 2819 C C . GLU A 1 358 ? 38.432 -26.349 11.115 1 105.36 358 GLU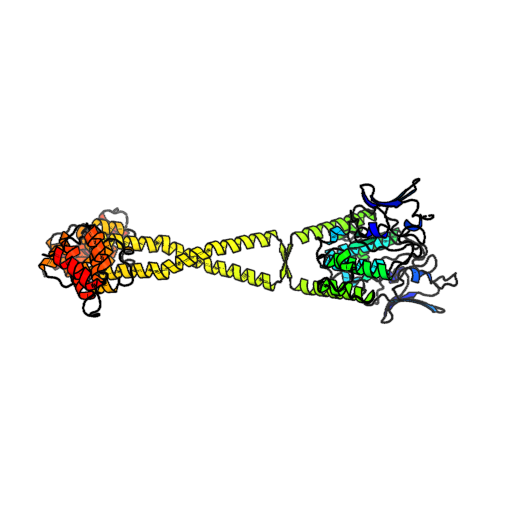 A C 1
ATOM 2820 O O . GLU A 1 358 ? 37.611 -26.863 10.353 1 105.49 358 GLU A O 1
ATOM 2826 N N . ASP A 1 359 ? 39.607 -25.886 10.686 1 106.94 359 ASP A N 1
ATOM 2827 C CA . ASP A 1 359 ? 39.973 -25.896 9.269 1 109.06 359 ASP A CA 1
ATOM 2828 C C . ASP A 1 359 ? 40.149 -27.315 8.708 1 110.73 359 ASP A C 1
ATOM 2829 O O . ASP A 1 359 ? 40.476 -28.241 9.448 1 110.83 359 ASP A O 1
ATOM 2834 N N . THR A 1 360 ? 39.96 -27.469 7.389 1 111.77 360 THR A N 1
ATOM 2835 C CA . THR A 1 360 ? 40.122 -28.762 6.726 1 113.24 360 THR A CA 1
ATOM 2836 C C . THR A 1 360 ? 41.558 -28.944 6.202 1 114.68 360 THR A C 1
ATOM 2837 O O . THR A 1 360 ? 41.764 -29.586 5.17 1 115.29 360 THR A O 1
ATOM 2839 N N . ASN A 1 361 ? 42.546 -28.371 6.91 1 115 361 ASN A N 1
ATOM 2840 C CA . ASN A 1 361 ? 43.974 -28.501 6.604 1 115.73 361 ASN A CA 1
ATOM 2841 C C . ASN A 1 361 ? 44.777 -29.07 7.818 1 116.1 361 ASN A C 1
ATOM 2842 O O . ASN A 1 361 ? 46.005 -29.158 7.756 1 116.38 361 ASN A O 1
ATOM 2844 N N . ASP A 1 362 ? 44.081 -29.501 8.884 1 115.86 362 ASP A N 1
ATOM 2845 C CA . ASP A 1 362 ? 44.611 -30.14 10.084 1 116.19 362 ASP A CA 1
ATOM 2846 C C . ASP A 1 362 ? 44.275 -31.592 9.941 1 116.44 362 ASP A C 1
ATOM 2847 O O . ASP A 1 362 ? 43.103 -31.922 10.053 1 116.49 362 ASP A O 1
ATOM 2849 N N . GLU A 1 363 ? 45.236 -32.435 9.553 1 116.5 363 GLU A N 1
ATOM 2850 C CA . GLU A 1 363 ? 44.992 -33.859 9.283 1 116.96 363 GLU A CA 1
ATOM 2851 C C . GLU A 1 363 ? 44.431 -34.63 10.492 1 116.96 363 GLU A C 1
ATOM 2852 O O . GLU A 1 363 ? 43.754 -35.64 10.306 1 117.15 363 GLU A O 1
ATOM 2858 N N . ASP A 1 364 ? 44.698 -34.15 11.714 1 116.52 364 ASP A N 1
ATOM 2859 C CA . ASP A 1 364 ? 44.175 -34.775 12.927 1 116.5 364 ASP A CA 1
ATOM 2860 C C . ASP A 1 364 ? 42.662 -34.523 13.071 1 116.27 364 ASP A C 1
ATOM 2861 O O . ASP A 1 364 ? 41.944 -35.37 13.6 1 116.32 364 ASP A O 1
ATOM 2863 N N . ILE A 1 365 ? 42.185 -33.364 12.592 1 115.97 365 ILE A N 1
ATOM 2864 C CA . ILE A 1 365 ? 40.775 -32.977 12.628 1 116.19 365 ILE A CA 1
ATOM 2865 C C . ILE A 1 365 ? 39.993 -33.797 11.586 1 116.39 365 ILE A C 1
ATOM 2866 O O . ILE A 1 365 ? 38.883 -34.243 11.867 1 116.36 365 ILE A O 1
ATOM 2871 N N . GLN A 1 366 ? 40.583 -34.004 10.394 1 116.44 366 GLN A N 1
ATOM 2872 C CA . GLN A 1 366 ? 39.964 -34.77 9.311 1 116.83 366 GLN A CA 1
ATOM 2873 C C . GLN A 1 366 ? 39.839 -36.253 9.681 1 117.09 366 GLN A C 1
ATOM 2874 O O . GLN A 1 366 ? 38.881 -36.901 9.269 1 117.37 366 GLN A O 1
ATOM 2876 N N . LYS A 1 367 ? 40.794 -36.786 10.461 1 116.84 367 LYS A N 1
ATOM 2877 C CA . LYS A 1 367 ? 40.754 -38.177 10.908 1 117.05 367 LYS A CA 1
ATOM 2878 C C . LYS A 1 367 ? 39.666 -38.362 11.968 1 117 367 LYS A C 1
ATOM 2879 O O . LYS A 1 367 ? 38.966 -39.373 11.965 1 117.07 367 LYS A O 1
ATOM 2881 N N . GLU A 1 368 ? 39.514 -37.378 12.862 1 116.76 368 GLU A N 1
ATOM 2882 C CA . GLU A 1 368 ? 38.493 -37.418 13.9 1 117.04 368 GLU A CA 1
ATOM 2883 C C . GLU A 1 368 ? 37.096 -37.212 13.297 1 117.26 368 GLU A C 1
ATOM 2884 O O . GLU A 1 368 ? 36.135 -37.804 13.777 1 117.38 368 GLU A O 1
ATOM 2890 N N . LEU A 1 369 ? 36.985 -36.394 12.24 1 117.21 369 LEU A N 1
ATOM 2891 C CA . LEU A 1 369 ? 35.713 -36.155 11.56 1 117.77 369 LEU A CA 1
ATOM 2892 C C . LEU A 1 369 ? 35.276 -37.396 10.763 1 118.72 369 LEU A C 1
ATOM 2893 O O . LEU A 1 369 ? 34.083 -37.648 10.637 1 118.74 369 LEU A O 1
ATOM 2898 N N . ASP A 1 370 ? 36.231 -38.18 10.247 1 119.41 370 ASP A N 1
ATOM 2899 C CA . ASP A 1 370 ? 35.918 -39.409 9.518 1 120.74 370 ASP A CA 1
ATOM 2900 C C . ASP A 1 370 ? 35.439 -40.521 10.477 1 122.03 370 ASP A C 1
ATOM 2901 O O . ASP A 1 370 ? 34.678 -41.397 10.069 1 122.18 370 ASP A O 1
ATOM 2903 N N . SER A 1 371 ? 35.877 -40.485 11.743 1 122.84 371 SER A N 1
ATOM 2904 C CA . SER A 1 371 ? 35.472 -41.459 12.754 1 124.16 371 SER A CA 1
ATOM 2905 C C . SER A 1 371 ? 34.024 -41.223 13.199 1 125.37 371 SER A C 1
ATOM 2906 O O . SER A 1 371 ? 33.287 -42.174 13.45 1 125.5 371 SER A O 1
ATOM 2909 N N . VAL A 1 372 ? 33.63 -39.95 13.304 1 126.14 372 VAL A N 1
ATOM 2910 C CA . VAL A 1 372 ? 32.296 -39.547 13.726 1 127.43 372 VAL A CA 1
ATOM 2911 C C . VAL A 1 372 ? 31.253 -39.878 12.647 1 128.81 372 VAL A C 1
ATOM 2912 O O . VAL A 1 372 ? 30.213 -40.458 12.958 1 128.86 372 VAL A O 1
ATOM 2916 N N . ASN A 1 373 ? 31.541 -39.518 11.385 1 129.76 373 ASN A N 1
ATOM 2917 C CA . ASN A 1 373 ? 30.63 -39.701 10.254 1 131.19 373 ASN A CA 1
ATOM 2918 C C . ASN A 1 373 ? 30.3 -41.164 9.977 1 132.8 373 ASN A C 1
ATOM 2919 O O . ASN A 1 373 ? 29.218 -41.454 9.467 1 132.88 373 ASN A O 1
ATOM 2924 N N . SER A 1 374 ? 31.217 -42.081 10.303 1 133.97 374 SER A N 1
ATOM 2925 C CA . SER A 1 374 ? 30.985 -43.504 10.08 1 135.64 374 SER A CA 1
ATOM 2926 C C . SER A 1 374 ? 29.997 -44.074 11.104 1 137.39 374 SER A C 1
ATOM 2927 O O . SER A 1 374 ? 29.203 -44.95 10.764 1 137.7 374 SER A O 1
ATOM 2930 N N . GLU A 1 375 ? 30.035 -43.576 12.348 1 138.34 375 GLU A N 1
ATOM 2931 C CA . GLU A 1 375 ? 29.138 -44.049 13.399 1 139.84 375 GLU A CA 1
ATOM 2932 C C . GLU A 1 375 ? 27.726 -43.473 13.263 1 141.5 375 GLU A C 1
ATOM 2933 O O . GLU A 1 375 ? 26.767 -44.111 13.691 1 141.53 375 GLU A O 1
ATOM 2939 N N . LEU A 1 376 ? 27.593 -42.268 12.692 1 142.79 376 LEU A N 1
ATOM 2940 C CA . LEU A 1 376 ? 26.289 -41.629 12.509 1 144.6 376 LEU A CA 1
ATOM 2941 C C . LEU A 1 376 ? 25.495 -42.294 11.378 1 146.7 376 LEU A C 1
ATOM 2942 O O . LEU A 1 376 ? 24.27 -42.371 11.451 1 146.78 376 LEU A O 1
ATOM 2947 N N . GLU A 1 377 ? 26.187 -42.766 10.333 1 148.26 377 GLU A N 1
ATOM 2948 C CA . GLU A 1 377 ? 25.543 -43.459 9.217 1 150.26 377 GLU A CA 1
ATOM 2949 C C . GLU A 1 377 ? 25.248 -44.939 9.56 1 152.39 377 GLU A C 1
ATOM 2950 O O . GLU A 1 377 ? 24.432 -45.566 8.887 1 152.48 377 GLU A O 1
ATOM 2952 N N . LYS A 1 378 ? 25.909 -45.495 10.593 1 153.92 378 LYS A N 1
ATOM 2953 C CA . LYS A 1 378 ? 25.708 -46.867 11.047 1 155.88 378 LYS A CA 1
ATOM 2954 C C . LYS A 1 378 ? 24.497 -46.955 11.979 1 157.76 378 LYS A C 1
ATOM 2955 O O . LYS A 1 378 ? 23.729 -47.913 11.908 1 158 378 LYS A O 1
ATOM 2957 N N . ALA A 1 379 ? 24.328 -45.957 12.851 1 158.93 379 ALA A N 1
ATOM 2958 C CA . ALA A 1 379 ? 23.21 -45.928 13.789 1 160.64 379 ALA A CA 1
ATOM 2959 C C . ALA A 1 379 ? 21.895 -45.507 13.115 1 162.28 379 ALA A C 1
ATOM 2960 O O . ALA A 1 379 ? 20.826 -45.876 13.6 1 162.49 379 ALA A O 1
ATOM 2962 N N . GLN A 1 380 ? 21.963 -44.739 12.013 1 163.26 380 GLN A N 1
ATOM 2963 C CA . GLN A 1 380 ? 20.772 -44.278 11.301 1 164.72 380 GLN A CA 1
ATOM 2964 C C . GLN A 1 380 ? 20.07 -45.436 10.583 1 166.23 380 GLN A C 1
ATOM 2965 O O . GLN A 1 380 ? 18.842 -45.506 10.581 1 166.29 380 GLN A O 1
ATOM 2967 N N . LYS A 1 381 ? 20.844 -46.349 9.987 1 167.02 381 LYS A N 1
ATOM 2968 C CA . LYS A 1 381 ? 20.274 -47.505 9.293 1 168.28 381 LYS A CA 1
ATOM 2969 C C . LYS A 1 381 ? 19.849 -48.629 10.265 1 169.32 381 LYS A C 1
ATOM 2970 O O . LYS A 1 381 ? 19.103 -49.523 9.864 1 169.7 381 LYS A O 1
ATOM 2972 N N . GLU A 1 382 ? 20.323 -48.591 11.527 1 170.04 382 GLU A N 1
ATOM 2973 C CA . GLU A 1 382 ? 20.009 -49.595 12.541 1 170.94 382 GLU A CA 1
ATOM 2974 C C . GLU A 1 382 ? 18.751 -49.224 13.332 1 171.47 382 GLU A C 1
ATOM 2975 O O . GLU A 1 382 ? 17.92 -50.092 13.605 1 171.79 382 GLU A O 1
ATOM 2977 N N . ARG A 1 383 ? 18.61 -47.943 13.703 1 171.28 383 ARG A N 1
ATOM 2978 C CA . ARG A 1 383 ? 17.449 -47.474 14.46 1 171.58 383 ARG A CA 1
ATOM 2979 C C . ARG A 1 383 ? 16.174 -47.388 13.596 1 171.8 383 ARG A C 1
ATOM 2980 O O . ARG A 1 383 ? 15.073 -47.388 14.144 1 171.92 383 ARG A O 1
ATOM 2982 N N . GLN A 1 384 ? 16.314 -47.315 12.262 1 171.66 384 GLN A N 1
ATOM 2983 C CA . GLN A 1 384 ? 15.164 -47.23 11.361 1 171.94 384 GLN A CA 1
ATOM 2984 C C . GLN A 1 384 ? 14.654 -48.607 10.888 1 172.07 384 GLN A C 1
ATOM 2985 O O . GLN A 1 384 ? 13.705 -48.653 10.107 1 172.2 384 GLN A O 1
ATOM 2987 N N . GLU A 1 385 ? 15.26 -49.717 11.346 1 171.94 385 GLU A N 1
ATOM 2988 C CA . GLU A 1 385 ? 14.826 -51.05 10.927 1 172.43 385 GLU A CA 1
ATOM 2989 C C . GLU A 1 385 ? 14.33 -51.879 12.116 1 172.74 385 GLU A C 1
ATOM 2990 O O . GLU A 1 385 ? 13.304 -52.554 12.009 1 172.8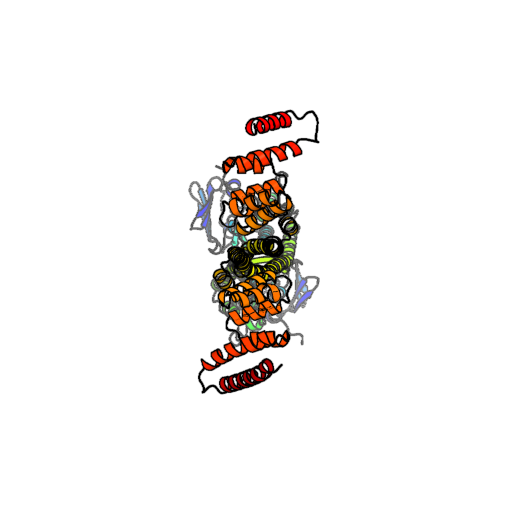1 385 GLU A O 1
ATOM 2992 N N . ASN A 1 386 ? 15.056 -51.832 13.244 1 172.73 386 ASN A N 1
ATOM 2993 C CA . ASN A 1 386 ? 14.68 -52.576 14.445 1 173.18 386 ASN A CA 1
ATOM 2994 C C . ASN A 1 386 ? 15.236 -51.899 15.696 1 173.45 386 ASN A C 1
ATOM 2995 O O . ASN A 1 386 ? 14.708 -50.878 16.131 1 173.53 386 ASN A O 1
ATOM 2997 N N . GLU B 1 4 ? 79.023 18.702 102.384 1 129.05 4 GLU B N 1
ATOM 2998 C CA . GLU B 1 4 ? 79.641 18.456 101.083 1 127.6 4 GLU B CA 1
ATOM 2999 C C . GLU B 1 4 ? 80.77 17.428 101.202 1 125.49 4 GLU B C 1
ATOM 3000 O O . GLU B 1 4 ? 81.943 17.799 101.225 1 125.68 4 GLU B O 1
ATOM 3002 N N . GLN B 1 5 ? 80.407 16.138 101.281 1 123.3 5 GLN B N 1
ATOM 3003 C CA . GLN B 1 5 ? 81.352 15.033 101.419 1 121.59 5 GLN B CA 1
ATOM 3004 C C . GLN B 1 5 ? 82.256 14.902 100.183 1 119.29 5 GLN B C 1
ATOM 3005 O O . GLN B 1 5 ? 81.768 14.85 99.059 1 119.34 5 GLN B O 1
ATOM 3007 N N . LYS B 1 6 ? 83.576 14.85 100.404 1 117.11 6 LYS B N 1
ATOM 3008 C CA . LYS B 1 6 ? 84.6 14.713 99.36 1 115.46 6 LYS B CA 1
ATOM 3009 C C . LYS B 1 6 ? 84.823 13.192 99.001 1 113.13 6 LYS B C 1
ATOM 3010 O O . LYS B 1 6 ? 84.04 12.346 99.427 1 113.42 6 LYS B O 1
ATOM 3012 N N . SER B 1 7 ? 85.884 12.835 98.234 1 110.58 7 SER B N 1
ATOM 3013 C CA . SER B 1 7 ? 86.159 11.422 97.911 1 108.61 7 SER B CA 1
ATOM 3014 C C . SER B 1 7 ? 87.023 10.749 99.019 1 106.16 7 SER B C 1
ATOM 3015 O O . SER B 1 7 ? 87.466 11.44 99.931 1 106.15 7 SER B O 1
ATOM 3018 N N . TYR B 1 8 ? 87.248 9.413 98.964 1 104.08 8 TYR B N 1
ATOM 3019 C CA . TYR B 1 8 ? 88.054 8.731 99.982 1 102.47 8 TYR B CA 1
ATOM 3020 C C . TYR B 1 8 ? 89.479 9.29 100.017 1 101.26 8 TYR B C 1
ATOM 3021 O O . TYR B 1 8 ? 90 9.56 101.096 1 101.21 8 TYR B O 1
ATOM 3030 N N . LEU B 1 9 ? 90.102 9.453 98.838 1 100.15 9 LEU B N 1
ATOM 3031 C CA . LEU B 1 9 ? 91.463 9.962 98.701 1 99.58 9 LEU B CA 1
ATOM 3032 C C . LEU B 1 9 ? 91.566 11.363 99.275 1 99.23 9 LEU B C 1
ATOM 3033 O O . LEU B 1 9 ? 92.534 11.67 99.964 1 99.33 9 LEU B O 1
ATOM 3038 N N . GLU B 1 10 ? 90.568 12.207 99.008 1 98.78 10 GLU B N 1
ATOM 3039 C CA . GLU B 1 10 ? 90.553 13.575 99.5 1 98.73 10 GLU B CA 1
ATOM 3040 C C . GLU B 1 10 ? 90.452 13.62 101.033 1 98.29 10 GLU B C 1
ATOM 3041 O O . GLU B 1 10 ? 91.173 14.394 101.65 1 98.45 10 GLU B O 1
ATOM 3047 N N . ASN B 1 11 ? 89.59 12.789 101.648 1 97.7 11 ASN B N 1
ATOM 3048 C CA . ASN B 1 11 ? 89.408 12.772 103.105 1 97.62 11 ASN B CA 1
ATOM 3049 C C . ASN B 1 11 ? 90.607 12.203 103.854 1 96.95 11 ASN B C 1
ATOM 3050 O O . ASN B 1 11 ? 90.842 12.577 105.004 1 97.15 11 ASN B O 1
ATOM 3055 N N . GLN B 1 12 ? 91.33 11.272 103.238 1 96.09 12 GLN B N 1
ATOM 3056 C CA . GLN B 1 12 ? 92.465 10.641 103.894 1 95.87 12 GLN B CA 1
ATOM 3057 C C . GLN B 1 12 ? 93.683 11.549 103.884 1 96.1 12 GLN B C 1
ATOM 3058 O O . GLN B 1 12 ? 94.362 11.67 104.899 1 96.18 12 GLN B O 1
ATOM 3064 N N . LEU B 1 13 ? 93.956 12.193 102.748 1 96.06 13 LEU B N 1
ATOM 3065 C CA . LEU B 1 13 ? 95.131 13.047 102.623 1 96.57 13 LEU B CA 1
ATOM 3066 C C . LEU B 1 13 ? 94.875 14.509 102.978 1 97.02 13 LEU B C 1
ATOM 3067 O O . LEU B 1 13 ? 95.838 15.265 103.066 1 97 13 LEU B O 1
ATOM 3072 N N . GLU B 1 14 ? 93.602 14.926 103.125 1 97.28 14 GLU B N 1
ATOM 3073 C CA . GLU B 1 14 ? 93.214 16.317 103.381 1 98.14 14 GLU B CA 1
ATOM 3074 C C . GLU B 1 14 ? 93.715 17.185 102.23 1 98.56 14 GLU B C 1
ATOM 3075 O O . GLU B 1 14 ? 94.414 18.176 102.438 1 98.8 14 GLU B O 1
ATOM 3081 N N . ALA B 1 15 ? 93.42 16.743 101.009 1 98.57 15 ALA B N 1
ATOM 3082 C CA . ALA B 1 15 ? 93.854 17.396 99.783 1 99.36 15 ALA B CA 1
ATOM 3083 C C . ALA B 1 15 ? 92.733 17.428 98.747 1 100.18 15 ALA B C 1
ATOM 3084 O O . ALA B 1 15 ? 91.805 16.63 98.834 1 100.45 15 ALA B O 1
ATOM 3086 N N . VAL B 1 16 ? 92.815 18.333 97.757 1 100.45 16 VAL B N 1
ATOM 3087 C CA . VAL B 1 16 ? 91.805 18.394 96.706 1 101.17 16 VAL B CA 1
ATOM 3088 C C . VAL B 1 16 ? 92.34 17.714 95.453 1 101.63 16 VAL B C 1
ATOM 3089 O O . VAL B 1 16 ? 93.355 18.144 94.905 1 101.75 16 VAL B O 1
ATOM 3093 N N . ALA B 1 17 ? 91.675 16.637 95.014 1 101.66 17 ALA B N 1
ATOM 3094 C CA . ALA B 1 17 ? 92.083 15.892 93.828 1 102.16 17 ALA B CA 1
ATOM 3095 C C . ALA B 1 17 ? 91.234 16.274 92.622 1 102.49 17 ALA B C 1
ATOM 3096 O O . ALA B 1 17 ? 90.009 16.162 92.672 1 102.76 17 ALA B O 1
ATOM 3098 N N . GLU B 1 18 ? 91.887 16.737 91.544 1 102.28 18 GLU B N 1
ATOM 3099 C CA . GLU B 1 18 ? 91.233 17.155 90.3 1 102.45 18 GLU B CA 1
ATOM 3100 C C . GLU B 1 18 ? 92.045 16.701 89.064 1 102.42 18 GLU B C 1
ATOM 3101 O O . GLU B 1 18 ? 93.212 16.335 89.188 1 102.5 18 GLU B O 1
ATOM 3103 N N . LYS B 1 19 ? 91.424 16.711 87.876 1 102.08 19 LYS B N 1
ATOM 3104 C CA . LYS B 1 19 ? 92.12 16.334 86.648 1 102.12 19 LYS B CA 1
ATOM 3105 C C . LYS B 1 19 ? 92.032 17.454 85.622 1 102.16 19 LYS B C 1
ATOM 3106 O O . LYS B 1 19 ? 90.99 17.658 85.008 1 102.07 19 LYS B O 1
ATOM 3112 N N . THR B 1 20 ? 93.13 18.176 85.434 1 102.1 20 THR B N 1
ATOM 3113 C CA . THR B 1 20 ? 93.203 19.262 84.46 1 102.35 20 THR B CA 1
ATOM 3114 C C . THR B 1 20 ? 93.927 18.736 83.178 1 102.48 20 THR B C 1
ATOM 3115 O O . THR B 1 20 ? 94.22 17.541 83.079 1 102.55 20 THR B O 1
ATOM 3119 N N . ASP B 1 21 ? 94.18 19.605 82.186 1 102.4 21 ASP B N 1
ATOM 3120 C CA . ASP B 1 21 ? 94.895 19.211 80.975 1 102.74 21 ASP B CA 1
ATOM 3121 C C . ASP B 1 21 ? 96.397 18.982 81.277 1 102.47 21 ASP B C 1
ATOM 3122 O O . ASP B 1 21 ? 97.023 18.128 80.649 1 102.62 21 ASP B O 1
ATOM 3127 N N . ALA B 1 22 ? 96.954 19.708 82.27 1 101.82 22 ALA B N 1
ATOM 3128 C CA . ALA B 1 22 ? 98.351 19.562 82.701 1 101.51 22 ALA B CA 1
ATOM 3129 C C . ALA B 1 22 ? 98.62 18.228 83.437 1 100.74 22 ALA B C 1
ATOM 3130 O O . ALA B 1 22 ? 99.772 17.796 83.532 1 100.76 22 ALA B O 1
ATOM 3132 N N . GLY B 1 23 ? 97.572 17.61 83.968 1 99.92 23 GLY B N 1
ATOM 3133 C CA . GLY B 1 23 ? 97.688 16.348 84.676 1 99.71 23 GLY B CA 1
ATOM 3134 C C . GLY B 1 23 ? 96.825 16.265 85.92 1 99.13 23 GLY B C 1
ATOM 3135 O O . GLY B 1 23 ? 95.97 17.123 86.166 1 99.08 23 GLY B O 1
ATOM 3136 N N . TYR B 1 24 ? 97.044 15.211 86.71 1 98.45 24 TYR B N 1
ATOM 3137 C CA . TYR B 1 24 ? 96.311 14.987 87.945 1 98.13 24 TYR B CA 1
ATOM 3138 C C . TYR B 1 24 ? 96.865 15.894 89.028 1 98.25 24 TYR B C 1
ATOM 3139 O O . TYR B 1 24 ? 98.066 15.908 89.282 1 98.3 24 TYR B O 1
ATOM 3148 N N . THR B 1 25 ? 95.975 16.67 89.636 1 98.15 25 THR B N 1
ATOM 3149 C CA . THR B 1 25 ? 96.256 17.646 90.673 1 98.52 25 THR B CA 1
ATOM 3150 C C . THR B 1 25 ? 95.969 17.049 92.055 1 98.84 25 THR B C 1
ATOM 3151 O O . THR B 1 25 ? 94.943 16.401 92.256 1 98.83 25 THR B O 1
ATOM 3155 N N . PHE B 1 26 ? 96.89 17.276 92.998 1 98.99 26 PHE B N 1
ATOM 3156 C CA . PHE B 1 26 ? 96.781 16.876 94.398 1 99.58 26 PHE B CA 1
ATOM 3157 C C . PHE B 1 26 ? 97.272 18.051 95.236 1 100.8 26 PHE B C 1
ATOM 3158 O O . PHE B 1 26 ? 98.458 18.132 95.536 1 100.68 26 PHE B O 1
ATOM 3166 N N . THR B 1 27 ? 96.382 19.001 95.544 1 101.91 27 THR B N 1
ATOM 3167 C CA . THR B 1 27 ? 96.775 20.206 96.27 1 103.72 27 THR B CA 1
ATOM 3168 C C . THR B 1 27 ? 96.456 20.097 97.78 1 105.59 27 THR B C 1
ATOM 3169 O O . THR B 1 27 ? 95.315 19.883 98.177 1 105.77 27 THR B O 1
ATOM 3173 N N . PHE B 1 28 ? 97.5 20.279 98.605 1 106.75 28 PHE B N 1
ATOM 3174 C CA . PHE B 1 28 ? 97.483 20.24 100.071 1 108.34 28 PHE B CA 1
ATOM 3175 C C . PHE B 1 28 ? 97.686 21.647 100.672 1 110.25 28 PHE B C 1
ATOM 3176 O O . PHE B 1 28 ? 98.067 22.575 99.958 1 110.39 28 PHE B O 1
ATOM 3184 N N . GLN B 1 29 ? 97.475 21.804 101.989 1 111.66 29 GLN B N 1
ATOM 3185 C CA . GLN B 1 29 ? 97.744 23.078 102.661 1 113.56 29 GLN B CA 1
ATOM 3186 C C . GLN B 1 29 ? 99.184 23.064 103.17 1 115.29 29 GLN B C 1
ATOM 3187 O O . GLN B 1 29 ? 99.644 22.033 103.669 1 115.64 29 GLN B O 1
ATOM 3193 N N . ARG B 1 30 ? 99.902 24.19 103.024 1 116.23 30 ARG B N 1
ATOM 3194 C CA . ARG B 1 30 ? 101.312 24.321 103.398 1 117.88 30 ARG B CA 1
ATOM 3195 C C . ARG B 1 30 ? 101.601 23.824 104.82 1 119.75 30 ARG B C 1
ATOM 3196 O O . ARG B 1 30 ? 102.621 23.169 105.035 1 119.94 30 ARG B O 1
ATOM 3198 N N . GLU B 1 31 ? 100.685 24.096 105.766 1 120.91 31 GLU B N 1
ATOM 3199 C CA . GLU B 1 31 ? 100.786 23.711 107.177 1 122.43 31 GLU B CA 1
ATOM 3200 C C . GLU B 1 31 ? 100.878 22.197 107.377 1 123.57 31 GLU B C 1
ATOM 3201 O O . GLU B 1 31 ? 101.571 21.741 108.284 1 123.96 31 GLU B O 1
ATOM 3207 N N . LYS B 1 32 ? 100.175 21.425 106.553 1 123.89 32 LYS B N 1
ATOM 3208 C CA . LYS B 1 32 ? 100.168 19.97 106.681 1 124.91 32 LYS B CA 1
ATOM 3209 C C . LYS B 1 32 ? 101.243 19.277 105.808 1 125.35 32 LYS B C 1
ATOM 3210 O O . LYS B 1 32 ? 101.202 18.058 105.665 1 125.37 32 LYS B O 1
ATOM 3216 N N . ILE B 1 33 ? 102.213 20.036 105.262 1 125.48 33 ILE B N 1
ATOM 3217 C CA . ILE B 1 33 ? 103.317 19.487 104.469 1 126.05 33 ILE B CA 1
ATOM 3218 C C . ILE B 1 33 ? 104.634 19.826 105.174 1 126.68 33 ILE B C 1
ATOM 3219 O O . ILE B 1 33 ? 104.992 21 105.266 1 126.77 33 ILE B O 1
ATOM 3224 N N . LYS B 1 34 ? 105.344 18.814 105.691 1 126.91 34 LYS B N 1
ATOM 3225 C CA . LYS B 1 34 ? 106.592 19.051 106.419 1 127.62 34 LYS B CA 1
ATOM 3226 C C . LYS B 1 34 ? 107.821 18.78 105.55 1 128.55 34 LYS B C 1
ATOM 3227 O O . LYS B 1 34 ? 107.997 17.672 105.052 1 128.7 34 LYS B O 1
ATOM 3233 N N . LEU B 1 35 ? 108.702 19.78 105.423 1 129 35 LEU B N 1
ATOM 3234 C CA . LEU B 1 35 ? 109.933 19.652 104.647 1 129.76 35 LEU B CA 1
ATOM 3235 C C . LEU B 1 35 ? 110.953 18.767 105.37 1 130.33 35 LEU B C 1
ATOM 3236 O O . LEU B 1 35 ? 110.825 17.541 105.359 1 130.56 35 LEU B O 1
ATOM 3241 N N . ALA B 1 41 ? 110.375 17.177 98.453 1 102.42 41 ALA B N 1
ATOM 3242 C CA . ALA B 1 41 ? 109.647 15.967 98.054 1 102.91 41 ALA B CA 1
ATOM 3243 C C . ALA B 1 41 ? 110.097 15.448 96.677 1 103.02 41 ALA B C 1
ATOM 3244 O O . ALA B 1 41 ? 109.278 14.963 95.887 1 103.05 41 ALA B O 1
ATOM 3246 N N . ASN B 1 42 ? 111.412 15.531 96.406 1 102.83 42 ASN B N 1
ATOM 3247 C CA . ASN B 1 42 ? 111.982 15.063 95.145 1 102.95 42 ASN B CA 1
ATOM 3248 C C . ASN B 1 42 ? 111.999 13.518 95.051 1 102.4 42 ASN B C 1
ATOM 3249 O O . ASN B 1 42 ? 112.135 12.994 93.948 1 102.59 42 ASN B O 1
ATOM 3254 N N . VAL B 1 43 ? 111.786 12.794 96.174 1 101.56 43 VAL B N 1
ATOM 3255 C CA . VAL B 1 43 ? 111.72 11.326 96.231 1 101.26 43 VAL B CA 1
ATOM 3256 C C . VAL B 1 43 ? 110.531 10.784 95.42 1 100.59 43 VAL B C 1
ATOM 3257 O O . VAL B 1 43 ? 110.603 9.685 94.873 1 100.67 43 VAL B O 1
ATOM 3261 N N . ILE B 1 44 ? 109.459 11.579 95.32 1 99.77 44 ILE B N 1
ATOM 3262 C CA . ILE B 1 44 ? 108.254 11.292 94.561 1 99.43 44 ILE B CA 1
ATOM 3263 C C . ILE B 1 44 ? 108.589 11.03 93.06 1 99.29 44 ILE B C 1
ATOM 3264 O O . ILE B 1 44 ? 107.866 10.288 92.398 1 99.35 44 ILE B O 1
ATOM 3269 N N . LYS B 1 45 ? 109.712 11.568 92.553 1 99 45 LYS B N 1
ATOM 3270 C CA . LYS B 1 45 ? 110.126 11.367 91.165 1 99.11 45 LYS B CA 1
ATOM 3271 C C . LYS B 1 45 ? 110.956 10.074 90.961 1 99.1 45 LYS B C 1
ATOM 3272 O O . LYS B 1 45 ? 111.566 9.92 89.905 1 99.13 45 LYS B O 1
ATOM 3274 N N . ASP B 1 46 ? 110.983 9.15 91.945 1 98.88 46 ASP B N 1
ATOM 3275 C CA . ASP B 1 46 ? 111.767 7.917 91.821 1 99.12 46 ASP B CA 1
ATOM 3276 C C . ASP B 1 46 ? 110.922 6.668 91.54 1 98.92 46 ASP B C 1
ATOM 3277 O O . ASP B 1 46 ? 111.506 5.593 91.401 1 98.99 46 ASP B O 1
ATOM 3282 N N . ILE B 1 47 ? 109.578 6.774 91.484 1 98.58 47 ILE B N 1
ATOM 3283 C CA . ILE B 1 47 ? 108.754 5.582 91.242 1 98.7 47 ILE B CA 1
ATOM 3284 C C . ILE B 1 47 ? 108.436 5.443 89.752 1 98.65 47 ILE B C 1
ATOM 3285 O O . ILE B 1 47 ? 108.768 4.416 89.154 1 98.94 47 ILE B O 1
ATOM 3290 N N . ASN B 1 48 ? 107.794 6.457 89.156 1 97.99 48 ASN B N 1
ATOM 3291 C CA . ASN B 1 48 ? 107.448 6.404 87.749 1 97.94 48 ASN B CA 1
ATOM 3292 C C . ASN B 1 48 ? 108.128 7.555 87.056 1 98.12 48 ASN B C 1
ATOM 3293 O O . ASN B 1 48 ? 107.559 8.639 86.959 1 98.23 48 ASN B O 1
ATOM 3298 N N . PRO B 1 49 ? 109.381 7.365 86.618 1 98.17 49 PRO B N 1
ATOM 3299 C CA . PRO B 1 49 ? 110.107 8.47 85.966 1 98.5 49 PRO B CA 1
ATOM 3300 C C . PRO B 1 49 ? 109.484 8.895 84.631 1 99.11 49 PRO B C 1
ATOM 3301 O O . PRO B 1 49 ? 109.656 10.038 84.214 1 99.28 49 PRO B O 1
ATOM 3305 N N . PHE B 1 50 ? 108.749 7.981 83.979 1 99.17 50 PHE B N 1
ATOM 3306 C CA . PHE B 1 50 ? 108.024 8.224 82.734 1 99.79 50 PHE B CA 1
ATOM 3307 C C . PHE B 1 50 ? 106.843 9.206 82.969 1 100.12 50 PHE B C 1
ATOM 3308 O O . PHE B 1 50 ? 106.435 9.896 82.036 1 100.17 50 PHE B O 1
ATOM 3316 N N . PHE B 1 51 ? 106.33 9.299 84.217 1 100.29 51 PHE B N 1
ATOM 3317 C CA . PHE B 1 51 ? 105.285 10.245 84.604 1 100.91 51 PHE B CA 1
ATOM 3318 C C . PHE B 1 51 ? 105.918 11.599 84.892 1 102.36 51 PHE B C 1
ATOM 3319 O O . PHE B 1 51 ? 106.864 11.676 85.675 1 102.47 51 PHE B O 1
ATOM 3327 N N . HIS B 1 52 ? 105.402 12.661 84.285 1 103.28 52 HIS B N 1
ATOM 3328 C CA . HIS B 1 52 ? 105.9 14.012 84.515 1 104.7 52 HIS B CA 1
ATOM 3329 C C . HIS B 1 52 ? 105.436 14.458 85.905 1 105.84 52 HIS B C 1
ATOM 3330 O O . HIS B 1 52 ? 104.234 14.54 86.132 1 106 52 HIS B O 1
ATOM 3337 N N . LYS B 1 53 ? 106.364 14.689 86.846 1 106.57 53 LYS B N 1
ATOM 3338 C CA . LYS B 1 53 ? 105.974 15.067 88.205 1 107.83 53 LYS B CA 1
ATOM 3339 C C . LYS B 1 53 ? 106.514 16.44 88.611 1 109.4 53 LYS B C 1
ATOM 3340 O O . LYS B 1 53 ? 107.714 16.694 88.528 1 109.38 53 LYS B O 1
ATOM 3346 N N . GLU B 1 54 ? 105.609 17.323 89.054 1 110.61 54 GLU B N 1
ATOM 3347 C CA . GLU B 1 54 ? 105.94 18.673 89.502 1 112.42 54 GLU B CA 1
ATOM 3348 C C . GLU B 1 54 ? 105.424 18.923 90.911 1 113.97 54 GLU B C 1
ATOM 3349 O O . GLU B 1 54 ? 104.389 18.387 91.291 1 114.11 54 GLU B O 1
ATOM 3355 N N . ILE B 1 55 ? 106.133 19.744 91.687 1 115.03 55 ILE B N 1
ATOM 3356 C CA . ILE B 1 55 ? 105.711 20.111 93.035 1 116.61 55 ILE B CA 1
ATOM 3357 C C . ILE B 1 55 ? 105.773 21.635 93.157 1 118.54 55 ILE B C 1
ATOM 3358 O O . ILE B 1 55 ? 106.845 22.219 93.011 1 118.63 55 ILE B O 1
ATOM 3363 N N . ASP B 1 56 ? 104.625 22.284 93.38 1 119.92 56 ASP B N 1
ATOM 3364 C CA . ASP B 1 56 ? 104.575 23.739 93.514 1 121.72 56 ASP B CA 1
ATOM 3365 C C . ASP B 1 56 ? 104.382 24.129 94.968 1 123.32 56 ASP B C 1
ATOM 3366 O O . ASP B 1 56 ? 103.352 23.805 95.55 1 123.33 56 ASP B O 1
ATOM 3371 N N . VAL B 1 57 ? 105.356 24.828 95.556 1 124.59 57 VAL B N 1
ATOM 3372 C CA . VAL B 1 57 ? 105.249 25.247 96.945 1 126.36 57 VAL B CA 1
ATOM 3373 C C . VAL B 1 57 ? 104.936 26.744 97.016 1 128.24 57 VAL B C 1
ATOM 3374 O O . VAL B 1 57 ? 105.78 27.579 96.702 1 128.5 57 VAL B O 1
ATOM 3378 N N . THR B 1 58 ? 103.688 27.06 97.372 1 129.41 58 THR B N 1
ATOM 3379 C CA . THR B 1 58 ? 103.141 28.417 97.497 1 131.09 58 THR B CA 1
ATOM 3380 C C . THR B 1 58 ? 103.222 28.881 98.989 1 132.8 58 THR B C 1
ATOM 3381 O O . THR B 1 58 ? 103.623 28.105 99.862 1 132.78 58 THR B O 1
ATOM 3385 N N . ASP B 1 59 ? 102.852 30.142 99.281 1 134.14 59 ASP B N 1
ATOM 3386 C CA . ASP B 1 59 ? 102.875 30.658 100.648 1 136 59 ASP B CA 1
ATOM 3387 C C . ASP B 1 59 ? 101.749 30.073 101.543 1 133.75 59 ASP B C 1
ATOM 3388 O O . ASP B 1 59 ? 101.687 30.414 102.721 1 134.23 59 ASP B O 1
ATOM 3393 N N . ASP B 1 60 ? 100.877 29.206 101.002 1 131.07 60 ASP B N 1
ATOM 3394 C CA . ASP B 1 60 ? 99.79 28.582 101.765 1 128.83 60 ASP B CA 1
ATOM 3395 C C . ASP B 1 60 ? 99.249 27.304 101.094 1 125.8 60 ASP B C 1
ATOM 3396 O O . ASP B 1 60 ? 98.201 26.813 101.504 1 125.87 60 ASP B O 1
ATOM 3398 N N . GLU B 1 61 ? 99.957 26.747 100.095 1 123.03 61 GLU B N 1
ATOM 3399 C CA . GLU B 1 61 ? 99.498 25.557 99.373 1 120.6 61 GLU B CA 1
ATOM 3400 C C . GLU B 1 61 ? 100.641 24.786 98.722 1 117.41 61 GLU B C 1
ATOM 3401 O O . GLU B 1 61 ? 101.603 25.384 98.265 1 117.53 61 GLU B O 1
ATOM 3407 N N . VAL B 1 62 ? 100.52 23.461 98.64 1 114.43 62 VAL B N 1
ATOM 3408 C CA . VAL B 1 62 ? 101.511 22.632 97.958 1 111.96 62 VAL B CA 1
ATOM 3409 C C . VAL B 1 62 ? 100.767 21.832 96.898 1 109.07 62 VAL B C 1
ATOM 3410 O O . VAL B 1 62 ? 99.905 21.032 97.242 1 109.19 62 VAL B O 1
ATOM 3414 N N . ILE B 1 63 ? 101.046 22.08 95.613 1 106.34 63 ILE B N 1
ATOM 3415 C CA . ILE B 1 63 ? 100.325 21.416 94.529 1 104.06 63 ILE B CA 1
ATOM 3416 C C . ILE B 1 63 ? 101.207 20.422 93.787 1 101.29 63 ILE B C 1
ATOM 3417 O O . ILE B 1 63 ? 102.146 20.815 93.096 1 101.16 63 ILE B O 1
ATOM 3422 N N . ILE B 1 64 ? 100.874 19.134 93.895 1 99.03 64 ILE B N 1
ATOM 3423 C CA . ILE B 1 64 ? 101.599 18.068 93.21 1 97.19 64 ILE B CA 1
ATOM 3424 C C . ILE B 1 64 ? 100.88 17.745 91.893 1 94.86 64 ILE B C 1
ATOM 3425 O O . ILE B 1 64 ? 99.666 17.555 91.894 1 94.75 64 ILE B O 1
ATOM 3430 N N . THR B 1 65 ? 101.612 17.721 90.77 1 92.87 65 THR B N 1
ATOM 3431 C CA . THR B 1 65 ? 101.005 17.452 89.467 1 91.48 65 THR B CA 1
ATOM 3432 C C . THR B 1 65 ? 101.648 16.255 88.794 1 89.81 65 THR B C 1
ATOM 3433 O O . THR B 1 65 ? 102.803 16.332 88.385 1 90 65 THR B O 1
ATOM 3437 N N . ILE B 1 66 ? 100.904 15.158 88.662 1 88.03 66 ILE B N 1
ATOM 3438 C CA . ILE B 1 66 ? 101.419 13.959 88.024 1 86.74 66 ILE B CA 1
ATOM 3439 C C . ILE B 1 66 ? 100.756 13.801 86.665 1 85.4 66 ILE B C 1
ATOM 3440 O O . ILE B 1 66 ? 99.535 13.792 86.575 1 85.4 66 ILE B O 1
ATOM 3445 N N . GLN B 1 67 ? 101.556 13.708 85.607 1 84.2 67 GLN B N 1
ATOM 3446 C CA . GLN B 1 67 ? 101.041 13.575 84.256 1 83.58 67 GLN B CA 1
ATOM 3447 C C . GLN B 1 67 ? 101.532 12.27 83.623 1 82.62 67 GLN B C 1
ATOM 3448 O O . GLN B 1 67 ? 102.595 12.229 83.003 1 82.86 67 GLN B O 1
ATOM 3450 N N . PRO B 1 68 ? 100.765 11.183 83.778 1 81.35 68 PRO B N 1
ATOM 3451 C CA . PRO B 1 68 ? 101.151 9.919 83.133 1 80.55 68 PRO B CA 1
ATOM 3452 C C . PRO B 1 68 ? 100.971 9.984 81.607 1 79.77 68 PRO B C 1
ATOM 3453 O O . PRO B 1 68 ? 100.306 10.897 81.098 1 79.87 68 PRO B O 1
ATOM 3457 N N . PRO B 1 69 ? 101.54 9.027 80.837 1 78.69 69 PRO B N 1
ATOM 3458 C CA . PRO B 1 69 ? 101.372 9.07 79.372 1 78.27 69 PRO B CA 1
ATOM 3459 C C . PRO B 1 69 ? 99.904 9.091 78.951 1 77.96 69 PRO B C 1
ATOM 3460 O O . PRO B 1 69 ? 99.064 8.512 79.63 1 78.02 69 PRO B O 1
ATOM 3464 N N . SER B 1 70 ? 99.595 9.799 77.86 1 77.56 70 SER B N 1
ATOM 3465 C CA . SER B 1 70 ? 98.236 9.98 77.341 1 77.64 70 SER B CA 1
ATOM 3466 C C . SER B 1 70 ? 97.426 8.678 77.264 1 77.28 70 SER B C 1
ATOM 3467 O O . SER B 1 70 ? 96.253 8.67 77.637 1 77.62 70 SER B O 1
ATOM 3470 N N . SER B 1 71 ? 98.063 7.58 76.82 1 76.31 71 SER B N 1
ATOM 3471 C CA . SER B 1 71 ? 97.436 6.264 76.665 1 75.49 71 SER B CA 1
ATOM 3472 C C . SER B 1 71 ? 96.97 5.637 77.984 1 74.16 71 SER B C 1
ATOM 3473 O O . SER B 1 71 ? 96.163 4.71 77.954 1 74.27 71 SER B O 1
ATOM 3476 N N . TYR B 1 72 ? 97.471 6.121 79.129 1 72.89 72 TYR B N 1
ATOM 3477 C CA . TYR B 1 72 ? 97.088 5.577 80.434 1 72.14 72 TYR B CA 1
ATOM 3478 C C . TYR B 1 72 ? 95.716 6.104 80.816 1 71.44 72 TYR B C 1
ATOM 3479 O O . TYR B 1 72 ? 95.482 7.306 80.734 1 71.73 72 TYR B O 1
ATOM 3488 N N . LYS B 1 73 ? 94.799 5.211 81.191 1 70.44 73 LYS B N 1
ATOM 3489 C CA . LYS B 1 73 ? 93.436 5.604 81.525 1 70.08 73 LYS B CA 1
ATOM 3490 C C . LYS B 1 73 ? 93.153 5.488 83.015 1 69.57 73 LYS B C 1
ATOM 3491 O O . LYS B 1 73 ? 93.752 4.665 83.691 1 69.31 73 LYS B O 1
ATOM 3497 N N . ALA B 1 74 ? 92.195 6.283 83.512 1 69.23 74 ALA B N 1
ATOM 3498 C CA . ALA B 1 74 ? 91.784 6.277 84.913 1 69.28 74 ALA B CA 1
ATOM 3499 C C . ALA B 1 74 ? 91.024 4.99 85.286 1 69.37 74 ALA B C 1
ATOM 3500 O O . ALA B 1 74 ? 90.45 4.335 84.418 1 69.54 74 ALA B O 1
ATOM 3502 N N . PHE B 1 75 ? 91.013 4.648 86.582 1 68.97 75 PHE B N 1
ATOM 3503 C CA . PHE B 1 75 ? 90.367 3.465 87.153 1 69.02 75 PHE B CA 1
ATOM 3504 C C . PHE B 1 75 ? 88.923 3.242 86.646 1 69.53 75 PHE B C 1
ATOM 3505 O O . PHE B 1 75 ? 88.529 2.099 86.415 1 69.8 75 PHE B O 1
ATOM 3513 N N . ARG B 1 76 ? 88.14 4.32 86.481 1 69.5 76 ARG B N 1
ATOM 3514 C CA . ARG B 1 76 ? 86.741 4.247 86.034 1 70.05 76 ARG B CA 1
ATOM 3515 C C . ARG B 1 76 ? 86.565 3.565 84.669 1 70.5 76 ARG B C 1
ATOM 3516 O O . ARG B 1 76 ? 85.45 3.149 84.339 1 70.74 76 ARG B O 1
ATOM 3518 N N . PHE B 1 77 ? 87.645 3.464 83.868 1 70.21 77 PHE B N 1
ATOM 3519 C CA . PHE B 1 77 ? 87.562 2.843 82.545 1 70.08 77 PHE B CA 1
ATOM 3520 C C . PHE B 1 77 ? 87.761 1.316 82.576 1 69.59 77 PHE B C 1
ATOM 3521 O O . PHE B 1 77 ? 87.761 0.693 81.517 1 69.69 77 PHE B O 1
ATOM 3529 N N . MET B 1 78 ? 87.879 0.707 83.76 1 69.05 78 MET B N 1
ATOM 3530 C CA . MET B 1 78 ? 87.972 -0.745 83.863 1 69.23 78 MET B CA 1
ATOM 3531 C C . MET B 1 78 ? 86.582 -1.37 83.779 1 69.7 78 MET B C 1
ATOM 3532 O O . MET B 1 78 ? 86.428 -2.434 83.189 1 69.7 78 MET B O 1
ATOM 3537 N N . LYS B 1 79 ? 85.575 -0.703 84.374 1 69.98 79 LYS B N 1
ATOM 3538 C CA . LYS B 1 79 ? 84.173 -1.122 84.462 1 70.72 79 LYS B CA 1
ATOM 3539 C C . LYS B 1 79 ? 83.562 -1.549 83.117 1 71.06 79 LYS B C 1
ATOM 3540 O O . LYS B 1 79 ? 82.702 -2.43 83.089 1 71.25 79 LYS B O 1
ATOM 3546 N N . ALA B 1 80 ? 83.999 -0.942 82.011 1 70.9 80 ALA B N 1
ATOM 3547 C CA . ALA B 1 80 ? 83.47 -1.274 80.69 1 71.26 80 ALA B CA 1
ATOM 3548 C C . ALA B 1 80 ? 84.214 -2.44 79.992 1 71.36 80 ALA B C 1
ATOM 3549 O O . ALA B 1 80 ? 83.787 -2.878 78.927 1 72.02 80 ALA B O 1
ATOM 3551 N N . LYS B 1 81 ? 85.305 -2.939 80.571 1 70.74 81 LYS B N 1
ATOM 3552 C CA . LYS B 1 81 ? 86.058 -4.058 79.993 1 70.59 81 LYS B CA 1
ATOM 3553 C C . LYS B 1 81 ? 85.377 -5.419 80.304 1 70.83 81 LYS B C 1
ATOM 3554 O O . LYS B 1 81 ? 84.368 -5.464 81.008 1 71.02 81 LYS B O 1
ATOM 3560 N N . ASP B 1 82 ? 85.912 -6.524 79.766 1 70.63 82 ASP B N 1
ATOM 3561 C CA . ASP B 1 82 ? 85.375 -7.856 80.047 1 70.73 82 ASP B CA 1
ATOM 3562 C C . ASP B 1 82 ? 85.894 -8.36 81.402 1 70.31 82 ASP B C 1
ATOM 3563 O O . ASP B 1 82 ? 86.9 -7.856 81.908 1 70.63 82 ASP B O 1
ATOM 3568 N N . LYS B 1 83 ? 85.204 -9.345 81.995 1 69.47 83 LYS B N 1
ATOM 3569 C CA . LYS B 1 83 ? 85.56 -9.901 83.297 1 68.9 83 LYS B CA 1
ATOM 3570 C C . LYS B 1 83 ? 86.978 -10.462 83.334 1 68.45 83 LYS B C 1
ATOM 3571 O O . LYS B 1 83 ? 87.651 -10.326 84.353 1 68.77 83 LYS B O 1
ATOM 3577 N N . LYS B 1 84 ? 87.446 -11.063 82.232 1 67.73 84 LYS B N 1
ATOM 3578 C CA . LYS B 1 84 ? 88.792 -11.624 82.187 1 67.59 84 LYS B CA 1
ATOM 3579 C C . LYS B 1 84 ? 89.841 -10.504 82.365 1 67 84 LYS B C 1
ATOM 3580 O O . LYS B 1 84 ? 90.807 -10.674 83.104 1 67.17 84 LYS B O 1
ATOM 3586 N N . SER B 1 85 ? 89.62 -9.341 81.72 1 66.02 85 SER B N 1
ATOM 3587 C CA . SER B 1 85 ? 90.532 -8.2 81.828 1 65.24 85 SER B CA 1
ATOM 3588 C C . SER B 1 85 ? 90.519 -7.633 83.243 1 64.39 85 SER B C 1
ATOM 3589 O O . SER B 1 85 ? 91.579 -7.306 83.779 1 64.55 85 SER B O 1
ATOM 3592 N N . LYS B 1 86 ? 89.322 -7.567 83.865 1 63.33 86 LYS B N 1
ATOM 3593 C CA . LYS B 1 86 ? 89.123 -7.086 85.237 1 62.35 86 LYS B CA 1
ATOM 3594 C C . LYS B 1 86 ? 89.856 -7.961 86.234 1 61.92 86 LYS B C 1
ATOM 3595 O O . LYS B 1 86 ? 90.403 -7.442 87.201 1 62.41 86 LYS B O 1
ATOM 3601 N N . TRP B 1 87 ? 89.884 -9.281 86.008 1 61.09 87 TRP B N 1
ATOM 3602 C CA . TRP B 1 87 ? 90.605 -10.189 86.898 1 60.79 87 TRP B CA 1
ATOM 3603 C C . TRP B 1 87 ? 92.112 -10.009 86.732 1 60.11 87 TRP B C 1
ATOM 3604 O O . TRP B 1 87 ? 92.842 -9.987 87.717 1 60.44 87 TRP B O 1
ATOM 3615 N N . GLN B 1 88 ? 92.575 -9.851 85.494 1 59.22 88 GLN B N 1
ATOM 3616 C CA . GLN B 1 88 ? 93.999 -9.658 85.203 1 58.84 88 GLN B CA 1
ATOM 3617 C C . GLN B 1 88 ? 94.519 -8.331 85.775 1 58.28 88 GLN B C 1
ATOM 3618 O O . GLN B 1 88 ? 95.655 -8.251 86.231 1 58.32 88 GLN B O 1
ATOM 3624 N N . PHE B 1 89 ? 93.672 -7.298 85.762 1 57.74 89 PHE B N 1
ATOM 3625 C CA . PHE B 1 89 ? 93.995 -6.003 86.333 1 57.58 89 PHE B CA 1
ATOM 3626 C C . PHE B 1 89 ? 94.116 -6.147 87.848 1 57.37 89 PHE B C 1
ATOM 3627 O O . PHE B 1 89 ? 95.053 -5.62 88.436 1 57.57 89 PHE B O 1
ATOM 3635 N N . ALA B 1 90 ? 93.171 -6.864 88.482 1 56.77 90 ALA B N 1
ATOM 3636 C CA . ALA B 1 90 ? 93.184 -7.09 89.926 1 56.52 90 ALA B CA 1
ATOM 3637 C C . ALA B 1 90 ? 94.439 -7.834 90.328 1 56.42 90 ALA B C 1
ATOM 3638 O O . ALA B 1 90 ? 95.084 -7.441 91.29 1 56.76 90 ALA B O 1
ATOM 3640 N N . TYR B 1 91 ? 94.85 -8.834 89.537 1 55.92 91 TYR B N 1
ATOM 3641 C CA . TYR B 1 91 ? 96.067 -9.601 89.795 1 55.89 91 TYR B CA 1
ATOM 3642 C C . TYR B 1 91 ? 97.29 -8.686 89.829 1 56.13 91 TYR B C 1
ATOM 3643 O O . TYR B 1 91 ? 98.06 -8.707 90.784 1 56.35 91 TYR B O 1
ATOM 3652 N N . GLN B 1 92 ? 97.426 -7.838 88.816 1 55.95 92 GLN B N 1
ATOM 3653 C CA . GLN B 1 92 ? 98.534 -6.908 88.726 1 56.19 92 GLN B CA 1
ATOM 3654 C C . GLN B 1 92 ? 98.441 -5.767 89.756 1 55.71 92 GLN B C 1
ATOM 3655 O O . GLN B 1 92 ? 99.467 -5.189 90.108 1 55.76 92 GLN B O 1
ATOM 3661 N N . LEU B 1 93 ? 97.239 -5.461 90.259 1 55.1 93 LEU B N 1
ATOM 3662 C CA . LEU B 1 93 ? 97.067 -4.425 91.271 1 54.8 93 LEU B CA 1
ATOM 3663 C C . LEU B 1 93 ? 97.611 -4.938 92.61 1 54.51 93 LEU B C 1
ATOM 3664 O O . LEU B 1 93 ? 98.343 -4.216 93.281 1 54.75 93 LEU B O 1
ATOM 3669 N N . VAL B 1 94 ? 97.307 -6.204 92.958 1 53.75 94 VAL B N 1
ATOM 3670 C CA . VAL B 1 94 ? 97.789 -6.866 94.169 1 53.79 94 VAL B CA 1
ATOM 3671 C C . VAL B 1 94 ? 99.313 -6.979 94.131 1 54.6 94 VAL B C 1
ATOM 3672 O O . VAL B 1 94 ? 99.971 -6.749 95.137 1 54.8 94 VAL B O 1
ATOM 3676 N N . GLN B 1 95 ? 99.872 -7.295 92.96 1 55.18 95 GLN B N 1
ATOM 3677 C CA . GLN B 1 95 ? 101.31 -7.414 92.751 1 56.16 95 GLN B CA 1
ATOM 3678 C C . GLN B 1 95 ? 102.013 -6.073 92.9 1 57.04 95 GLN B C 1
ATOM 3679 O O . GLN B 1 95 ? 103.096 -6.03 93.46 1 57.33 95 GLN B O 1
ATOM 3685 N N . ALA B 1 96 ? 101.409 -4.981 92.407 1 57.35 96 ALA B N 1
ATOM 3686 C CA . ALA B 1 96 ? 102.022 -3.658 92.511 1 58.32 96 ALA B CA 1
ATOM 3687 C C . ALA B 1 96 ? 102.175 -3.232 93.964 1 59.38 96 ALA B C 1
ATOM 3688 O O . ALA B 1 96 ? 103.193 -2.644 94.33 1 59.64 96 ALA B O 1
ATOM 3690 N N . VAL B 1 97 ? 101.171 -3.545 94.791 1 59.88 97 VAL B N 1
ATOM 3691 C CA . VAL B 1 97 ? 101.156 -3.213 96.207 1 60.91 97 VAL B CA 1
ATOM 3692 C C . VAL B 1 97 ? 102.157 -4.093 96.954 1 62.55 97 VAL B C 1
ATOM 3693 O O . VAL B 1 97 ? 102.935 -3.591 97.763 1 62.88 97 VAL B O 1
ATOM 3697 N N . GLN B 1 98 ? 102.172 -5.396 96.636 1 63.67 98 GLN B N 1
ATOM 3698 C CA . GLN B 1 98 ? 103.072 -6.393 97.213 1 65.5 98 GLN B CA 1
ATOM 3699 C C . GLN B 1 98 ? 104.536 -6.099 96.881 1 67.7 98 GLN B C 1
ATOM 3700 O O . GLN B 1 98 ? 105.415 -6.326 97.711 1 68.02 98 GLN B O 1
ATOM 3706 N N . GLN B 1 99 ? 104.802 -5.595 95.67 1 69.06 99 GLN B N 1
ATOM 3707 C CA . GLN B 1 99 ? 106.159 -5.319 95.206 1 70.86 99 GLN B CA 1
ATOM 3708 C C . GLN B 1 99 ? 106.672 -3.917 95.587 1 72.14 99 GLN B C 1
ATOM 3709 O O . GLN B 1 99 ? 107.813 -3.594 95.257 1 72.51 99 GLN B O 1
ATOM 3715 N N . HIS B 1 100 ? 105.857 -3.09 96.255 1 72.75 100 HIS B N 1
ATOM 3716 C CA . HIS B 1 100 ? 106.284 -1.753 96.653 1 74.18 100 HIS B CA 1
ATOM 3717 C C . HIS B 1 100 ? 107.368 -1.869 97.725 1 75.74 100 HIS B C 1
ATOM 3718 O O . HIS B 1 100 ? 107.112 -2.444 98.782 1 75.86 100 HIS B O 1
ATOM 3725 N N . ASN B 1 101 ? 108.585 -1.375 97.439 1 76.83 101 ASN B N 1
ATOM 3726 C CA . ASN B 1 101 ? 109.704 -1.499 98.372 1 78.37 101 ASN B CA 1
ATOM 3727 C C . ASN B 1 101 ? 110.317 -0.146 98.786 1 79.45 101 ASN B C 1
ATOM 3728 O O . ASN B 1 101 ? 111.071 -0.107 99.758 1 79.98 101 ASN B O 1
ATOM 3733 N N . LEU B 1 102 ? 110.019 0.946 98.056 1 79.71 102 LEU B N 1
ATOM 3734 C CA . LEU B 1 102 ? 110.566 2.28 98.341 1 80.28 102 LEU B CA 1
ATOM 3735 C C . LEU B 1 102 ? 110.166 2.781 99.744 1 80.82 102 LEU B C 1
ATOM 3736 O O . LEU B 1 102 ? 109.027 3.19 99.969 1 80.97 102 LEU B O 1
ATOM 3741 N N . SER B 1 103 ? 111.132 2.719 100.681 1 80.83 103 SER B N 1
ATOM 3742 C CA . SER B 1 103 ? 111.01 3.024 102.111 1 81.17 103 SER B CA 1
ATOM 3743 C C . SER B 1 103 ? 110.385 4.396 102.434 1 80.89 103 SER B C 1
ATOM 3744 O O . SER B 1 103 ? 109.48 4.465 103.272 1 81.09 103 SER B O 1
ATOM 3747 N N . ARG B 1 104 ? 110.872 5.481 101.805 1 80.05 104 ARG B N 1
ATOM 3748 C CA . ARG B 1 104 ? 110.342 6.816 102.084 1 79.53 104 ARG B CA 1
ATOM 3749 C C . ARG B 1 104 ? 108.991 7.081 101.398 1 78.59 104 ARG B C 1
ATOM 3750 O O . ARG B 1 104 ? 108.38 8.107 101.676 1 78.86 104 ARG B O 1
ATOM 3752 N N . LEU B 1 105 ? 108.526 6.189 100.506 1 77.34 105 LEU B N 1
ATOM 3753 C CA . LEU B 1 105 ? 107.26 6.391 99.817 1 76.65 105 LEU B CA 1
ATOM 3754 C C . LEU B 1 105 ? 106.193 5.459 100.37 1 75.59 105 LEU B C 1
ATOM 3755 O O . LEU B 1 105 ? 106.437 4.277 100.592 1 75.78 105 LEU B O 1
ATOM 3760 N N . ASN B 1 106 ? 105.019 6.025 100.642 1 74.4 106 ASN B N 1
ATOM 3761 C CA . ASN B 1 106 ? 103.905 5.321 101.255 1 73.77 106 ASN B CA 1
ATOM 3762 C C . ASN B 1 106 ? 102.722 5.23 100.307 1 72.51 106 ASN B C 1
ATOM 3763 O O . ASN B 1 106 ? 102.402 6.195 99.617 1 72.52 106 ASN B O 1
ATOM 3768 N N . LEU B 1 107 ? 102.056 4.075 100.296 1 71.27 107 LEU B N 1
ATOM 3769 C CA . LEU B 1 107 ? 100.922 3.828 99.415 1 70.45 107 LEU B CA 1
ATOM 3770 C C . LEU B 1 107 ? 99.582 4.317 99.954 1 69.85 107 LEU B C 1
ATOM 3771 O O . LEU B 1 107 ? 99.377 4.409 101.161 1 69.89 107 LEU B O 1
ATOM 3776 N N . ILE B 1 108 ? 98.651 4.566 99.026 1 69.23 108 ILE B N 1
ATOM 3777 C CA . ILE B 1 108 ? 97.245 4.859 99.263 1 69.11 108 ILE B CA 1
ATOM 3778 C C . ILE B 1 108 ? 96.496 4.226 98.073 1 68.71 108 ILE B C 1
ATOM 3779 O O . ILE B 1 108 ? 96.492 4.767 96.965 1 68.77 108 ILE B O 1
ATOM 3784 N N . VAL B 1 109 ? 95.972 3.01 98.279 1 68.08 109 VAL B N 1
ATOM 3785 C CA . VAL B 1 109 ? 95.319 2.251 97.212 1 67.72 109 VAL B CA 1
ATOM 3786 C C . VAL B 1 109 ? 93.861 2.695 97.072 1 67.37 109 VAL B C 1
ATOM 3787 O O . VAL B 1 109 ? 92.946 2.036 97.56 1 67.6 109 VAL B O 1
ATOM 3791 N N . ALA B 1 110 ? 93.651 3.827 96.408 1 66.69 110 ALA B N 1
ATOM 3792 C CA . ALA B 1 110 ? 92.312 4.37 96.185 1 66.5 110 ALA B CA 1
ATOM 3793 C C . ALA B 1 110 ? 92.024 4.439 94.69 1 66.25 110 ALA B C 1
ATOM 3794 O O . ALA B 1 110 ? 92.935 4.685 93.907 1 66.42 110 ALA B O 1
ATOM 3796 N N . PRO B 1 111 ? 90.769 4.239 94.263 1 65.81 111 PRO B N 1
ATOM 3797 C CA . PRO B 1 111 ? 90.462 4.28 92.821 1 65.57 111 PRO B CA 1
ATOM 3798 C C . PRO B 1 111 ? 90.815 5.614 92.156 1 65.23 111 PRO B C 1
ATOM 3799 O O . PRO B 1 111 ? 91.401 5.606 91.076 1 65.21 111 PRO B O 1
ATOM 3803 N N . GLU B 1 112 ? 90.52 6.754 92.802 1 64.78 112 GLU B N 1
ATOM 3804 C CA . GLU B 1 112 ? 90.878 8.062 92.232 1 64.77 112 GLU B CA 1
ATOM 3805 C C . GLU B 1 112 ? 92.412 8.317 92.251 1 63.91 112 GLU B C 1
ATOM 3806 O O . GLU B 1 112 ? 92.855 9.411 91.907 1 64.07 112 GLU B O 1
ATOM 3812 N N . ASN B 1 113 ? 93.211 7.309 92.62 1 62.81 113 ASN B N 1
ATOM 3813 C CA . ASN B 1 113 ? 94.666 7.387 92.639 1 62.37 113 ASN B CA 1
ATOM 3814 C C . ASN B 1 113 ? 95.317 6.366 91.677 1 61.71 113 ASN B C 1
ATOM 3815 O O . ASN B 1 113 ? 96.541 6.299 91.613 1 61.85 113 ASN B O 1
ATOM 3820 N N . ILE B 1 114 ? 94.518 5.569 90.939 1 60.65 114 ILE B N 1
ATOM 3821 C CA . ILE B 1 114 ? 95.058 4.55 90.058 1 60.17 114 ILE B CA 1
ATOM 3822 C C . ILE B 1 114 ? 94.742 4.84 88.602 1 59.85 114 ILE B C 1
ATOM 3823 O O . ILE B 1 114 ? 93.639 5.266 88.264 1 60.2 114 ILE B O 1
ATOM 3828 N N . VAL B 1 115 ? 95.738 4.632 87.748 1 59.2 115 VAL B N 1
ATOM 3829 C CA . VAL B 1 115 ? 95.651 4.68 86.294 1 59.17 115 VAL B CA 1
ATOM 3830 C C . VAL B 1 115 ? 96.184 3.336 85.773 1 59.38 115 VAL B C 1
ATOM 3831 O O . VAL B 1 115 ? 96.836 2.607 86.518 1 59.65 115 VAL B O 1
ATOM 3835 N N . PHE B 1 116 ? 95.891 2.982 84.522 1 59.14 116 PHE B N 1
ATOM 3836 C CA . PHE B 1 116 ? 96.383 1.725 83.953 1 59.14 116 PHE B CA 1
ATOM 3837 C C . PHE B 1 116 ? 96.755 1.905 82.48 1 59.47 116 PHE B C 1
ATOM 3838 O O . PHE B 1 116 ? 96.222 2.786 81.807 1 59.73 116 PHE B O 1
ATOM 3846 N N . ASP B 1 117 ? 97.692 1.092 81.986 1 59.28 117 ASP B N 1
ATOM 3847 C CA . ASP B 1 117 ? 98.143 1.194 80.6 1 59.56 117 ASP B CA 1
ATOM 3848 C C . ASP B 1 117 ? 97.45 0.128 79.697 1 59.47 117 ASP B C 1
ATOM 3849 O O . ASP B 1 117 ? 96.594 -0.619 80.182 1 59.6 117 ASP B O 1
ATOM 3854 N N . LYS B 1 118 ? 97.838 0.04 78.406 1 59.06 118 LYS B N 1
ATOM 3855 C CA . LYS B 1 118 ? 97.272 -0.916 77.447 1 59.21 118 LYS B CA 1
ATOM 3856 C C . LYS B 1 118 ? 97.436 -2.387 77.878 1 59.52 118 LYS B C 1
ATOM 3857 O O . LYS B 1 118 ? 96.627 -3.232 77.487 1 60 118 LYS B O 1
ATOM 3863 N N . GLY B 1 119 ? 98.461 -2.669 78.681 1 58.85 119 GLY B N 1
ATOM 3864 C CA . GLY B 1 119 ? 98.713 -4.006 79.197 1 58.71 119 GLY B CA 1
ATOM 3865 C C . GLY B 1 119 ? 97.988 -4.303 80.494 1 58.63 119 GLY B C 1
ATOM 3866 O O . GLY B 1 119 ? 98.267 -5.323 81.129 1 59.07 119 GLY B O 1
ATOM 3867 N N . LEU B 1 120 ? 97.046 -3.415 80.896 1 57.98 120 LEU B N 1
ATOM 3868 C CA . LEU B 1 120 ? 96.208 -3.485 82.099 1 57.87 120 LEU B CA 1
ATOM 3869 C C . LEU B 1 120 ? 97.016 -3.366 83.392 1 57.94 120 LEU B C 1
ATOM 3870 O O . LEU B 1 120 ? 96.528 -3.785 84.438 1 58.02 120 LEU B O 1
ATOM 3875 N N . THR B 1 121 ? 98.235 -2.805 83.34 1 57.77 121 THR B N 1
ATOM 3876 C CA . THR B 1 121 ? 99.073 -2.652 84.526 1 58.01 121 THR B CA 1
ATOM 3877 C C . THR B 1 121 ? 98.653 -1.413 85.29 1 58.12 121 THR B C 1
ATOM 3878 O O . THR B 1 121 ? 98.563 -0.345 84.696 1 57.96 121 THR B O 1
ATOM 3882 N N . PRO B 1 122 ? 98.415 -1.515 86.609 1 58.02 122 PRO B N 1
ATOM 3883 C CA . PRO B 1 122 ? 98.027 -0.327 87.372 1 58.23 122 PRO B CA 1
ATOM 3884 C C . PRO B 1 122 ? 99.23 0.459 87.906 1 58.9 122 PRO B C 1
ATOM 3885 O O . PRO B 1 122 ? 100.305 -0.093 88.15 1 59.04 122 PRO B O 1
ATOM 3889 N N . TYR B 1 123 ? 99.038 1.771 88.062 1 59.09 123 TYR B N 1
ATOM 3890 C CA . TYR B 1 123 ? 100.036 2.712 88.555 1 59.76 123 TYR B CA 1
ATOM 3891 C C . TYR B 1 123 ? 99.398 3.683 89.528 1 60.44 123 TYR B C 1
ATOM 3892 O O . TYR B 1 123 ? 98.27 4.12 89.306 1 60.42 123 TYR B O 1
ATOM 3901 N N . PHE B 1 124 ? 100.123 4.059 90.581 1 60.95 124 PHE B N 1
ATOM 3902 C CA . PHE B 1 124 ? 99.604 5.009 91.56 1 61.86 124 PHE B CA 1
ATOM 3903 C C . PHE B 1 124 ? 100.099 6.412 91.231 1 62.89 124 PHE B C 1
ATOM 3904 O O . PHE B 1 124 ? 101.273 6.596 90.928 1 62.91 124 PHE B O 1
ATOM 3912 N N . LEU B 1 125 ? 99.194 7.396 91.241 1 63.63 125 LEU B N 1
ATOM 3913 C CA . LEU B 1 125 ? 99.543 8.769 90.894 1 64.63 125 LEU B CA 1
ATOM 3914 C C . LEU B 1 125 ? 100.28 9.462 92.05 1 65.82 125 LEU B C 1
ATOM 3915 O O . LEU B 1 125 ? 101.425 9.872 91.896 1 65.89 125 LEU B O 1
ATOM 3920 N N . HIS B 1 126 ? 99.647 9.542 93.212 1 66.66 126 HIS B N 1
ATOM 3921 C CA . HIS B 1 126 ? 100.218 10.182 94.378 1 67.96 126 HIS B CA 1
ATOM 3922 C C . HIS B 1 126 ? 100.779 9.156 95.371 1 68.94 126 HIS B C 1
ATOM 3923 O O . HIS B 1 126 ? 100.158 8.133 95.663 1 68.85 126 HIS B O 1
ATOM 3930 N N . TYR B 1 127 ? 101.959 9.467 95.896 1 69.82 127 TYR B N 1
ATOM 3931 C CA . TYR B 1 127 ? 102.637 8.694 96.922 1 71.13 127 TYR B CA 1
ATOM 3932 C C . TYR B 1 127 ? 102.905 9.587 98.114 1 73.07 127 TYR B C 1
ATOM 3933 O O . TYR B 1 127 ? 103.317 10.738 97.942 1 73.27 127 TYR B O 1
ATOM 3942 N N . GLY B 1 128 ? 102.69 9.063 99.309 1 74.21 128 GLY B N 1
ATOM 3943 C CA . GLY B 1 128 ? 103.009 9.801 100.518 1 75.86 128 GLY B CA 1
ATOM 3944 C C . GLY B 1 128 ? 104.503 9.773 100.773 1 77.65 128 GLY B C 1
ATOM 3945 O O . GLY B 1 128 ? 105.203 8.88 100.29 1 77.61 128 GLY B O 1
ATOM 3946 N N . VAL B 1 129 ? 105.019 10.765 101.497 1 79.07 129 VAL B N 1
ATOM 3947 C CA . VAL B 1 129 ? 106.444 10.817 101.819 1 80.99 129 VAL B CA 1
ATOM 3948 C C . VAL B 1 129 ? 106.595 10.698 103.33 1 83.14 129 VAL B C 1
ATOM 3949 O O . VAL B 1 129 ? 105.865 11.361 104.068 1 83.56 129 VAL B O 1
ATOM 3953 N N . LYS B 1 130 ? 107.523 9.839 103.799 1 84.24 130 LYS B N 1
ATOM 3954 C CA . LYS B 1 130 ? 107.757 9.579 105.218 1 85.88 130 LYS B CA 1
ATOM 3955 C C . LYS B 1 130 ? 107.913 10.863 106.023 1 87.55 130 LYS B C 1
ATOM 3956 O O . LYS B 1 130 ? 108.843 11.641 105.784 1 87.92 130 LYS B O 1
ATOM 3962 N N . GLU B 1 131 ? 106.937 11.105 106.921 1 88.33 131 GLU B N 1
ATOM 3963 C CA . GLU B 1 131 ? 106.846 12.266 107.815 1 89.47 131 GLU B CA 1
ATOM 3964 C C . GLU B 1 131 ? 106.873 13.584 107.032 1 89.88 131 GLU B C 1
ATOM 3965 O O . GLU B 1 131 ? 107.375 14.581 107.539 1 89.94 131 GLU B O 1
ATOM 3971 N N . SER B 1 132 ? 106.327 13.596 105.808 1 90.12 132 SER B N 1
ATOM 3972 C CA . SER B 1 132 ? 106.361 14.79 104.971 1 90.75 132 SER B CA 1
ATOM 3973 C C . SER B 1 132 ? 105.004 15.057 104.283 1 90.95 132 SER B C 1
ATOM 3974 O O . SER B 1 132 ? 104.403 16.101 104.523 1 91.36 132 SER B O 1
ATOM 3977 N N . ILE B 1 133 ? 104.532 14.14 103.426 1 90.44 133 ILE B N 1
ATOM 3978 C CA . ILE B 1 133 ? 103.275 14.313 102.705 1 90.58 133 ILE B CA 1
ATOM 3979 C C . ILE B 1 133 ? 102.373 13.133 102.997 1 90.6 133 ILE B C 1
ATOM 3980 O O . ILE B 1 133 ? 102.814 11.998 102.864 1 90.58 133 ILE B O 1
ATOM 3985 N N . PRO B 1 134 ? 101.115 13.37 103.406 1 90.31 134 PRO B N 1
ATOM 3986 C CA . PRO B 1 134 ? 100.22 12.242 103.721 1 89.97 134 PRO B CA 1
ATOM 3987 C C . PRO B 1 134 ? 100.023 11.268 102.557 1 89.61 134 PRO B C 1
ATOM 3988 O O . PRO B 1 134 ? 99.905 11.683 101.405 1 89.81 134 PRO B O 1
ATOM 3992 N N . PRO B 1 135 ? 100.007 9.951 102.835 1 88.96 135 PRO B N 1
ATOM 3993 C CA . PRO B 1 135 ? 100.139 9.307 104.156 1 88.58 135 PRO B CA 1
ATOM 3994 C C . PRO B 1 135 ? 101.547 9.46 104.723 1 88.33 135 PRO B C 1
ATOM 3995 O O . PRO B 1 135 ? 102.496 8.992 104.104 1 88.42 135 PRO B O 1
ATOM 3999 N N . TYR B 1 136 ? 101.685 10.157 105.867 1 87.97 136 TYR B N 1
ATOM 4000 C CA . TYR B 1 136 ? 102.984 10.411 106.494 1 88.2 136 TYR B CA 1
ATOM 4001 C C . TYR B 1 136 ? 103.704 9.126 106.883 1 87.75 136 TYR B C 1
ATOM 4002 O O . TYR B 1 136 ? 104.916 9.038 106.722 1 87.97 136 TYR B O 1
ATOM 4011 N N . GLU B 1 137 ? 102.978 8.146 107.429 1 86.85 137 GLU B N 1
ATOM 4012 C CA . GLU B 1 137 ? 103.589 6.89 107.856 1 86.48 137 GLU B CA 1
ATOM 4013 C C . GLU B 1 137 ? 102.951 5.686 107.144 1 85.31 137 GLU B C 1
ATOM 4014 O O . GLU B 1 137 ? 101.846 5.785 106.606 1 85.36 137 GLU B O 1
ATOM 4020 N N . ARG B 1 138 ? 103.66 4.549 107.129 1 83.97 138 ARG B N 1
ATOM 4021 C CA . ARG B 1 138 ? 103.143 3.331 106.518 1 82.96 138 ARG B CA 1
ATOM 4022 C C . ARG B 1 138 ? 102.037 2.746 107.372 1 81.83 138 ARG B C 1
ATOM 4023 O O . ARG B 1 138 ? 102.137 2.74 108.598 1 81.98 138 ARG B O 1
ATOM 4031 N N . ASP B 1 139 ? 100.999 2.228 106.738 1 80.53 139 ASP B N 1
ATOM 4032 C CA . ASP B 1 139 ? 99.918 1.553 107.441 1 79.68 139 ASP B CA 1
ATOM 4033 C C . ASP B 1 139 ? 99.523 0.353 106.604 1 78.2 139 ASP B C 1
ATOM 4034 O O . ASP B 1 139 ? 98.652 0.431 105.743 1 78.2 139 ASP B O 1
ATOM 4039 N N . GLU B 1 140 ? 100.215 -0.753 106.855 1 76.85 140 GLU B N 1
ATOM 4040 C CA . GLU B 1 140 ? 100.081 -2.032 106.185 1 76.02 140 GLU B CA 1
ATOM 4041 C C . GLU B 1 140 ? 98.658 -2.579 106.275 1 74.63 140 GLU B C 1
ATOM 4042 O O . GLU B 1 140 ? 98.171 -3.158 105.305 1 74.83 140 GLU B O 1
ATOM 4048 N N . GLU B 1 141 ? 97.984 -2.376 107.409 1 73.2 141 GLU B N 1
ATOM 4049 C CA . GLU B 1 141 ? 96.624 -2.867 107.618 1 72.22 141 GLU B CA 1
ATOM 4050 C C . GLU B 1 141 ? 95.628 -2.057 106.799 1 70.37 141 GLU B C 1
ATOM 4051 O O . GLU B 1 141 ? 94.728 -2.641 106.197 1 70.33 141 GLU B O 1
ATOM 4057 N N . ARG B 1 142 ? 95.79 -0.725 106.749 1 68.66 142 ARG B N 1
ATOM 4058 C CA . ARG B 1 142 ? 94.91 0.141 105.958 1 67.26 142 ARG B CA 1
ATOM 4059 C C . ARG B 1 142 ? 95.096 -0.127 104.474 1 65.81 142 ARG B C 1
ATOM 4060 O O . ARG B 1 142 ? 94.121 -0.158 103.733 1 65.84 142 ARG B O 1
ATOM 4062 N N . VAL B 1 143 ? 96.35 -0.337 104.047 1 64.45 143 VAL B N 1
ATOM 4063 C CA . VAL B 1 143 ? 96.716 -0.618 102.667 1 63.64 143 VAL B CA 1
ATOM 4064 C C . VAL B 1 143 ? 96.134 -1.977 102.239 1 62.97 143 VAL B C 1
ATOM 4065 O O . VAL B 1 143 ? 95.638 -2.099 101.116 1 63.22 143 VAL B O 1
ATOM 4069 N N . TRP B 1 144 ? 96.14 -2.971 103.139 1 62.07 144 TRP B N 1
ATOM 4070 C CA . TRP B 1 144 ? 95.593 -4.293 102.841 1 61.82 144 TRP B CA 1
ATOM 4071 C C . TRP B 1 144 ? 94.087 -4.227 102.609 1 61.74 144 TRP B C 1
ATOM 4072 O O . TRP B 1 144 ? 93.578 -4.874 101.695 1 61.77 144 TRP B O 1
ATOM 4083 N N . GLN B 1 145 ? 93.385 -3.4 103.39 1 61.37 145 GLN B N 1
ATOM 4084 C CA . GLN B 1 145 ? 91.944 -3.239 103.228 1 61.39 145 GLN B CA 1
ATOM 4085 C C . GLN B 1 145 ? 91.609 -2.377 102.018 1 60.33 145 GLN B C 1
ATOM 4086 O O . GLN B 1 145 ? 90.587 -2.608 101.378 1 60.68 145 GLN B O 1
ATOM 4092 N N . GLU B 1 146 ? 92.453 -1.386 101.698 1 58.86 146 GLU B N 1
ATOM 4093 C CA . GLU B 1 146 ? 92.262 -0.546 100.52 1 57.69 146 GLU B CA 1
ATOM 4094 C C . GLU B 1 146 ? 92.404 -1.389 99.268 1 56.29 146 GLU B C 1
ATOM 4095 O O . GLU B 1 146 ? 91.597 -1.262 98.36 1 56.42 146 GLU B O 1
ATOM 4101 N N . LEU B 1 147 ? 93.423 -2.263 99.232 1 55.09 147 LEU B N 1
ATOM 4102 C CA . LEU B 1 147 ? 93.7 -3.135 98.094 1 54.54 147 LEU B CA 1
ATOM 4103 C C . LEU B 1 147 ? 92.545 -4.097 97.807 1 54.36 147 LEU B C 1
ATOM 4104 O O . LEU B 1 147 ? 92.141 -4.216 96.654 1 54.46 147 LEU B O 1
ATOM 4109 N N . LYS B 1 148 ? 92.018 -4.778 98.836 1 53.97 148 LYS B N 1
ATOM 4110 C CA . LYS B 1 148 ? 90.915 -5.717 98.639 1 53.88 148 LYS B CA 1
ATOM 4111 C C . LYS B 1 148 ? 89.643 -5.006 98.203 1 54.81 148 LYS B C 1
ATOM 4112 O O . LYS B 1 148 ? 88.863 -5.582 97.456 1 55.02 148 LYS B O 1
ATOM 4118 N N . ALA B 1 149 ? 89.438 -3.762 98.639 1 55.36 149 ALA B N 1
ATOM 4119 C CA . ALA B 1 149 ? 88.266 -2.998 98.233 1 56.39 149 ALA B CA 1
ATOM 4120 C C . ALA B 1 149 ? 88.423 -2.504 96.797 1 57.38 149 ALA B C 1
ATOM 4121 O O . ALA B 1 149 ? 87.445 -2.476 96.06 1 57.93 149 ALA B O 1
ATOM 4123 N N . ALA B 1 150 ? 89.643 -2.129 96.389 1 57.61 150 ALA B N 1
ATOM 4124 C CA . ALA B 1 150 ? 89.894 -1.684 95.021 1 58.38 150 ALA B CA 1
ATOM 4125 C C . ALA B 1 150 ? 89.763 -2.853 94.062 1 59.48 150 ALA B C 1
ATOM 4126 O O . ALA B 1 150 ? 89.198 -2.69 92.986 1 60.01 150 ALA B O 1
ATOM 4128 N N . ALA B 1 151 ? 90.252 -4.041 94.455 1 59.67 151 ALA B N 1
ATOM 4129 C CA . ALA B 1 151 ? 90.152 -5.241 93.629 1 60.18 151 ALA B CA 1
ATOM 4130 C C . ALA B 1 151 ? 88.698 -5.664 93.477 1 60.72 151 ALA B C 1
ATOM 4131 O O . ALA B 1 151 ? 88.281 -6.04 92.385 1 60.86 151 ALA B O 1
ATOM 4133 N N . ALA B 1 152 ? 87.918 -5.572 94.563 1 60.83 152 ALA B N 1
ATOM 4134 C CA . ALA B 1 152 ? 86.507 -5.926 94.534 1 61.39 152 ALA B CA 1
ATOM 4135 C C . ALA B 1 152 ? 85.713 -4.917 93.718 1 62.23 152 ALA B C 1
ATOM 4136 O O . ALA B 1 152 ? 84.785 -5.306 93.022 1 62.59 152 ALA B O 1
ATOM 4138 N N . LEU B 1 153 ? 86.07 -3.628 93.787 1 62.47 153 LEU B N 1
ATOM 4139 C CA . LEU B 1 153 ? 85.384 -2.598 93.011 1 63.17 153 LEU B CA 1
ATOM 4140 C C . LEU B 1 153 ? 85.645 -2.801 91.519 1 63.94 153 LEU B C 1
ATOM 4141 O O . LEU B 1 153 ? 84.72 -2.678 90.719 1 64.04 153 LEU B O 1
ATOM 4146 N N . ALA B 1 154 ? 86.894 -3.138 91.152 1 64.33 154 ALA B N 1
ATOM 4147 C CA . ALA B 1 154 ? 87.272 -3.348 89.757 1 65.38 154 ALA B CA 1
ATOM 4148 C C . ALA B 1 154 ? 86.656 -4.614 89.174 1 66.71 154 ALA B C 1
ATOM 4149 O O . ALA B 1 154 ? 86.271 -4.615 88.007 1 66.98 154 ALA B O 1
ATOM 4151 N N . VAL B 1 155 ? 86.555 -5.682 89.971 1 67.51 155 VAL B N 1
ATOM 4152 C CA . VAL B 1 155 ? 86.018 -6.952 89.495 1 68.78 155 VAL B CA 1
ATOM 4153 C C . VAL B 1 155 ? 84.47 -6.987 89.597 1 70.54 155 VAL B C 1
ATOM 4154 O O . VAL B 1 155 ? 83.809 -7.158 88.578 1 70.77 155 VAL B O 1
ATOM 4158 N N . ASP B 1 156 ? 83.894 -6.826 90.796 1 71.74 156 ASP B N 1
ATOM 4159 C CA . ASP B 1 156 ? 82.443 -6.874 90.978 1 73.29 156 ASP B CA 1
ATOM 4160 C C . ASP B 1 156 ? 81.774 -5.598 90.424 1 74.36 156 ASP B C 1
ATOM 4161 O O . ASP B 1 156 ? 81.03 -5.682 89.453 1 74.7 156 ASP B O 1
ATOM 4166 N N . GLY B 1 157 ? 82.056 -4.44 91.012 1 74.95 157 GLY B N 1
ATOM 4167 C CA . GLY B 1 157 ? 81.494 -3.179 90.545 1 76.11 157 GLY B CA 1
ATOM 4168 C C . GLY B 1 157 ? 80.039 -2.926 90.899 1 77.13 157 GLY B C 1
ATOM 4169 O O . GLY B 1 157 ? 79.453 -1.949 90.42 1 77.23 157 GLY B O 1
ATOM 4170 N N . ALA B 1 158 ? 79.443 -3.793 91.733 1 77.65 158 ALA B N 1
ATOM 4171 C CA . ALA B 1 158 ? 78.047 -3.643 92.15 1 78.65 158 ALA B CA 1
ATOM 4172 C C . ALA B 1 158 ? 77.871 -2.514 93.168 1 79.62 158 ALA B C 1
ATOM 4173 O O . ALA B 1 158 ? 76.787 -1.936 93.249 1 79.92 158 ALA B O 1
ATOM 4175 N N . PHE B 1 159 ? 78.913 -2.199 93.95 1 79.85 159 PHE B N 1
ATOM 4176 C CA . PHE B 1 159 ? 78.855 -1.144 94.955 1 80.63 159 PHE B CA 1
ATOM 4177 C C . PHE B 1 159 ? 80.046 -0.158 94.808 1 81.1 159 PHE B C 1
ATOM 4178 O O . PHE B 1 159 ? 80.875 -0.319 93.915 1 81.05 159 PHE B O 1
ATOM 4186 N N . ALA B 1 160 ? 80.091 0.898 95.639 1 81.47 160 ALA B N 1
ATOM 4187 C CA . ALA B 1 160 ? 81.172 1.883 95.602 1 82.36 160 ALA B CA 1
ATOM 4188 C C . ALA B 1 160 ? 82.357 1.426 96.475 1 83.34 160 ALA B C 1
ATOM 4189 O O . ALA B 1 160 ? 82.185 0.561 97.334 1 83.48 160 ALA B O 1
ATOM 4191 N N . PHE B 1 161 ? 83.555 2.002 96.257 1 83.69 161 PHE B N 1
ATOM 4192 C CA . PHE B 1 161 ? 84.775 1.659 96.991 1 84.43 161 PHE B CA 1
ATOM 4193 C C . PHE B 1 161 ? 84.579 1.67 98.517 1 85.25 161 PHE B C 1
ATOM 4194 O O . PHE B 1 161 ? 85.039 0.751 99.19 1 85.19 161 PHE B O 1
ATOM 4202 N N . GLU B 1 162 ? 83.89 2.687 99.054 1 85.93 162 GLU B N 1
ATOM 4203 C CA . GLU B 1 162 ? 83.652 2.803 100.493 1 87.09 162 GLU B CA 1
ATOM 4204 C C . GLU B 1 162 ? 82.797 1.656 101.041 1 87.83 162 GLU B C 1
ATOM 4205 O O . GLU B 1 162 ? 82.923 1.327 102.216 1 88.02 162 GLU B O 1
ATOM 4211 N N . ASP B 1 163 ? 81.928 1.057 100.21 1 88.12 163 ASP B N 1
ATOM 4212 C CA . ASP B 1 163 ? 81.087 -0.057 100.641 1 88.87 163 ASP B CA 1
ATOM 4213 C C . ASP B 1 163 ? 81.947 -1.298 100.884 1 89.28 163 ASP B C 1
ATOM 4214 O O . ASP B 1 163 ? 81.818 -1.929 101.929 1 89.34 163 ASP B O 1
ATOM 4219 N N . TYR B 1 164 ? 82.855 -1.616 99.957 1 89.48 164 TYR B N 1
ATOM 4220 C CA . TYR B 1 164 ? 83.741 -2.764 100.113 1 90.41 164 TYR B CA 1
ATOM 4221 C C . TYR B 1 164 ? 84.751 -2.545 101.231 1 91.68 164 TYR B C 1
ATOM 4222 O O . TYR B 1 164 ? 85.09 -3.484 101.95 1 91.79 164 TYR B O 1
ATOM 4231 N N . LEU B 1 165 ? 85.245 -1.307 101.363 1 92.45 165 LEU B N 1
ATOM 4232 C CA . LEU B 1 165 ? 86.257 -0.949 102.349 1 93.72 165 LEU B CA 1
ATOM 4233 C C . LEU B 1 165 ? 85.68 -0.909 103.778 1 95.26 165 LEU B C 1
ATOM 4234 O O . LEU B 1 165 ? 86.395 -1.215 104.734 1 95.37 165 LEU B O 1
ATOM 4239 N N . LYS B 1 166 ? 84.357 -0.633 103.907 1 96.25 166 LYS B N 1
ATOM 4240 C CA . LYS B 1 166 ? 83.629 -0.563 105.18 1 97.75 166 LYS B CA 1
ATOM 4241 C C . LYS B 1 166 ? 83.926 -1.755 106.085 1 99.33 166 LYS B C 1
ATOM 4242 O O . LYS B 1 166 ? 83.919 -1.597 107.306 1 99.74 166 LYS B O 1
ATOM 4244 N N . PHE B 1 167 ? 84.194 -2.938 105.486 1 100.1 167 PHE B N 1
ATOM 4245 C CA . PHE B 1 167 ? 84.546 -4.181 106.179 1 101.4 167 PHE B CA 1
ATOM 4246 C C . PHE B 1 167 ? 83.596 -4.479 107.355 1 102.47 167 PHE B C 1
ATOM 4247 O O . PHE B 1 167 ? 84.033 -4.837 108.45 1 102.42 167 PHE B O 1
ATOM 4249 N N . ASN B 1 168 ? 82.297 -4.298 107.121 1 103.13 168 ASN B N 1
ATOM 4250 C CA . ASN B 1 168 ? 81.292 -4.542 108.141 1 104.22 168 ASN B CA 1
ATOM 4251 C C . ASN B 1 168 ? 80.313 -5.617 107.669 1 105.3 168 ASN B C 1
ATOM 4252 O O . ASN B 1 168 ? 80.068 -5.765 106.465 1 105.58 168 ASN B O 1
ATOM 4254 N N . GLU B 1 169 ? 79.755 -6.371 108.628 1 105.61 169 GLU B N 1
ATOM 4255 C CA . GLU B 1 169 ? 78.781 -7.432 108.377 1 106.3 169 GLU B CA 1
ATOM 4256 C C . GLU B 1 169 ? 77.398 -6.806 108.231 1 106.82 169 GLU B C 1
ATOM 4257 O O . GLU B 1 169 ? 76.474 -7.104 109.003 1 107.12 169 GLU B O 1
ATOM 4259 N N . THR B 1 170 ? 77.264 -5.9 107.249 1 106.68 170 THR B N 1
ATOM 4260 C CA . THR B 1 170 ? 76.007 -5.192 107.033 1 107.08 170 THR B CA 1
ATOM 4261 C C . THR B 1 170 ? 75.504 -5.35 105.606 1 106.75 170 THR B C 1
ATOM 4262 O O . THR B 1 170 ? 74.287 -5.463 105.393 1 107.14 170 THR B O 1
ATOM 4266 N N . LEU B 1 171 ? 76.429 -5.34 104.629 1 105.75 171 LEU B N 1
ATOM 4267 C CA . LEU B 1 171 ? 76.066 -5.44 103.218 1 105.27 171 LEU B CA 1
ATOM 4268 C C . LEU B 1 171 ? 76.203 -6.847 102.66 1 104.19 171 LEU B C 1
ATOM 4269 O O . LEU B 1 171 ? 77.268 -7.462 102.765 1 104.42 171 LEU B O 1
ATOM 4274 N N . THR B 1 172 ? 75.122 -7.331 102.026 1 102.76 172 THR B N 1
ATOM 4275 C CA . THR B 1 172 ? 75.073 -8.64 101.383 1 101.93 172 THR B CA 1
ATOM 4276 C C . THR B 1 172 ? 75.902 -8.603 100.097 1 100.47 172 THR B C 1
ATOM 4277 O O . THR B 1 172 ? 75.368 -8.3 99.033 1 100.65 172 THR B O 1
ATOM 4281 N N . PHE B 1 173 ? 77.205 -8.891 100.196 1 98.84 173 PHE B N 1
ATOM 4282 C CA . PHE B 1 173 ? 78.107 -8.848 99.049 1 97.81 173 PHE B CA 1
ATOM 4283 C C . PHE B 1 173 ? 77.959 -10.045 98.106 1 96.03 173 PHE B C 1
ATOM 4284 O O . PHE B 1 173 ? 77.411 -11.079 98.482 1 96.06 173 PHE B O 1
ATOM 4292 N N . SER B 1 174 ? 78.486 -9.896 96.877 1 94.34 174 SER B N 1
ATOM 4293 C CA . SER B 1 174 ? 78.527 -10.935 95.85 1 92.95 174 SER B CA 1
ATOM 4294 C C . SER B 1 174 ? 79.494 -12.053 96.264 1 91.12 174 SER B C 1
ATOM 4295 O O . SER B 1 174 ? 80.349 -11.838 97.119 1 91.19 174 SER B O 1
ATOM 4298 N N . ALA B 1 175 ? 79.376 -13.238 95.653 1 89.46 175 ALA B N 1
ATOM 4299 C CA . ALA B 1 175 ? 80.264 -14.359 95.974 1 88.39 175 ALA B CA 1
ATOM 4300 C C . ALA B 1 175 ? 81.707 -14.057 95.559 1 87 175 ALA B C 1
ATOM 4301 O O . ALA B 1 175 ? 82.638 -14.452 96.26 1 87.16 175 ALA B O 1
ATOM 4303 N N . GLU B 1 176 ? 81.892 -13.335 94.449 1 85.43 176 GLU B N 1
ATOM 4304 C CA . GLU B 1 176 ? 83.223 -12.97 93.997 1 84.49 176 GLU B CA 1
ATOM 4305 C C . GLU B 1 176 ? 83.786 -11.867 94.89 1 83.05 176 GLU B C 1
ATOM 4306 O O . GLU B 1 176 ? 84.936 -11.955 95.318 1 83.04 176 GLU B O 1
ATOM 4312 N N . ALA B 1 177 ? 82.966 -10.853 95.208 1 81.65 177 ALA B N 1
ATOM 4313 C CA . ALA B 1 177 ? 83.38 -9.737 96.056 1 80.79 177 ALA B CA 1
ATOM 4314 C C . ALA B 1 177 ? 83.744 -10.21 97.46 1 79.9 177 ALA B C 1
ATOM 4315 O O . ALA B 1 177 ? 84.703 -9.715 98.042 1 80.2 177 ALA B O 1
ATOM 4317 N N . LYS B 1 178 ? 83.002 -11.183 97.994 1 78.6 178 LYS B N 1
ATOM 4318 C CA . LYS B 1 178 ? 83.282 -11.725 99.317 1 77.56 178 LYS B CA 1
ATOM 4319 C C . LYS B 1 178 ? 84.593 -12.502 99.309 1 76.08 178 LYS B C 1
ATOM 4320 O O . LYS B 1 178 ? 85.334 -12.434 100.274 1 76.29 178 LYS B O 1
ATOM 4326 N N . ALA B 1 179 ? 84.89 -13.22 98.224 1 74.54 179 ALA B N 1
ATOM 4327 C CA . ALA B 1 179 ? 86.117 -13.996 98.118 1 73.46 179 ALA B CA 1
ATOM 4328 C C . ALA B 1 179 ? 87.338 -13.086 98.142 1 72.23 179 ALA B C 1
ATOM 4329 O O . ALA B 1 179 ? 88.315 -13.397 98.821 1 72.33 179 ALA B O 1
ATOM 4331 N N . ILE B 1 180 ? 87.266 -11.943 97.446 1 70.89 180 ILE B N 1
ATOM 4332 C CA . ILE B 1 180 ? 88.364 -10.983 97.391 1 70.08 180 ILE B CA 1
ATOM 4333 C C . ILE B 1 180 ? 88.544 -10.303 98.749 1 69.13 180 ILE B C 1
ATOM 4334 O O . ILE B 1 180 ? 89.659 -10.231 99.26 1 69.43 180 ILE B O 1
ATOM 4339 N N . LEU B 1 181 ? 87.448 -9.836 99.347 1 67.92 181 LEU B N 1
ATOM 4340 C CA . LEU B 1 181 ? 87.482 -9.147 100.633 1 67.03 181 LEU B CA 1
ATOM 4341 C C . LEU B 1 181 ? 87.798 -10.075 101.812 1 66.63 181 LEU B C 1
ATOM 4342 O O . LEU B 1 181 ? 88.17 -9.579 102.871 1 66.79 181 LEU B O 1
ATOM 4347 N N . ASP B 1 182 ? 87.625 -11.395 101.661 1 66.17 182 ASP B N 1
ATOM 4348 C CA . ASP B 1 182 ? 87.923 -12.326 102.753 1 66.59 182 ASP B CA 1
ATOM 4349 C C . ASP B 1 182 ? 89.321 -12.958 102.627 1 66.31 182 ASP B C 1
ATOM 4350 O O . ASP B 1 182 ? 89.612 -13.904 103.358 1 66.65 182 ASP B O 1
ATOM 4355 N N . ALA B 1 183 ? 90.183 -12.452 101.723 1 65.5 183 ALA B N 1
ATOM 4356 C CA . ALA B 1 183 ? 91.537 -12.981 101.573 1 65.09 183 ALA B CA 1
ATOM 4357 C C . ALA B 1 183 ? 92.341 -12.699 102.836 1 64.72 183 ALA B C 1
ATOM 4358 O O . ALA B 1 183 ? 92.246 -11.602 103.376 1 64.84 183 ALA B O 1
ATOM 4360 N N . GLU B 1 184 ? 93.088 -13.69 103.338 1 64.26 184 GLU B N 1
ATOM 4361 C CA . GLU B 1 184 ? 93.867 -13.506 104.564 1 64.41 184 GLU B CA 1
ATOM 4362 C C . GLU B 1 184 ? 95.338 -13.146 104.314 1 63.85 184 GLU B C 1
ATOM 4363 O O . GLU B 1 184 ? 96.024 -12.762 105.257 1 63.98 184 GLU B O 1
ATOM 4369 N N . SER B 1 185 ? 95.823 -13.268 103.074 1 63.21 185 SER B N 1
ATOM 4370 C CA . SER B 1 185 ? 97.203 -12.946 102.728 1 63.28 185 SER B CA 1
ATOM 4371 C C . SER B 1 185 ? 97.341 -12.608 101.231 1 63.52 185 SER B C 1
ATOM 4372 O O . SER B 1 185 ? 96.421 -12.853 100.448 1 63.64 185 SER B O 1
ATOM 4375 N N . TYR B 1 186 ? 98.487 -12.032 100.835 1 63.31 186 TYR B N 1
ATOM 4376 C CA . TYR B 1 186 ? 98.737 -11.652 99.452 1 63.16 186 TYR B CA 1
ATOM 4377 C C . TYR B 1 186 ? 98.763 -12.879 98.538 1 63.89 186 TYR B C 1
ATOM 4378 O O . TYR B 1 186 ? 98.162 -12.846 97.465 1 63.94 186 TYR B O 1
ATOM 4387 N N . ASP B 1 187 ? 99.399 -13.974 98.977 1 64.2 187 ASP B N 1
ATOM 4388 C CA . ASP B 1 187 ? 99.45 -15.193 98.167 1 64.75 187 ASP B CA 1
ATOM 4389 C C . ASP B 1 187 ? 98.071 -15.851 98.068 1 64.31 187 ASP B C 1
ATOM 4390 O O . ASP B 1 187 ? 97.732 -16.375 97.011 1 64.48 187 ASP B O 1
ATOM 4395 N N . ASP B 1 188 ? 97.265 -15.785 99.142 1 63.49 188 ASP B N 1
ATOM 4396 C CA . ASP B 1 188 ? 95.9 -16.315 99.125 1 63.07 188 ASP B CA 1
ATOM 4397 C C . ASP B 1 188 ? 95.039 -15.565 98.11 1 62.02 188 ASP B C 1
ATOM 4398 O O . ASP B 1 188 ? 94.19 -16.171 97.463 1 62.12 188 ASP B O 1
ATOM 4403 N N . LEU B 1 189 ? 95.273 -14.248 97.973 1 60.79 189 LEU B N 1
ATOM 4404 C CA . LEU B 1 189 ? 94.544 -13.366 97.079 1 60.25 189 LEU B CA 1
ATOM 4405 C C . LEU B 1 189 ? 94.998 -13.532 95.639 1 59.84 189 LEU B C 1
ATOM 4406 O O . LEU B 1 189 ? 94.159 -13.525 94.753 1 60.02 189 LEU B O 1
ATOM 4411 N N . LEU B 1 190 ? 96.305 -13.689 95.391 1 59.38 190 LEU B N 1
ATOM 4412 C CA . LEU B 1 190 ? 96.807 -13.855 94.027 1 59.32 190 LEU B CA 1
ATOM 4413 C C . LEU B 1 190 ? 96.284 -15.159 93.446 1 60.02 190 LEU B C 1
ATOM 4414 O O . LEU B 1 190 ? 95.747 -15.161 92.344 1 60.04 190 LEU B O 1
ATOM 4419 N N . GLU B 1 191 ? 96.379 -16.25 94.216 1 60.56 191 GLU B N 1
ATOM 4420 C CA . GLU B 1 191 ? 95.902 -17.563 93.791 1 61.64 191 GLU B CA 1
ATOM 4421 C C . GLU B 1 191 ? 94.391 -17.565 93.58 1 61.81 191 GLU B C 1
ATOM 4422 O O . GLU B 1 191 ? 93.905 -18.201 92.648 1 62.2 191 GLU B O 1
ATOM 4428 N N . LEU B 1 192 ? 93.657 -16.821 94.411 1 61.35 192 LEU B N 1
ATOM 4429 C CA . LEU B 1 192 ? 92.211 -16.672 94.324 1 61.46 192 LEU B CA 1
ATOM 4430 C C . LEU B 1 192 ? 91.831 -16.083 92.962 1 61.42 192 LEU B C 1
ATOM 4431 O O . LEU B 1 192 ? 90.928 -16.592 92.313 1 61.48 192 LEU B O 1
ATOM 4436 N N . ILE B 1 193 ? 92.565 -15.055 92.511 1 61.21 193 ILE B N 1
ATOM 4437 C CA . ILE B 1 193 ? 92.368 -14.406 91.223 1 61.44 193 ILE B CA 1
ATOM 4438 C C . ILE B 1 193 ? 92.753 -15.368 90.09 1 62.63 193 ILE B C 1
ATOM 4439 O O . ILE B 1 193 ? 92.006 -15.483 89.124 1 62.79 193 ILE B O 1
ATOM 4444 N N . GLN B 1 194 ? 93.873 -16.097 90.232 1 63.37 194 GLN B N 1
ATOM 4445 C CA . GLN B 1 194 ? 94.328 -17.087 89.251 1 64.62 194 GLN B CA 1
ATOM 4446 C C . GLN B 1 194 ? 93.273 -18.164 88.98 1 65.07 194 GLN B C 1
ATOM 4447 O O . GLN B 1 194 ? 93.033 -18.46 87.816 1 65.25 194 GLN B O 1
ATOM 4453 N N . THR B 1 195 ? 92.642 -18.755 90.023 1 65.22 195 THR B N 1
ATOM 4454 C CA . THR B 1 195 ? 91.612 -19.78 89.793 1 65.83 195 THR B CA 1
ATOM 4455 C C . THR B 1 195 ? 90.392 -19.163 89.1 1 66.36 195 THR B C 1
ATOM 4456 O O . THR B 1 195 ? 89.742 -19.847 88.321 1 66.85 195 THR B O 1
ATOM 4460 N N . HIS B 1 196 ? 90.093 -17.88 89.351 1 66.15 196 HIS B N 1
ATOM 4461 C CA . HIS B 1 196 ? 88.983 -17.21 88.676 1 66.48 196 HIS B CA 1
ATOM 4462 C C . HIS B 1 196 ? 89.325 -16.975 87.199 1 66.84 196 HIS B C 1
ATOM 4463 O O . HIS B 1 196 ? 88.451 -17.084 86.348 1 66.64 196 HIS B O 1
ATOM 4470 N N . ILE B 1 197 ? 90.595 -16.689 86.894 1 67.37 197 ILE B N 1
ATOM 4471 C CA . ILE B 1 197 ? 91.055 -16.51 85.52 1 68.34 197 ILE B CA 1
ATOM 4472 C C . ILE B 1 197 ? 90.975 -17.863 84.8 1 69.39 197 ILE B C 1
ATOM 4473 O O . ILE B 1 197 ? 90.433 -17.955 83.701 1 69.73 197 ILE B O 1
ATOM 4478 N N . ASP B 1 198 ? 91.443 -18.923 85.452 1 69.74 198 ASP B N 1
ATOM 4479 C CA . ASP B 1 198 ? 91.42 -20.271 84.898 1 70.78 198 ASP B CA 1
ATOM 4480 C C . ASP B 1 198 ? 89.99 -20.774 84.666 1 71.61 198 ASP B C 1
ATOM 4481 O O . ASP B 1 198 ? 89.731 -21.49 83.69 1 72.09 198 ASP B O 1
ATOM 4486 N N . GLU B 1 199 ? 89.068 -20.414 85.564 1 71.67 199 GLU B N 1
ATOM 4487 C CA . GLU B 1 199 ? 87.673 -20.823 85.438 1 72.41 199 GLU B CA 1
ATOM 4488 C C . GLU B 1 199 ? 86.96 -20.037 84.337 1 73.2 199 GLU B C 1
ATOM 4489 O O . GLU B 1 199 ? 86.049 -20.569 83.716 1 73.76 199 GLU B O 1
ATOM 4495 N N . LEU B 1 200 ? 87.374 -18.796 84.079 1 73.25 200 LEU B N 1
ATOM 4496 C CA . LEU B 1 200 ? 86.82 -17.999 82.992 1 73.85 200 LEU B CA 1
ATOM 4497 C C . LEU B 1 200 ? 87.279 -18.572 81.653 1 74.42 200 LEU B C 1
ATOM 4498 O O . LEU B 1 200 ? 86.473 -18.655 80.738 1 74.69 200 LEU B O 1
ATOM 4503 N N . GLU B 1 201 ? 88.545 -19.018 81.549 1 74.54 201 GLU B N 1
ATOM 4504 C CA . GLU B 1 201 ? 89.091 -19.59 80.316 1 75.31 201 GLU B CA 1
ATOM 4505 C C . GLU B 1 201 ? 88.407 -20.9 79.955 1 75.96 201 GLU B C 1
ATOM 4506 O O . GLU B 1 201 ? 88.165 -21.17 78.775 1 76.19 201 GLU B O 1
ATOM 4512 N N . ALA B 1 202 ? 88.09 -21.711 80.968 1 76.05 202 ALA B N 1
ATOM 4513 C CA . ALA B 1 202 ? 87.397 -22.979 80.779 1 76.39 202 ALA B CA 1
ATOM 4514 C C . ALA B 1 202 ? 85.93 -22.759 80.31 1 76.63 202 ALA B C 1
ATOM 4515 O O . ALA B 1 202 ? 85.404 -23.477 79.445 1 77.04 202 ALA B O 1
ATOM 4517 N N . LYS B 1 203 ? 85.288 -21.746 80.882 1 76.52 203 LYS B N 1
ATOM 4518 C CA . LYS B 1 203 ? 83.924 -21.393 80.517 1 76.88 203 LYS B CA 1
ATOM 4519 C C . LYS B 1 203 ? 83.903 -20.851 79.088 1 76.94 203 LYS B C 1
ATOM 4520 O O . LYS B 1 203 ? 83.029 -21.227 78.318 1 76.87 203 LYS B O 1
ATOM 4522 N N . ALA B 1 204 ? 84.902 -20.016 78.716 1 76.74 204 ALA B N 1
ATOM 4523 C CA . ALA B 1 204 ? 85.033 -19.432 77.375 1 76.81 204 ALA B CA 1
ATOM 4524 C C . ALA B 1 204 ? 85.132 -20.493 76.282 1 76.82 204 ALA B C 1
ATOM 4525 O O . ALA B 1 204 ? 84.722 -20.23 75.144 1 77.67 204 ALA B O 1
ATOM 4527 N N . LYS B 1 205 ? 85.666 -21.688 76.618 1 75.84 205 LYS B N 1
ATOM 4528 C CA . LYS B 1 205 ? 85.816 -22.799 75.678 1 75.43 205 LYS B CA 1
ATOM 4529 C C . LYS B 1 205 ? 84.457 -23.335 75.203 1 75.5 205 LYS B C 1
ATOM 4530 O O . LYS B 1 205 ? 84.334 -23.778 74.067 1 75.45 205 LYS B O 1
ATOM 4536 N N . THR B 1 206 ? 83.44 -23.274 76.061 1 75.45 206 THR B N 1
ATOM 4537 C CA . THR B 1 206 ? 82.097 -23.742 75.726 1 75.72 206 THR B CA 1
ATOM 4538 C C . THR B 1 206 ? 81.235 -22.661 75.045 1 76.56 206 THR B C 1
ATOM 4539 O O . THR B 1 206 ? 80.018 -22.806 74.997 1 76.8 206 THR B O 1
ATOM 4543 N N . TYR B 1 207 ? 81.837 -21.57 74.568 1 76.9 207 TYR B N 1
ATOM 4544 C CA . TYR B 1 207 ? 81.099 -20.458 73.99 1 77.7 207 TYR B CA 1
ATOM 4545 C C . TYR B 1 207 ? 81.392 -20.274 72.516 1 77.73 207 TYR B C 1
ATOM 4546 O O . TYR B 1 207 ? 82.501 -20.544 72.063 1 77.88 207 TYR B O 1
ATOM 4555 N N . ILE B 1 208 ? 80.382 -19.79 71.77 1 77.38 208 ILE B N 1
ATOM 4556 C CA . ILE B 1 208 ? 80.488 -19.415 70.361 1 77.52 208 ILE B CA 1
ATOM 4557 C C . ILE B 1 208 ? 80.459 -17.876 70.301 1 77.97 208 ILE B C 1
ATOM 4558 O O . ILE B 1 208 ? 79.829 -17.233 71.147 1 78.11 208 ILE B O 1
ATOM 4563 N N . HIS B 1 209 ? 81.135 -17.285 69.319 1 77.91 209 HIS B N 1
ATOM 4564 C CA . HIS B 1 209 ? 81.221 -15.83 69.235 1 78.3 209 HIS B CA 1
ATOM 4565 C C . HIS B 1 209 ? 80.628 -15.346 67.924 1 79.38 209 HIS B C 1
ATOM 4566 O O . HIS B 1 209 ? 81.194 -15.569 66.862 1 79.62 209 HIS B O 1
ATOM 4573 N N . ILE B 1 210 ? 79.444 -14.743 68.004 1 80.09 210 ILE B N 1
ATOM 4574 C CA . ILE B 1 210 ? 78.692 -14.252 66.844 1 81.13 210 ILE B CA 1
ATOM 4575 C C . ILE B 1 210 ? 78.723 -12.749 66.803 1 82.15 210 ILE B C 1
ATOM 4576 O O . ILE B 1 210 ? 78.529 -12.131 67.844 1 82.15 210 ILE B O 1
ATOM 4581 N N . PRO B 1 211 ? 78.931 -12.115 65.629 1 82.94 211 PRO B N 1
ATOM 4582 C CA . PRO B 1 211 ? 78.898 -10.646 65.589 1 83.74 211 PRO B CA 1
ATOM 4583 C C . PRO B 1 211 ? 77.507 -10.16 65.974 1 84.78 211 PRO B C 1
ATOM 4584 O O . PRO B 1 211 ? 76.526 -10.708 65.485 1 84.69 211 PRO B O 1
ATOM 4588 N N . ARG B 1 212 ? 77.422 -9.194 66.895 1 85.76 212 ARG B N 1
ATOM 4589 C CA . ARG B 1 212 ? 76.166 -8.652 67.414 1 87.16 212 ARG B CA 1
ATOM 4590 C C . ARG B 1 212 ? 75.182 -8.261 66.309 1 87.91 212 ARG B C 1
ATOM 4591 O O . ARG B 1 212 ? 73.986 -8.466 66.477 1 88.21 212 ARG B O 1
ATOM 4599 N N . LYS B 1 213 ? 75.674 -7.75 65.171 1 88.1 213 LYS B N 1
ATOM 4600 C CA . LYS B 1 213 ? 74.805 -7.388 64.048 1 88.73 213 LYS B CA 1
ATOM 4601 C C . LYS B 1 213 ? 74.166 -8.631 63.425 1 89.17 213 LYS B C 1
ATOM 4602 O O . LYS B 1 213 ? 72.978 -8.607 63.111 1 89.6 213 LYS B O 1
ATOM 4604 N N . LYS B 1 214 ? 74.94 -9.716 63.259 1 88.92 214 LYS B N 1
ATOM 4605 C CA . LYS B 1 214 ? 74.416 -10.952 62.69 1 89.2 214 LYS B CA 1
ATOM 4606 C C . LYS B 1 214 ? 73.423 -11.589 63.646 1 89.28 214 LYS B C 1
ATOM 4607 O O . LYS B 1 214 ? 72.366 -12.026 63.214 1 89.47 214 LYS B O 1
ATOM 4613 N N . TRP B 1 215 ? 73.739 -11.606 64.941 1 89.12 215 TRP B N 1
ATOM 4614 C CA . TRP B 1 215 ? 72.865 -12.199 65.945 1 89.5 215 TRP B CA 1
ATOM 4615 C C . TRP B 1 215 ? 71.574 -11.396 66.097 1 90 215 TRP B C 1
ATOM 4616 O O . TRP B 1 215 ? 70.523 -11.993 66.301 1 90.06 215 TRP B O 1
ATOM 4627 N N . ASN B 1 216 ? 71.634 -10.061 65.947 1 90.24 216 ASN B N 1
ATOM 4628 C CA . ASN B 1 216 ? 70.445 -9.215 66.053 1 91.02 216 ASN B CA 1
ATOM 4629 C C . ASN B 1 216 ? 69.529 -9.354 64.845 1 91.48 216 ASN B C 1
ATOM 4630 O O . ASN B 1 216 ? 68.31 -9.343 65.013 1 91.72 216 ASN B O 1
ATOM 4635 N N . ILE B 1 217 ? 70.104 -9.508 63.642 1 91.36 217 ILE B N 1
ATOM 4636 C CA . ILE B 1 217 ? 69.318 -9.659 62.422 1 91.54 217 ILE B CA 1
ATOM 4637 C C . ILE B 1 217 ? 68.514 -10.958 62.486 1 91.83 217 ILE B C 1
ATOM 4638 O O . ILE B 1 217 ? 67.312 -10.915 62.234 1 91.94 217 ILE B O 1
ATOM 4643 N N . GLN B 1 218 ? 69.142 -12.087 62.876 1 91.87 218 GLN B N 1
ATOM 4644 C CA . GLN B 1 218 ? 68.404 -13.351 62.946 1 92.44 218 GLN B CA 1
ATOM 4645 C C . GLN B 1 218 ? 67.416 -13.393 64.125 1 93.24 218 GLN B C 1
ATOM 4646 O O . GLN B 1 218 ? 66.462 -14.162 64.065 1 93.25 218 GLN B O 1
ATOM 4652 N N . ARG B 1 219 ? 67.596 -12.549 65.155 1 93.78 219 ARG B N 1
ATOM 4653 C CA . ARG B 1 219 ? 66.629 -12.464 66.246 1 94.81 219 ARG B CA 1
ATOM 4654 C C . ARG B 1 219 ? 65.35 -11.784 65.768 1 95.4 219 ARG B C 1
ATOM 4655 O O . ARG B 1 219 ? 64.263 -12.239 66.113 1 95.5 219 ARG B O 1
ATOM 4663 N N . TYR B 1 220 ? 65.47 -10.708 64.972 1 95.65 220 TYR B N 1
ATOM 4664 C CA . TYR B 1 220 ? 64.277 -10.04 64.435 1 96.23 220 TYR B CA 1
ATOM 4665 C C . TYR B 1 220 ? 63.625 -10.922 63.357 1 96.06 220 TYR B C 1
ATOM 4666 O O . TYR B 1 220 ? 62.406 -10.894 63.221 1 96.62 220 TYR B O 1
ATOM 4675 N N . ILE B 1 221 ? 64.421 -11.719 62.613 1 95.18 221 ILE B N 1
ATOM 4676 C CA . ILE B 1 221 ? 63.903 -12.656 61.617 1 94.96 221 ILE B CA 1
ATOM 4677 C C . ILE B 1 221 ? 63.093 -13.725 62.347 1 94.38 221 ILE B C 1
ATOM 4678 O O . ILE B 1 221 ? 61.955 -13.983 61.978 1 94.32 221 ILE B O 1
ATOM 4683 N N . GLY B 1 222 ? 63.662 -14.278 63.411 1 94 222 GLY B N 1
ATOM 4684 C CA . GLY B 1 222 ? 63.021 -15.289 64.242 1 94.2 222 GLY B CA 1
ATOM 4685 C C . GLY B 1 222 ? 61.757 -14.791 64.909 1 94.1 222 GLY B C 1
ATOM 4686 O O . GLY B 1 222 ? 60.76 -15.509 64.944 1 94.29 222 GLY B O 1
ATOM 4687 N N . LEU B 1 223 ? 61.77 -13.55 65.411 1 93.73 223 LEU B N 1
ATOM 4688 C CA . LEU B 1 223 ? 60.585 -12.948 66.028 1 93.96 223 LEU B CA 1
ATOM 4689 C C . LEU B 1 223 ? 59.509 -12.625 64.96 1 93.8 223 LEU B C 1
ATOM 4690 O O . LEU B 1 223 ? 58.316 -12.743 65.229 1 93.92 223 LEU B O 1
ATOM 4695 N N . GLY B 1 224 ? 59.944 -12.284 63.752 1 93.26 224 GLY B N 1
ATOM 4696 C CA . GLY B 1 224 ? 59.049 -12.052 62.625 1 93.25 224 GLY B CA 1
ATOM 4697 C C . GLY B 1 224 ? 58.369 -13.338 62.178 1 93 224 GLY B C 1
ATOM 4698 O O . GLY B 1 224 ? 57.222 -13.319 61.725 1 93.2 224 GLY B O 1
ATOM 4699 N N . LEU B 1 225 ? 59.069 -14.475 62.312 1 92.31 225 LEU B N 1
ATOM 4700 C CA . LEU B 1 225 ? 58.515 -15.786 61.995 1 92.14 225 LEU B CA 1
ATOM 4701 C C . LEU B 1 225 ? 57.427 -16.154 62.989 1 92.08 225 LEU B C 1
ATOM 4702 O O . LEU B 1 225 ? 56.431 -16.743 62.591 1 92.39 225 LEU B O 1
ATOM 4707 N N . ILE B 1 226 ? 57.605 -15.808 64.278 1 91.57 226 ILE B N 1
ATOM 4708 C CA . ILE B 1 226 ? 56.631 -16.111 65.322 1 91.65 226 ILE B CA 1
ATOM 4709 C C . ILE B 1 226 ? 55.366 -15.28 65.125 1 91.67 226 ILE B C 1
ATOM 4710 O O . ILE B 1 226 ? 54.274 -15.839 65.162 1 91.69 226 ILE B O 1
ATOM 4715 N N . VAL B 1 227 ? 55.499 -13.965 64.862 1 91.63 227 VAL B N 1
ATOM 4716 C CA . VAL B 1 227 ? 54.326 -13.11 64.625 1 92.15 227 VAL B CA 1
ATOM 4717 C C . VAL B 1 227 ? 53.604 -13.474 63.294 1 92.38 227 VAL B C 1
ATOM 4718 O O . VAL B 1 227 ? 52.479 -13.036 63.077 1 92.73 227 VAL B O 1
ATOM 4722 N N . LEU B 1 228 ? 54.246 -14.254 62.416 1 91.95 228 LEU B N 1
ATOM 4723 C CA . LEU B 1 228 ? 53.662 -14.708 61.157 1 91.99 228 LEU B CA 1
ATOM 4724 C C . LEU B 1 228 ? 53.045 -16.119 61.303 1 91.88 228 LEU B C 1
ATOM 4725 O O . LEU B 1 228 ? 52.102 -16.456 60.59 1 92.04 228 LEU B O 1
ATOM 4730 N N . LEU B 1 229 ? 53.571 -16.935 62.236 1 91.49 229 LEU B N 1
ATOM 4731 C CA . LEU B 1 229 ? 53.119 -18.3 62.486 1 91.43 229 LEU B CA 1
ATOM 4732 C C . LEU B 1 229 ? 51.869 -18.351 63.354 1 91.51 229 LEU B C 1
ATOM 4733 O O . LEU B 1 229 ? 51.056 -19.244 63.149 1 91.69 229 LEU B O 1
ATOM 4738 N N . VAL B 1 230 ? 51.705 -17.426 64.324 1 91.22 230 VAL B N 1
ATOM 4739 C CA . VAL B 1 230 ? 50.515 -17.452 65.182 1 91.38 230 VAL B CA 1
ATOM 4740 C C . VAL B 1 230 ? 49.232 -17.179 64.369 1 91.04 230 VAL B C 1
ATOM 4741 O O . VAL B 1 230 ? 48.287 -17.946 64.559 1 91.31 230 VAL B O 1
ATOM 4745 N N . PRO B 1 231 ? 49.157 -16.21 63.421 1 90.28 231 PRO B N 1
ATOM 4746 C CA . PRO B 1 231 ? 47.915 -16.055 62.649 1 90.04 231 PRO B CA 1
ATOM 4747 C C . PRO B 1 231 ? 47.715 -17.195 61.648 1 89.98 231 PRO B C 1
ATOM 4748 O O . PRO B 1 231 ? 46.58 -17.597 61.408 1 90.16 231 PRO B O 1
ATOM 4752 N N . ALA B 1 232 ? 48.809 -17.723 61.07 1 89.48 232 ALA B N 1
ATOM 4753 C CA . ALA B 1 232 ? 48.721 -18.806 60.094 1 89.37 232 ALA B CA 1
ATOM 4754 C C . ALA B 1 232 ? 48.262 -20.104 60.744 1 89.14 232 ALA B C 1
ATOM 4755 O O . ALA B 1 232 ? 47.505 -20.855 60.127 1 89.39 232 ALA B O 1
ATOM 4757 N N . LEU B 1 233 ? 48.7 -20.368 61.982 1 88.62 233 LEU B N 1
ATOM 4758 C CA . LEU B 1 233 ? 48.29 -21.579 62.681 1 88.8 233 LEU B CA 1
ATOM 4759 C C . LEU B 1 233 ? 46.849 -21.455 63.13 1 89.04 233 LEU B C 1
ATOM 4760 O O . LEU B 1 233 ? 46.075 -22.384 62.918 1 89.26 233 LEU B O 1
ATOM 4765 N N . ILE B 1 234 ? 46.471 -20.298 63.698 1 88.72 234 ILE B N 1
ATOM 4766 C CA . ILE B 1 234 ? 45.108 -20.047 64.164 1 88.89 234 ILE B CA 1
ATOM 4767 C C . ILE B 1 234 ? 44.117 -20.121 62.987 1 88.98 234 ILE B C 1
ATOM 4768 O O . ILE B 1 234 ? 43.057 -20.732 63.136 1 88.95 234 ILE B O 1
ATOM 4773 N N . TYR B 1 235 ? 44.473 -19.555 61.815 1 88.91 235 TYR B N 1
ATOM 4774 C CA . TYR B 1 235 ? 43.582 -19.618 60.655 1 89.16 235 TYR B CA 1
ATOM 4775 C C . TYR B 1 235 ? 43.477 -21.044 60.133 1 89.06 235 TYR B C 1
ATOM 4776 O O . TYR B 1 235 ? 42.393 -21.465 59.749 1 89.14 235 TYR B O 1
ATOM 4785 N N . SER B 1 236 ? 44.586 -21.786 60.128 1 88.77 236 SER B N 1
ATOM 4786 C CA . SER B 1 236 ? 44.578 -23.168 59.665 1 89.01 236 SER B CA 1
ATOM 4787 C C . SER B 1 236 ? 43.714 -24.041 60.574 1 88.9 236 SER B C 1
ATOM 4788 O O . SER B 1 236 ? 42.998 -24.906 60.078 1 88.87 236 SER B O 1
ATOM 4791 N N . MET B 1 237 ? 43.753 -23.794 61.894 1 88.74 237 MET B N 1
ATOM 4792 C CA . MET B 1 237 ? 42.933 -24.536 62.852 1 89.12 237 MET B CA 1
ATOM 4793 C C . MET B 1 237 ? 41.452 -24.278 62.599 1 88.85 237 MET B C 1
ATOM 4794 O O . MET B 1 237 ? 40.645 -25.202 62.675 1 89 237 MET B O 1
ATOM 4799 N N . TYR B 1 238 ? 41.1 -23.02 62.296 1 88.12 238 TYR B N 1
ATOM 4800 C CA . TYR B 1 238 ? 39.731 -22.621 62.006 1 87.72 238 TYR B CA 1
ATOM 4801 C C . TYR B 1 238 ? 39.276 -23.261 60.695 1 86.85 238 TYR B C 1
ATOM 4802 O O . TYR B 1 238 ? 38.175 -23.785 60.635 1 87.07 238 TYR B O 1
ATOM 4811 N N . ALA B 1 239 ? 40.111 -23.216 59.656 1 85.86 239 ALA B N 1
ATOM 4812 C CA . ALA B 1 239 ? 39.753 -23.758 58.351 1 85.33 239 ALA B CA 1
ATOM 4813 C C . ALA B 1 239 ? 39.641 -25.281 58.358 1 84.69 239 ALA B C 1
ATOM 4814 O O . ALA B 1 239 ? 38.825 -25.83 57.622 1 84.87 239 ALA B O 1
ATOM 4816 N N . LEU B 1 240 ? 40.443 -25.961 59.179 1 83.75 240 LEU B N 1
ATOM 4817 C CA . LEU B 1 240 ? 40.427 -27.418 59.216 1 83.3 240 LEU B CA 1
ATOM 4818 C C . LEU B 1 240 ? 39.38 -27.978 60.175 1 82.79 240 LEU B C 1
ATOM 4819 O O . LEU B 1 240 ? 38.764 -28.997 59.861 1 82.95 240 LEU B O 1
ATOM 4821 N N . PHE B 1 241 ? 39.193 -27.35 61.345 1 82.09 241 PHE B N 1
ATOM 4822 C CA . PHE B 1 241 ? 38.281 -27.89 62.352 1 81.84 241 PHE B CA 1
ATOM 4823 C C . PHE B 1 241 ? 36.934 -27.155 62.481 1 81.22 241 PHE B C 1
ATOM 4824 O O . PHE B 1 241 ? 36.086 -27.626 63.241 1 81.44 241 PHE B O 1
ATOM 4826 N N . PHE B 1 242 ? 36.721 -26.034 61.768 1 80.27 242 PHE B N 1
ATOM 4827 C CA . PHE B 1 242 ? 35.449 -25.31 61.89 1 79.86 242 PHE B CA 1
ATOM 4828 C C . PHE B 1 242 ? 34.822 -24.976 60.528 1 79 242 PHE B C 1
ATOM 4829 O O . PHE B 1 242 ? 33.635 -25.251 60.322 1 79.15 242 PHE B O 1
ATOM 4831 N N . ALA B 1 243 ? 35.606 -24.396 59.607 1 77.9 243 ALA B N 1
ATOM 4832 C CA . ALA B 1 243 ? 35.125 -23.989 58.293 1 77.26 243 ALA B CA 1
ATOM 4833 C C . ALA B 1 243 ? 34.9 -25.171 57.352 1 76.53 243 ALA B C 1
ATOM 4834 O O . ALA B 1 243 ? 33.915 -25.161 56.617 1 76.64 243 ALA B O 1
ATOM 4836 N N . GLN B 1 244 ? 35.809 -26.16 57.33 1 75.57 244 GLN B N 1
ATOM 4837 C CA . GLN B 1 244 ? 35.641 -27.325 56.453 1 75.06 244 GLN B CA 1
ATOM 4838 C C . GLN B 1 244 ? 34.463 -28.199 56.914 1 74.19 244 GLN B C 1
ATOM 4839 O O . GLN B 1 244 ? 33.604 -28.479 56.08 1 74.27 244 GLN B O 1
ATOM 4841 N N . PRO B 1 245 ? 34.332 -28.589 58.209 1 73.12 245 PRO B N 1
ATOM 4842 C CA . PRO B 1 245 ? 33.161 -29.388 58.616 1 72.33 245 PRO B CA 1
ATOM 4843 C C . PRO B 1 245 ? 31.829 -28.651 58.428 1 71.63 245 PRO B C 1
ATOM 4844 O O . PRO B 1 245 ? 30.801 -29.309 58.29 1 71.66 245 PRO B O 1
ATOM 4848 N N . LYS B 1 246 ? 31.839 -27.301 58.413 1 70.84 246 LYS B N 1
ATOM 4849 C CA . LYS B 1 246 ? 30.614 -26.546 58.176 1 70.64 246 LYS B CA 1
ATOM 4850 C C . LYS B 1 246 ? 30.242 -26.617 56.701 1 70.43 246 LYS B C 1
ATOM 4851 O O . LYS B 1 246 ? 29.068 -26.778 56.386 1 70.38 246 LYS B O 1
ATOM 4857 N N . HIS B 1 247 ? 31.24 -26.551 55.789 1 70.09 247 HIS B N 1
ATOM 4858 C CA . HIS B 1 247 ? 30.991 -26.672 54.351 1 70.1 247 HIS B CA 1
ATOM 4859 C C . HIS B 1 247 ? 30.418 -28.044 54.046 1 69.4 247 HIS B C 1
ATOM 4860 O O . HIS B 1 247 ? 29.431 -28.128 53.322 1 69.3 247 HIS B O 1
ATOM 4867 N N . GLN B 1 248 ? 30.997 -29.109 54.625 1 68.64 248 GLN B N 1
ATOM 4868 C CA . GLN B 1 248 ? 30.492 -30.455 54.39 1 68.4 248 GLN B CA 1
ATOM 4869 C C . GLN B 1 248 ? 29.084 -30.602 54.954 1 67.82 248 GLN B C 1
ATOM 4870 O O . GLN B 1 248 ? 28.266 -31.249 54.319 1 67.94 248 GLN B O 1
ATOM 4876 N N . ALA B 1 249 ? 28.768 -29.939 56.08 1 67.15 249 ALA B N 1
ATOM 4877 C CA . ALA B 1 249 ? 27.421 -29.972 56.653 1 67.07 249 ALA B CA 1
ATOM 4878 C C . ALA B 1 249 ? 26.425 -29.249 55.749 1 66.96 249 ALA B C 1
ATOM 4879 O O . ALA B 1 249 ? 25.289 -29.69 55.615 1 66.91 249 ALA B O 1
ATOM 4881 N N . ILE B 1 250 ? 26.85 -28.145 55.12 1 66.67 250 ILE B N 1
ATOM 4882 C CA . ILE B 1 250 ? 26.008 -27.394 54.19 1 66.58 250 ILE B CA 1
ATOM 4883 C C . ILE B 1 250 ? 25.789 -28.238 52.922 1 66.81 250 ILE B C 1
ATOM 4884 O O . ILE B 1 250 ? 24.673 -28.295 52.432 1 67.03 250 ILE B O 1
ATOM 4889 N N . VAL B 1 251 ? 26.812 -28.962 52.451 1 66.56 251 VAL B N 1
ATOM 4890 C CA . VAL B 1 251 ? 26.694 -29.848 51.293 1 66.64 251 VAL B CA 1
ATOM 4891 C C . VAL B 1 251 ? 25.716 -30.994 51.623 1 67.18 251 VAL B C 1
ATOM 4892 O O . VAL B 1 251 ? 24.811 -31.271 50.842 1 67.32 251 VAL B O 1
ATOM 4896 N N . ASP B 1 252 ? 25.877 -31.619 52.796 1 67.36 252 ASP B N 1
ATOM 4897 C CA . ASP B 1 252 ? 25.056 -32.738 53.241 1 67.94 252 ASP B CA 1
ATOM 4898 C C . ASP B 1 252 ? 23.606 -32.347 53.507 1 68.32 252 ASP B C 1
ATOM 4899 O O . ASP B 1 252 ? 22.717 -33.13 53.173 1 68.93 252 ASP B O 1
ATOM 4904 N N . SER B 1 253 ? 23.346 -31.179 54.12 1 67.88 253 SER B N 1
ATOM 4905 C CA . SER B 1 253 ? 21.961 -30.768 54.373 1 68.06 253 SER B CA 1
ATOM 4906 C C . SER B 1 253 ? 21.295 -30.299 53.066 1 68.31 253 SER B C 1
ATOM 4907 O O . SER B 1 253 ? 20.097 -30.511 52.892 1 68.35 253 SER B O 1
ATOM 4910 N N . ASN B 1 254 ? 22.069 -29.723 52.124 1 68.31 254 ASN B N 1
ATOM 4911 C CA . ASN B 1 254 ? 21.511 -29.305 50.831 1 68.76 254 ASN B CA 1
ATOM 4912 C C . ASN B 1 254 ? 21.212 -30.53 49.957 1 68.77 254 ASN B C 1
ATOM 4913 O O . ASN B 1 254 ? 20.297 -30.472 49.148 1 69.16 254 ASN B O 1
ATOM 4918 N N . ARG B 1 255 ? 21.943 -31.646 50.143 1 68.32 255 ARG B N 1
ATOM 4919 C CA . ARG B 1 255 ? 21.684 -32.896 49.434 1 68.38 255 ARG B CA 1
ATOM 4920 C C . ARG B 1 255 ? 20.441 -33.556 50.03 1 67.93 255 ARG B C 1
ATOM 4921 O O . ARG B 1 255 ? 19.575 -34.018 49.295 1 67.71 255 ARG B O 1
ATOM 4929 N N . ALA B 1 256 ? 20.348 -33.588 51.364 1 67.78 256 ALA B N 1
ATOM 4930 C CA . ALA B 1 256 ? 19.2 -34.183 52.04 1 68.08 256 ALA B CA 1
ATOM 4931 C C . ALA B 1 256 ? 17.922 -33.389 51.772 1 68.38 256 ALA B C 1
ATOM 4932 O O . ALA B 1 256 ? 16.851 -33.981 51.715 1 68.74 256 ALA B O 1
ATOM 4934 N N . PHE B 1 257 ? 18.026 -32.065 51.581 1 68.01 257 PHE B N 1
ATOM 4935 C CA . PHE B 1 257 ? 16.855 -31.239 51.31 1 67.86 257 PHE B CA 1
ATOM 4936 C C . PHE B 1 257 ? 16.291 -31.567 49.937 1 68.21 257 PHE B C 1
ATOM 4937 O O . PHE B 1 257 ? 15.074 -31.687 49.79 1 68.6 257 PHE B O 1
ATOM 4945 N N . LEU B 1 258 ? 17.164 -31.747 48.938 1 67.82 258 LEU B N 1
ATOM 4946 C CA . LEU B 1 258 ? 16.715 -32.089 47.59 1 67.93 258 LEU B CA 1
ATOM 4947 C C . LEU B 1 258 ? 16.032 -33.462 47.543 1 68.56 258 LEU B C 1
ATOM 4948 O O . LEU B 1 258 ? 15.156 -33.678 46.71 1 68.65 258 LEU B O 1
ATOM 4953 N N . ASN B 1 259 ? 16.419 -34.377 48.442 1 69.04 259 ASN B N 1
ATOM 4954 C CA . ASN B 1 259 ? 15.839 -35.713 48.537 1 70.02 259 ASN B CA 1
ATOM 4955 C C . ASN B 1 259 ? 14.636 -35.781 49.478 1 71.54 259 ASN B C 1
ATOM 4956 O O . ASN B 1 259 ? 14.251 -36.881 49.857 1 71.83 259 ASN B O 1
ATOM 4961 N N . LYS B 1 260 ? 14.073 -34.629 49.882 1 72.53 260 LYS B N 1
ATOM 4962 C CA . LYS B 1 260 ? 12.93 -34.521 50.783 1 73.83 260 LYS B CA 1
ATOM 4963 C C . LYS B 1 260 ? 13.177 -35.281 52.103 1 74.89 260 LYS B C 1
ATOM 4964 O O . LYS B 1 260 ? 12.259 -35.883 52.651 1 75.28 260 LYS B O 1
ATOM 4966 N N . GLN B 1 261 ? 14.418 -35.256 52.596 1 75.21 261 GLN B N 1
ATOM 4967 C CA . GLN B 1 261 ? 14.815 -35.889 53.853 1 75.99 261 GLN B CA 1
ATOM 4968 C C . GLN B 1 261 ? 14.948 -34.792 54.886 1 76.89 261 GLN B C 1
ATOM 4969 O O . GLN B 1 261 ? 16.043 -34.467 55.334 1 77.23 261 GLN B O 1
ATOM 4975 N N . TYR B 1 262 ? 13.818 -34.188 55.232 1 77.27 262 TYR B N 1
ATOM 4976 C CA . TYR B 1 262 ? 13.721 -33.031 56.114 1 78.19 262 TYR B CA 1
ATOM 4977 C C . TYR B 1 262 ? 14.274 -33.286 57.519 1 79.09 262 TYR B C 1
ATOM 4978 O O . TYR B 1 262 ? 14.844 -32.37 58.109 1 79.28 262 TYR B O 1
ATOM 4987 N N . SER B 1 263 ? 14.139 -34.511 58.046 1 79.47 263 SER B N 1
ATOM 4988 C CA . SER B 1 263 ? 14.681 -34.83 59.365 1 80.24 263 SER B CA 1
ATOM 4989 C C . SER B 1 263 ? 16.218 -34.882 59.333 1 80.84 263 SER B C 1
ATOM 4990 O O . SER B 1 263 ? 16.863 -34.525 60.317 1 81.17 263 SER B O 1
ATOM 4993 N N . GLU B 1 264 ? 16.8 -35.312 58.2 1 80.82 264 GLU B N 1
ATOM 4994 C CA . GLU B 1 264 ? 18.249 -35.394 58.033 1 81.28 264 GLU B CA 1
ATOM 4995 C C . GLU B 1 264 ? 18.867 -33.996 57.963 1 80.89 264 GLU B C 1
ATOM 4996 O O . GLU B 1 264 ? 19.943 -33.784 58.519 1 81.21 264 GLU B O 1
ATOM 5002 N N . VAL B 1 265 ? 18.174 -33.037 57.321 1 80.09 265 VAL B N 1
ATOM 5003 C CA . VAL B 1 265 ? 18.622 -31.642 57.24 1 80.01 265 VAL B CA 1
ATOM 5004 C C . VAL B 1 265 ? 18.755 -31.046 58.64 1 80.01 265 VAL B C 1
ATOM 5005 O O . VAL B 1 265 ? 19.715 -30.333 58.931 1 80.09 265 VAL B O 1
ATOM 5009 N N . ILE B 1 266 ? 17.786 -31.36 59.508 1 79.81 266 ILE B N 1
ATOM 5010 C CA . ILE B 1 266 ? 17.732 -30.891 60.882 1 79.92 266 ILE B CA 1
ATOM 5011 C C . ILE B 1 266 ? 18.906 -31.437 61.685 1 79.6 266 ILE B C 1
ATOM 5012 O O . ILE B 1 266 ? 19.568 -30.669 62.38 1 79.72 266 ILE B O 1
ATOM 5017 N N . SER B 1 267 ? 19.185 -32.741 61.574 1 79.16 267 SER B N 1
ATOM 5018 C CA . SER B 1 267 ? 20.268 -33.353 62.344 1 79.41 267 SER B CA 1
ATOM 5019 C C . SER B 1 267 ? 21.659 -32.982 61.808 1 79.37 267 SER B C 1
ATOM 5020 O O . SER B 1 267 ? 22.62 -32.984 62.578 1 79.5 267 SER B O 1
ATOM 5023 N N . THR B 1 268 ? 21.77 -32.648 60.518 1 79.05 268 THR B N 1
ATOM 5024 C CA . THR B 1 268 ? 23.05 -32.252 59.938 1 79.44 268 THR B CA 1
ATOM 5025 C C . THR B 1 268 ? 23.438 -30.837 60.397 1 79.92 268 THR B C 1
ATOM 5026 O O . THR B 1 268 ? 24.602 -30.584 60.722 1 80.1 268 THR B O 1
ATOM 5030 N N . LEU B 1 269 ? 22.457 -29.933 60.476 1 79.97 269 LEU B N 1
ATOM 5031 C CA . LEU B 1 269 ? 22.695 -28.557 60.911 1 80.58 269 LEU B CA 1
ATOM 5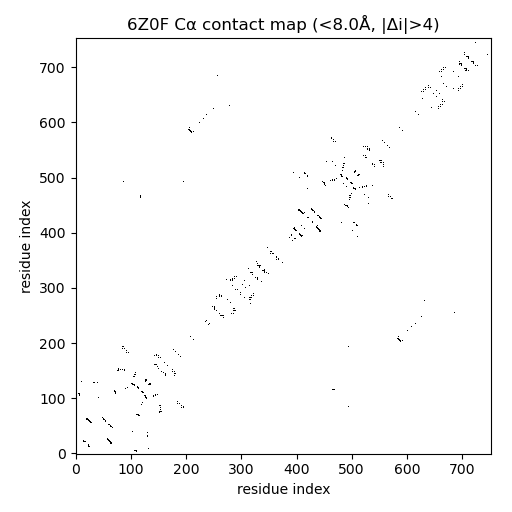032 C C . LEU B 1 269 ? 22.337 -28.313 62.382 1 81.67 269 LEU B C 1
ATOM 5033 O O . LEU B 1 269 ? 22.208 -27.158 62.774 1 81.7 269 LEU B O 1
ATOM 5038 N N . SER B 1 270 ? 22.152 -29.367 63.19 1 82.47 270 SER B N 1
ATOM 5039 C CA . SER B 1 270 ? 21.734 -29.206 64.583 1 83.88 270 SER B CA 1
ATOM 5040 C C . SER B 1 270 ? 22.779 -28.503 65.458 1 84.84 270 SER B C 1
ATOM 5041 O O . SER B 1 270 ? 22.4 -27.793 66.391 1 85.42 270 SER B O 1
ATOM 5044 N N . LYS B 1 271 ? 24.079 -28.701 65.184 1 84.77 271 LYS B N 1
ATOM 5045 C CA . LYS B 1 271 ? 25.123 -28.065 65.995 1 85.07 271 LYS B CA 1
ATOM 5046 C C . LYS B 1 271 ? 25.411 -26.604 65.568 1 85.22 271 LYS B C 1
ATOM 5047 O O . LYS B 1 271 ? 26.244 -25.953 66.196 1 85.51 271 LYS B O 1
ATOM 5049 N N . TYR B 1 272 ? 24.724 -26.081 64.54 1 84.88 272 TYR B N 1
ATOM 5050 C CA . TYR B 1 272 ? 24.953 -24.715 64.078 1 85.2 272 TYR B CA 1
ATOM 5051 C C . TYR B 1 272 ? 23.815 -23.784 64.472 1 85.56 272 TYR B C 1
ATOM 5052 O O . TYR B 1 272 ? 22.653 -24.175 64.445 1 85.68 272 TYR B O 1
ATOM 5061 N N . ASP B 1 273 ? 24.148 -22.546 64.824 1 85.58 273 ASP B N 1
ATOM 5062 C CA . ASP B 1 273 ? 23.15 -21.53 65.145 1 86.24 273 ASP B CA 1
ATOM 5063 C C . ASP B 1 273 ? 22.5 -21.052 63.845 1 85.34 273 ASP B C 1
ATOM 5064 O O . ASP B 1 273 ? 23.191 -20.933 62.834 1 85.66 273 ASP B O 1
ATOM 5069 N N . ALA B 1 274 ? 21.186 -20.783 63.86 1 84.01 274 ALA B N 1
ATOM 5070 C CA . ALA B 1 274 ? 20.456 -20.345 62.666 1 83.12 274 ALA B CA 1
ATOM 5071 C C . ALA B 1 274 ? 21.071 -19.099 62.007 1 82.01 274 ALA B C 1
ATOM 5072 O O . ALA B 1 274 ? 21.168 -19.051 60.787 1 82.06 274 ALA B O 1
ATOM 5074 N N . GLU B 1 275 ? 21.513 -18.115 62.801 1 80.91 275 GLU B N 1
ATOM 5075 C CA . GLU B 1 275 ? 22.098 -16.889 62.255 1 80.31 275 GLU B CA 1
ATOM 5076 C C . GLU B 1 275 ? 23.493 -17.091 61.636 1 78.93 275 GLU B C 1
ATOM 5077 O O . GLU B 1 275 ? 23.948 -16.228 60.882 1 79.09 275 GLU B O 1
ATOM 5083 N N . SER B 1 276 ? 24.171 -18.206 61.946 1 77.22 276 SER B N 1
ATOM 5084 C CA . SER B 1 276 ? 25.477 -18.49 61.346 1 75.8 276 SER B CA 1
ATOM 5085 C C . SER B 1 276 ? 25.322 -19.1 59.94 1 73.55 276 SER B C 1
ATOM 5086 O O . SER B 1 276 ? 26.214 -18.944 59.112 1 73.81 276 SER B O 1
ATOM 5089 N N . LEU B 1 277 ? 24.194 -19.77 59.66 1 71.22 277 LEU B N 1
ATOM 5090 C CA . LEU B 1 277 ? 23.935 -20.379 58.359 1 69.44 277 LEU B CA 1
ATOM 5091 C C . LEU B 1 277 ? 23.507 -19.338 57.328 1 68.16 277 LEU B C 1
ATOM 5092 O O . LEU B 1 277 ? 22.793 -18.399 57.678 1 68.22 277 LEU B O 1
ATOM 5097 N N . PRO B 1 278 ? 23.88 -19.508 56.038 1 66.82 278 PRO B N 1
ATOM 5098 C CA . PRO B 1 278 ? 23.427 -18.551 55.01 1 66.07 278 PRO B CA 1
ATOM 5099 C C . PRO B 1 278 ? 21.902 -18.546 54.847 1 65.63 278 PRO B C 1
ATOM 5100 O O . PRO B 1 278 ? 21.255 -19.53 55.184 1 65.85 278 PRO B O 1
ATOM 5104 N N . GLU B 1 279 ? 21.323 -17.455 54.323 1 65.08 279 GLU B N 1
ATOM 5105 C CA . GLU B 1 279 ? 19.872 -17.329 54.161 1 65.2 279 GLU B CA 1
ATOM 5106 C C . GLU B 1 279 ? 19.244 -18.489 53.363 1 65 279 GLU B C 1
ATOM 5107 O O . GLU B 1 279 ? 18.16 -18.943 53.729 1 64.96 279 GLU B O 1
ATOM 5113 N N . SER B 1 280 ? 19.912 -18.984 52.303 1 64.56 280 SER B N 1
ATOM 5114 C CA . SER B 1 280 ? 19.378 -20.103 51.523 1 64.52 280 SER B CA 1
ATOM 5115 C C . SER B 1 280 ? 19.335 -21.382 52.358 1 64.88 280 SER B C 1
ATOM 5116 O O . SER B 1 280 ? 18.39 -22.159 52.243 1 65.31 280 SER B O 1
ATOM 5119 N N . VAL B 1 281 ? 20.34 -21.584 53.215 1 64.57 281 VAL B N 1
ATOM 5120 C CA . VAL B 1 281 ? 20.413 -22.736 54.103 1 64.88 281 VAL B CA 1
ATOM 5121 C C . VAL B 1 281 ? 19.354 -22.587 55.219 1 65.27 281 VAL B C 1
ATOM 5122 O O . VAL B 1 281 ? 18.713 -23.57 55.585 1 65.31 281 VAL B O 1
ATOM 5126 N N . GLN B 1 282 ? 19.118 -21.352 55.704 1 65.33 282 GLN B N 1
ATOM 5127 C CA . GLN B 1 282 ? 18.085 -21.054 56.694 1 65.81 282 GLN B CA 1
ATOM 5128 C C . GLN B 1 282 ? 16.712 -21.424 56.15 1 66.88 282 GLN B C 1
ATOM 5129 O O . GLN B 1 282 ? 15.896 -21.966 56.887 1 67.09 282 GLN B O 1
ATOM 5135 N N . TYR B 1 283 ? 16.464 -21.142 54.853 1 67.31 283 TYR B N 1
ATOM 5136 C CA . TYR B 1 283 ? 15.21 -21.466 54.174 1 68.14 283 TYR B CA 1
ATOM 5137 C C . TYR B 1 283 ? 14.977 -22.978 54.218 1 68.61 283 TYR B C 1
ATOM 5138 O O . TYR B 1 283 ? 13.876 -23.42 54.542 1 68.89 283 TYR B O 1
ATOM 5147 N N . GLN B 1 284 ? 15.999 -23.758 53.848 1 68.5 284 GLN B N 1
ATOM 5148 C CA . GLN B 1 284 ? 15.895 -25.212 53.803 1 68.82 284 GLN B CA 1
ATOM 5149 C C . GLN B 1 284 ? 15.719 -25.799 55.183 1 69.08 284 GLN B C 1
ATOM 5150 O O . GLN B 1 284 ? 15.026 -26.798 55.323 1 69.03 284 GLN B O 1
ATOM 5156 N N . LEU B 1 285 ? 16.348 -25.202 56.199 1 69.38 285 LEU B N 1
ATOM 5157 C CA . LEU B 1 285 ? 16.225 -25.694 57.56 1 70.09 285 LEU B CA 1
ATOM 5158 C C . LEU B 1 285 ? 14.827 -25.386 58.097 1 70.76 285 LEU B C 1
ATOM 5159 O O . LEU B 1 285 ? 14.219 -26.256 58.712 1 70.7 285 LEU B O 1
ATOM 5164 N N . ALA B 1 286 ? 14.286 -24.187 57.798 1 71.18 286 ALA B N 1
ATOM 5165 C CA . ALA B 1 286 ? 12.942 -23.802 58.232 1 71.99 286 ALA B CA 1
ATOM 5166 C C . ALA B 1 286 ? 11.868 -24.664 57.567 1 72.83 286 ALA B C 1
ATOM 5167 O O . ALA B 1 286 ? 11.013 -25.184 58.277 1 72.75 286 ALA B O 1
ATOM 5169 N N . THR B 1 287 ? 11.929 -24.875 56.231 1 73.47 287 THR B N 1
ATOM 5170 C CA . THR B 1 287 ? 10.941 -25.733 55.562 1 74.4 287 THR B CA 1
ATOM 5171 C C . THR B 1 287 ? 11.041 -27.177 56.076 1 75.12 287 THR B C 1
ATOM 5172 O O . THR B 1 287 ? 10.029 -27.862 56.106 1 75.37 287 THR B O 1
ATOM 5176 N N . SER B 1 288 ? 12.23 -27.622 56.514 1 75.47 288 SER B N 1
ATOM 5177 C CA . SER B 1 288 ? 12.41 -28.958 57.068 1 76.56 288 SER B CA 1
ATOM 5178 C C . SER B 1 288 ? 11.754 -29.05 58.448 1 77.78 288 SER B C 1
ATOM 5179 O O . SER B 1 288 ? 11.124 -30.057 58.751 1 77.72 288 SER B O 1
ATOM 5182 N N . TYR B 1 289 ? 11.851 -27.986 59.262 1 78.74 289 TYR B N 1
ATOM 5183 C CA . TYR B 1 289 ? 11.203 -27.941 60.573 1 80.07 289 TYR B CA 1
ATOM 5184 C C . TYR B 1 289 ? 9.678 -27.906 60.398 1 81.76 289 TYR B C 1
ATOM 5185 O O . TYR B 1 289 ? 8.965 -28.564 61.154 1 82.12 289 TYR B O 1
ATOM 5194 N N . VAL B 1 290 ? 9.189 -27.165 59.381 1 82.71 290 VAL B N 1
ATOM 5195 C CA . VAL B 1 290 ? 7.77 -27.05 59.015 1 84.14 290 VAL B CA 1
ATOM 5196 C C . VAL B 1 290 ? 7.245 -28.432 58.567 1 85.79 290 VAL B C 1
ATOM 5197 O O . VAL B 1 290 ? 6.163 -28.842 58.978 1 86.01 290 VAL B O 1
ATOM 5201 N N . GLU B 1 291 ? 8.03 -29.165 57.767 1 86.86 291 GLU B N 1
ATOM 5202 C CA . GLU B 1 291 ? 7.649 -30.489 57.285 1 88.53 291 GLU B CA 1
ATOM 5203 C C . GLU B 1 291 ? 7.612 -31.522 58.421 1 90.35 291 GLU B C 1
ATOM 5204 O O . GLU B 1 291 ? 6.684 -32.333 58.491 1 90.56 291 GLU B O 1
ATOM 5210 N N . VAL B 1 292 ? 8.624 -31.49 59.304 1 91.45 292 VAL B N 1
ATOM 5211 C CA . VAL B 1 292 ? 8.748 -32.399 60.447 1 92.95 292 VAL B CA 1
ATOM 5212 C C . VAL B 1 292 ? 7.627 -32.123 61.475 1 94.66 292 VAL B C 1
ATOM 5213 O O . VAL B 1 292 ? 7.131 -33.068 62.102 1 94.83 292 VAL B O 1
ATOM 5217 N N . GLU B 1 293 ? 7.176 -30.854 61.586 1 95.72 293 GLU B N 1
ATOM 5218 C CA . GLU B 1 293 ? 6.086 -30.47 62.483 1 97.28 293 GLU B CA 1
ATOM 5219 C C . GLU B 1 293 ? 4.813 -31.3 62.243 1 99.05 293 GLU B C 1
ATOM 5220 O O . GLU B 1 293 ? 4.037 -31.514 63.177 1 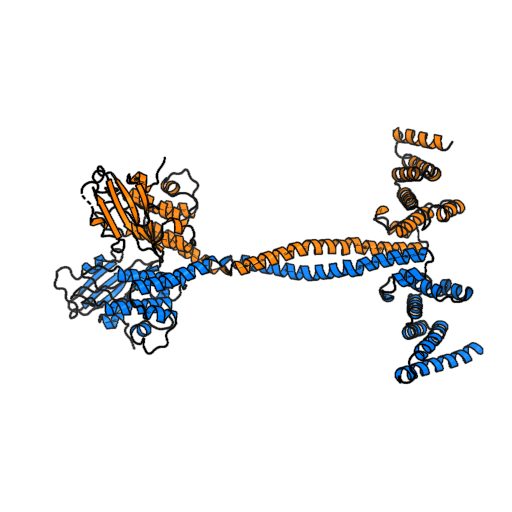99.39 293 GLU B O 1
ATOM 5226 N N . ASN B 1 294 ? 4.623 -31.781 61.003 1 100.05 294 ASN B N 1
ATOM 5227 C CA . ASN B 1 294 ? 3.521 -32.636 60.592 1 101.5 294 ASN B CA 1
ATOM 5228 C C . ASN B 1 294 ? 2.172 -31.941 60.753 1 102.15 294 ASN B C 1
ATOM 5229 O O . ASN B 1 294 ? 1.208 -32.533 61.244 1 102.26 294 ASN B O 1
ATOM 5234 N N . LEU B 1 295 ? 2.098 -30.689 60.303 1 102.34 295 LEU B N 1
ATOM 5235 C CA . LEU B 1 295 ? 0.844 -29.944 60.307 1 103.01 295 LEU B CA 1
ATOM 5236 C C . LEU B 1 295 ? -0.064 -30.481 59.158 1 103.66 295 LEU B C 1
ATOM 5237 O O . LEU B 1 295 ? 0.314 -31.439 58.471 1 103.83 295 LEU B O 1
ATOM 5242 N N . GLY B 1 296 ? -1.246 -29.894 58.96 1 103.84 296 GLY B N 1
ATOM 5243 C CA . GLY B 1 296 ? -2.144 -30.327 57.891 1 104.51 296 GLY B CA 1
ATOM 5244 C C . GLY B 1 296 ? -1.522 -30.198 56.514 1 105.09 296 GLY B C 1
ATOM 5245 O O . GLY B 1 296 ? -0.578 -29.428 56.343 1 105.42 296 GLY B O 1
ATOM 5246 N N . SER B 1 297 ? -2.015 -30.953 55.524 1 105.16 297 SER B N 1
ATOM 5247 C CA . SER B 1 297 ? -1.482 -30.869 54.155 1 105.72 297 SER B CA 1
ATOM 5248 C C . SER B 1 297 ? -1.716 -29.467 53.582 1 105.62 297 SER B C 1
ATOM 5249 O O . SER B 1 297 ? -0.842 -28.913 52.919 1 105.61 297 SER B O 1
ATOM 5252 N N . ALA B 1 298 ? -2.895 -28.89 53.866 1 105.31 298 ALA B N 1
ATOM 5253 C CA . ALA B 1 298 ? -3.267 -27.555 53.415 1 105.3 298 ALA B CA 1
ATOM 5254 C C . ALA B 1 298 ? -2.55 -26.485 54.236 1 104.94 298 ALA B C 1
ATOM 5255 O O . ALA B 1 298 ? -2.114 -25.483 53.677 1 105.25 298 ALA B O 1
ATOM 5257 N N . LYS B 1 299 ? -2.405 -26.703 55.551 1 104.13 299 LYS B N 1
ATOM 5258 C CA . LYS B 1 299 ? -1.708 -25.758 56.423 1 103.82 299 LYS B CA 1
ATOM 5259 C C . LYS B 1 299 ? -0.229 -25.655 56.035 1 103.16 299 LYS B C 1
ATOM 5260 O O . LYS B 1 299 ? 0.312 -24.553 55.986 1 103.21 299 LYS B O 1
ATOM 5262 N N . THR B 1 300 ? 0.407 -26.797 55.719 1 102.41 300 THR B N 1
ATOM 5263 C CA . THR B 1 300 ? 1.812 -26.866 55.31 1 102.23 300 THR B CA 1
ATOM 5264 C C . THR B 1 300 ? 1.996 -26.17 53.957 1 102.13 300 THR B C 1
ATOM 5265 O O . THR B 1 300 ? 2.963 -25.43 53.776 1 102.33 300 THR B O 1
ATOM 5269 N N . LYS B 1 301 ? 1.041 -26.365 53.028 1 101.65 301 LYS B N 1
ATOM 5270 C CA . LYS B 1 301 ? 1.07 -25.739 51.703 1 101.49 301 LYS B CA 1
ATOM 5271 C C . LYS B 1 301 ? 0.991 -24.218 51.821 1 101 301 LYS B C 1
ATOM 5272 O O . LYS B 1 301 ? 1.655 -23.522 51.066 1 101.03 301 LYS B O 1
ATOM 5274 N N . ASN B 1 302 ? 0.218 -23.703 52.785 1 100.4 302 ASN B N 1
ATOM 5275 C CA . ASN B 1 302 ? 0.114 -22.265 53.002 1 100.31 302 ASN B CA 1
ATOM 5276 C C . ASN B 1 302 ? 1.439 -21.692 53.495 1 99.45 302 ASN B C 1
ATOM 5277 O O . ASN B 1 302 ? 1.855 -20.639 53.03 1 99.58 302 ASN B O 1
ATOM 5282 N N . ILE B 1 303 ? 2.112 -22.391 54.413 1 98.32 303 ILE B N 1
ATOM 5283 C CA . ILE B 1 303 ? 3.381 -21.924 54.957 1 97.66 303 ILE B CA 1
ATOM 5284 C C . ILE B 1 303 ? 4.487 -21.944 53.892 1 96.61 303 ILE B C 1
ATOM 5285 O O . ILE B 1 303 ? 5.13 -20.926 53.673 1 96.62 303 ILE B O 1
ATOM 5290 N N . GLU B 1 304 ? 4.675 -23.073 53.207 1 95.55 304 GLU B N 1
ATOM 5291 C CA . GLU B 1 304 ? 5.75 -23.252 52.244 1 95.11 304 GLU B CA 1
ATOM 5292 C C . GLU B 1 304 ? 5.692 -22.355 50.993 1 94.98 304 GLU B C 1
ATOM 5293 O O . GLU B 1 304 ? 6.759 -22.096 50.429 1 95.21 304 GLU B O 1
ATOM 5299 N N . ASN B 1 305 ? 4.505 -21.889 50.547 1 94.45 305 ASN B N 1
ATOM 5300 C CA . ASN B 1 305 ? 4.476 -21.016 49.363 1 94.33 305 ASN B CA 1
ATOM 5301 C C . ASN B 1 305 ? 3.92 -19.612 49.657 1 93.61 305 ASN B C 1
ATOM 5302 O O . ASN B 1 305 ? 3.741 -18.842 48.715 1 93.84 305 ASN B O 1
ATOM 5307 N N . ASN B 1 306 ? 3.73 -19.242 50.937 1 92.65 306 ASN B N 1
ATOM 5308 C CA . ASN B 1 306 ? 3.269 -17.895 51.271 1 92.24 306 ASN B CA 1
ATOM 5309 C C . ASN B 1 306 ? 4.13 -17.256 52.366 1 91.22 306 ASN B C 1
ATOM 5310 O O . ASN B 1 306 ? 4.297 -16.035 52.368 1 91.27 306 ASN B O 1
ATOM 5315 N N . LEU B 1 307 ? 4.674 -18.062 53.295 1 90.08 307 LEU B N 1
ATOM 5316 C CA . LEU B 1 307 ? 5.457 -17.513 54.404 1 89.31 307 LEU B CA 1
ATOM 5317 C C . LEU B 1 307 ? 6.948 -17.884 54.356 1 88.42 307 LEU B C 1
ATOM 5318 O O . LEU B 1 307 ? 7.792 -17.002 54.506 1 88.68 307 LEU B O 1
ATOM 5323 N N . VAL B 1 308 ? 7.277 -19.17 54.19 1 87.21 308 VAL B N 1
ATOM 5324 C CA . VAL B 1 308 ? 8.668 -19.608 54.17 1 86.55 308 VAL B CA 1
ATOM 5325 C C . VAL B 1 308 ? 9.083 -19.932 52.737 1 85.78 308 VAL B C 1
ATOM 5326 O O . VAL B 1 308 ? 9.107 -21.096 52.338 1 85.77 308 VAL B O 1
ATOM 5330 N N . THR B 1 309 ? 9.386 -18.883 51.956 1 85.02 309 THR B N 1
ATOM 5331 C CA . THR B 1 309 ? 9.834 -18.992 50.566 1 84.75 309 THR B CA 1
ATOM 5332 C C . THR B 1 309 ? 11.263 -18.448 50.405 1 84.09 309 THR B C 1
ATOM 5333 O O . THR B 1 309 ? 11.713 -17.642 51.215 1 84.04 309 THR B O 1
ATOM 5337 N N . LEU B 1 310 ? 11.946 -18.826 49.322 1 83.52 310 LEU B N 1
ATOM 5338 C CA . LEU B 1 310 ? 13.303 -18.362 49.033 1 83.54 310 LEU B CA 1
ATOM 5339 C C . LEU B 1 310 ? 13.418 -16.833 48.924 1 83.66 310 LEU B C 1
ATOM 5340 O O . LEU B 1 310 ? 14.519 -16.302 49.029 1 84 310 LEU B O 1
ATOM 5345 N N . GLN B 1 311 ? 12.301 -16.133 48.704 1 83.21 311 GLN B N 1
ATOM 5346 C CA . GLN B 1 311 ? 12.306 -14.68 48.572 1 83.13 311 GLN B CA 1
ATOM 5347 C C . GLN B 1 311 ? 11.662 -13.96 49.766 1 82.78 311 GLN B C 1
ATOM 5348 O O . GLN B 1 311 ? 11.47 -12.747 49.702 1 82.8 311 GLN B O 1
ATOM 5354 N N . SER B 1 312 ? 11.333 -14.68 50.844 1 82.48 312 SER B N 1
ATOM 5355 C CA . SER B 1 312 ? 10.694 -14.078 52.008 1 82.64 312 SER B CA 1
ATOM 5356 C C . SER B 1 312 ? 11.708 -13.644 53.073 1 82.73 312 SER B C 1
ATOM 5357 O O . SER B 1 312 ? 12.846 -14.113 53.078 1 82.67 312 SER B O 1
ATOM 5360 N N . ASP B 1 313 ? 11.273 -12.739 53.976 1 82.79 313 ASP B N 1
ATOM 5361 C CA . ASP B 1 313 ? 12.031 -12.185 55.101 1 83.42 313 ASP B CA 1
ATOM 5362 C C . ASP B 1 313 ? 12.741 -13.29 55.88 1 83.72 313 ASP B C 1
ATOM 5363 O O . ASP B 1 313 ? 12.088 -14.227 56.331 1 84.03 313 ASP B O 1
ATOM 5368 N N . PRO B 1 314 ? 14.074 -13.215 56.034 1 83.57 314 PRO B N 1
ATOM 5369 C CA . PRO B 1 314 ? 14.786 -14.268 56.778 1 83.52 314 PRO B CA 1
ATOM 5370 C C . PRO B 1 314 ? 14.284 -14.462 58.217 1 83.59 314 PRO B C 1
ATOM 5371 O O . PRO B 1 314 ? 14.579 -15.492 58.814 1 83.9 314 PRO B O 1
ATOM 5375 N N . GLN B 1 315 ? 13.488 -13.517 58.753 1 83.16 315 GLN B N 1
ATOM 5376 C CA . GLN B 1 315 ? 12.871 -13.637 60.068 1 83.33 315 GLN B CA 1
ATOM 5377 C C . GLN B 1 315 ? 11.89 -14.82 60.103 1 83.43 315 GLN B C 1
ATOM 5378 O O . GLN B 1 315 ? 11.737 -15.451 61.15 1 83.83 315 GLN B O 1
ATOM 5384 N N . HIS B 1 316 ? 11.243 -15.139 58.961 1 82.84 316 HIS B N 1
ATOM 5385 C CA . HIS B 1 316 ? 10.336 -16.281 58.872 1 82.75 316 HIS B CA 1
ATOM 5386 C C . HIS B 1 316 ? 11.108 -17.593 59.069 1 82.6 316 HIS B C 1
ATOM 5387 O O . HIS B 1 316 ? 10.586 -18.521 59.682 1 82.54 316 HIS B O 1
ATOM 5394 N N . PHE B 1 317 ? 12.359 -17.657 58.577 1 82.22 317 PHE B N 1
ATOM 5395 C CA . PHE B 1 317 ? 13.201 -18.836 58.743 1 82.36 317 PHE B CA 1
ATOM 5396 C C . PHE B 1 317 ? 13.615 -18.983 60.195 1 82.77 317 PHE B C 1
ATOM 5397 O O . PHE B 1 317 ? 13.584 -20.084 60.733 1 83 317 PHE B O 1
ATOM 5405 N N . LEU B 1 318 ? 13.995 -17.87 60.831 1 82.8 318 LEU B N 1
ATOM 5406 C CA . LEU B 1 318 ? 14.413 -17.866 62.223 1 83.6 318 LEU B CA 1
ATOM 5407 C C . LEU B 1 318 ? 13.268 -18.273 63.139 1 84.46 318 LEU B C 1
ATOM 5408 O O . LEU B 1 318 ? 13.506 -18.975 64.116 1 84.51 318 LEU B O 1
ATOM 5413 N N . TYR B 1 319 ? 12.029 -17.875 62.81 1 85.08 319 TYR B N 1
ATOM 5414 C CA . TYR B 1 319 ? 10.861 -18.249 63.604 1 86.23 319 TYR B CA 1
ATOM 5415 C C . TYR B 1 319 ? 10.677 -19.774 63.632 1 87.04 319 TYR B C 1
ATOM 5416 O O . TYR B 1 319 ? 10.472 -20.341 64.702 1 87.08 319 TYR B O 1
ATOM 5425 N N . TRP B 1 320 ? 10.71 -20.425 62.459 1 87.47 320 TRP B N 1
ATOM 5426 C CA . TRP B 1 320 ? 10.478 -21.859 62.372 1 88.21 320 TRP B CA 1
ATOM 5427 C C . TRP B 1 320 ? 11.646 -22.682 62.899 1 88.63 320 TRP B C 1
ATOM 5428 O O . TRP B 1 320 ? 11.422 -23.795 63.372 1 88.69 320 TRP B O 1
ATOM 5439 N N . ILE B 1 321 ? 12.874 -22.146 62.851 1 88.74 321 ILE B N 1
ATOM 5440 C CA . ILE B 1 321 ? 14.023 -22.848 63.413 1 89.26 321 ILE B CA 1
ATOM 5441 C C . ILE B 1 321 ? 13.93 -22.763 64.946 1 89.67 321 ILE B C 1
ATOM 5442 O O . ILE B 1 321 ? 14.108 -23.774 65.615 1 89.68 321 ILE B O 1
ATOM 5447 N N . ASP B 1 322 ? 13.56 -21.594 65.493 1 90 322 ASP B N 1
ATOM 5448 C CA . ASP B 1 322 ? 13.391 -21.439 66.936 1 90.93 322 ASP B CA 1
ATOM 5449 C C . ASP B 1 322 ? 12.243 -22.304 67.438 1 91.58 322 ASP B C 1
ATOM 5450 O O . ASP B 1 322 ? 12.408 -23.003 68.434 1 91.59 322 ASP B O 1
ATOM 5455 N N . TYR B 1 323 ? 11.099 -22.297 66.734 1 91.98 323 TYR B N 1
ATOM 5456 C CA . TYR B 1 323 ? 9.944 -23.113 67.112 1 92.73 323 TYR B CA 1
ATOM 5457 C C . TYR B 1 323 ? 10.297 -24.605 67.034 1 93.13 323 TYR B C 1
ATOM 5458 O O . TYR B 1 323 ? 9.939 -25.374 67.926 1 93.53 323 TYR B O 1
ATOM 5467 N N . GLY B 1 324 ? 11.009 -24.993 65.987 1 92.93 324 GLY B N 1
ATOM 5468 C CA . GLY B 1 324 ? 11.424 -26.376 65.799 1 93.42 324 GLY B CA 1
ATOM 5469 C C . GLY B 1 324 ? 12.473 -26.868 66.783 1 93.9 324 GLY B C 1
ATOM 5470 O O . GLY B 1 324 ? 12.619 -28.076 66.979 1 93.91 324 GLY B O 1
ATOM 5471 N N . ARG B 1 325 ? 13.203 -25.943 67.434 1 94.12 325 ARG B N 1
ATOM 5472 C CA . ARG B 1 325 ? 14.244 -26.293 68.409 1 94.65 325 ARG B CA 1
ATOM 5473 C C . ARG B 1 325 ? 13.825 -26.114 69.883 1 95.77 325 ARG B C 1
ATOM 5474 O O . ARG B 1 325 ? 14.678 -26.188 70.771 1 95.81 325 ARG B O 1
ATOM 5482 N N . GLY B 1 326 ? 12.544 -25.881 70.136 1 96.47 326 GLY B N 1
ATOM 5483 C CA . GLY B 1 326 ? 12.054 -25.707 71.495 1 97.75 326 GLY B CA 1
ATOM 5484 C C . GLY B 1 326 ? 12.386 -24.369 72.125 1 98.93 326 GLY B C 1
ATOM 5485 O O . GLY B 1 326 ? 12.393 -24.243 73.351 1 99.2 326 GLY B O 1
ATOM 5486 N N . GLU B 1 327 ? 12.653 -23.359 71.299 1 99.47 327 GLU B N 1
ATOM 5487 C CA . GLU B 1 327 ? 12.954 -22.016 71.772 1 100.54 327 GLU B CA 1
ATOM 5488 C C . GLU B 1 327 ? 11.735 -21.148 71.512 1 101.52 327 GLU B C 1
ATOM 5489 O O . GLU B 1 327 ? 11.74 -20.274 70.65 1 101.46 327 GLU B O 1
ATOM 5495 N N . TYR B 1 328 ? 10.673 -21.431 72.256 1 102.43 328 TYR B N 1
ATOM 5496 C CA . TYR B 1 328 ? 9.363 -20.812 72.119 1 103.88 328 TYR B CA 1
ATOM 5497 C C . TYR B 1 328 ? 9.352 -19.348 72.532 1 104.76 328 TYR B C 1
ATOM 5498 O O . TYR B 1 328 ? 8.733 -18.552 71.834 1 104.85 328 TYR B O 1
ATOM 5507 N N . LYS B 1 329 ? 10.052 -18.973 73.617 1 105.29 329 LYS B N 1
ATOM 5508 C CA . LYS B 1 329 ? 10.102 -17.564 74.034 1 106.22 329 LYS B CA 1
ATOM 5509 C C . LYS B 1 329 ? 10.816 -16.698 72.973 1 106.99 329 LYS B C 1
ATOM 5510 O O . LYS B 1 329 ? 10.471 -15.53 72.791 1 107.16 329 LYS B O 1
ATOM 5512 N N . GLU B 1 330 ? 11.789 -17.287 72.259 1 107.18 330 GLU B N 1
ATOM 5513 C CA . GLU B 1 330 ? 12.533 -16.622 71.201 1 107.81 330 GLU B CA 1
ATOM 5514 C C . GLU B 1 330 ? 11.676 -16.499 69.946 1 108.02 330 GLU B C 1
ATOM 5515 O O . GLU B 1 330 ? 11.719 -15.47 69.277 1 108.15 330 GLU B O 1
ATOM 5521 N N . ALA B 1 331 ? 10.89 -17.54 69.631 1 107.91 331 ALA B N 1
ATOM 5522 C CA . ALA B 1 331 ? 10.003 -17.549 68.47 1 108.26 331 ALA B CA 1
ATOM 5523 C C . ALA B 1 331 ? 8.842 -16.568 68.644 1 108.54 331 ALA B C 1
ATOM 5524 O O . ALA B 1 331 ? 8.415 -15.957 67.67 1 108.62 331 ALA B O 1
ATOM 5526 N N . ILE B 1 332 ? 8.347 -16.397 69.879 1 108.57 332 ILE B N 1
ATOM 5527 C CA . ILE B 1 332 ? 7.244 -15.478 70.157 1 109.09 332 ILE B CA 1
ATOM 5528 C C . ILE B 1 332 ? 7.685 -14.04 69.849 1 109.53 332 ILE B C 1
ATOM 5529 O O . ILE B 1 332 ? 6.943 -13.303 69.197 1 109.73 332 ILE B O 1
ATOM 5534 N N . SER B 1 333 ? 8.916 -13.67 70.244 1 109.47 333 SER B N 1
ATOM 5535 C CA . SER B 1 333 ? 9.456 -12.331 69.993 1 109.91 333 SER B CA 1
ATOM 5536 C C . SER B 1 333 ? 9.589 -12.044 68.493 1 109.96 333 SER B C 1
ATOM 5537 O O . SER B 1 333 ? 9.374 -10.908 68.069 1 110.07 333 SER B O 1
ATOM 5540 N N . ILE B 1 334 ? 9.929 -13.073 67.695 1 109.73 334 ILE B N 1
ATOM 5541 C CA . ILE B 1 334 ? 10.048 -12.949 66.242 1 110.05 334 ILE B CA 1
ATOM 5542 C C . ILE B 1 334 ? 8.656 -12.756 65.624 1 110.16 334 ILE B C 1
ATOM 5543 O O . ILE B 1 334 ? 8.484 -11.902 64.754 1 110.39 334 ILE B O 1
ATOM 5548 N N . GLY B 1 335 ? 7.67 -13.498 66.119 1 109.92 335 GLY B N 1
ATOM 5549 C CA . GLY B 1 335 ? 6.29 -13.381 65.668 1 110.3 335 GLY B CA 1
ATOM 5550 C C . GLY B 1 335 ? 5.713 -12.007 65.949 1 110.58 335 GLY B C 1
ATOM 5551 O O . GLY B 1 335 ? 4.936 -11.48 65.15 1 110.73 335 GLY B O 1
ATOM 5552 N N . ARG B 1 336 ? 6.103 -11.408 67.085 1 110.47 336 ARG B N 1
ATOM 5553 C CA . ARG B 1 336 ? 5.669 -10.063 67.459 1 110.9 336 ARG B CA 1
ATOM 5554 C C . ARG B 1 336 ? 6.319 -9.003 66.564 1 111.05 336 ARG B C 1
ATOM 5555 O O . ARG B 1 336 ? 5.698 -7.98 66.278 1 111.09 336 ARG B O 1
ATOM 5563 N N . LYS B 1 337 ? 7.574 -9.242 66.135 1 111.01 337 LYS B N 1
ATOM 5564 C CA . LYS B 1 337 ? 8.332 -8.342 65.267 1 111.48 337 LYS B CA 1
ATOM 5565 C C . LYS B 1 337 ? 7.721 -8.294 63.866 1 111.88 337 LYS B C 1
ATOM 5566 O O . LYS B 1 337 ? 7.561 -7.212 63.305 1 111.99 337 LYS B O 1
ATOM 5568 N N . LEU B 1 338 ? 7.345 -9.456 63.314 1 112.01 338 LEU B N 1
ATOM 5569 C CA . LEU B 1 338 ? 6.737 -9.53 61.981 1 112.61 338 LEU B CA 1
ATOM 5570 C C . LEU B 1 338 ? 5.251 -9.106 61.953 1 113.28 338 LEU B C 1
ATOM 5571 O O . LEU B 1 338 ? 4.668 -9.04 60.869 1 113.24 338 LEU B O 1
ATOM 5576 N N . GLU B 1 339 ? 4.644 -8.84 63.133 1 113.76 339 GLU B N 1
ATOM 5577 C CA . GLU B 1 339 ? 3.236 -8.464 63.318 1 114.63 339 GLU B CA 1
ATOM 5578 C C . GLU B 1 339 ? 2.273 -9.547 62.802 1 115 339 GLU B C 1
ATOM 5579 O O . GLU B 1 339 ? 1.137 -9.236 62.449 1 115.07 339 GLU B O 1
ATOM 5585 N N . TYR B 1 340 ? 2.723 -10.812 62.775 1 115.07 340 TYR B N 1
ATOM 5586 C CA . TYR B 1 340 ? 1.927 -11.944 62.325 1 115.65 340 TYR B CA 1
ATOM 5587 C C . TYR B 1 340 ? 1.277 -12.579 63.539 1 116.18 340 TYR B C 1
ATOM 5588 O O . TYR B 1 340 ? 1.962 -13.238 64.318 1 116.31 340 TYR B O 1
ATOM 5597 N N . ASN B 1 341 ? -0.031 -12.353 63.727 1 116.38 341 ASN B N 1
ATOM 5598 C CA . ASN B 1 341 ? -0.769 -12.854 64.886 1 117.08 341 ASN B CA 1
ATOM 5599 C C . ASN B 1 341 ? -0.837 -14.384 64.929 1 117.45 341 ASN B C 1
ATOM 5600 O O . ASN B 1 341 ? -0.92 -14.947 66.019 1 117.55 341 ASN B O 1
ATOM 5605 N N . ASP B 1 342 ? -0.785 -15.055 63.766 1 117.51 342 ASP B N 1
ATOM 5606 C CA . ASP B 1 342 ? -0.791 -16.519 63.735 1 118.13 342 ASP B CA 1
ATOM 5607 C C . ASP B 1 342 ? 0.528 -17.073 64.294 1 118.29 342 ASP B C 1
ATOM 5608 O O . ASP B 1 342 ? 0.518 -18.098 64.967 1 118.44 342 ASP B O 1
ATOM 5613 N N . TYR B 1 343 ? 1.653 -16.382 64.034 1 118.06 343 TYR B N 1
ATOM 5614 C CA . TYR B 1 343 ? 2.974 -16.76 64.538 1 118.3 343 TYR B CA 1
ATOM 5615 C C . TYR B 1 343 ? 3.053 -16.592 66.059 1 118.65 343 TYR B C 1
ATOM 5616 O O . TYR B 1 343 ? 3.749 -17.35 66.719 1 118.69 343 TYR B O 1
ATOM 5625 N N . ILE B 1 344 ? 2.346 -15.606 66.617 1 118.84 344 ILE B N 1
ATOM 5626 C CA . ILE B 1 344 ? 2.345 -15.361 68.054 1 119.55 344 ILE B CA 1
ATOM 5627 C C . ILE B 1 344 ? 1.483 -16.399 68.771 1 120.11 344 ILE B C 1
ATOM 5628 O O . ILE B 1 344 ? 1.961 -17.033 69.705 1 120.19 344 ILE B O 1
ATOM 5633 N N . TYR B 1 345 ? 0.231 -16.594 68.317 1 120.31 345 TYR B N 1
ATOM 5634 C CA . TYR B 1 345 ? -0.72 -17.522 68.924 1 121.03 345 TYR B CA 1
ATOM 5635 C C . TYR B 1 345 ? -0.273 -18.985 68.833 1 121.73 345 TYR B C 1
ATOM 5636 O O . TYR B 1 345 ? -0.489 -19.742 69.776 1 121.97 345 TYR B O 1
ATOM 5638 N N . PHE B 1 346 ? 0.329 -19.388 67.712 1 121.94 346 PHE B N 1
ATOM 5639 C CA . PHE B 1 346 ? 0.765 -20.774 67.526 1 122.73 346 PHE B CA 1
ATOM 5640 C C . PHE B 1 346 ? 2.004 -21.092 68.377 1 123.73 346 PHE B C 1
ATOM 5641 O O . PHE B 1 346 ? 2.166 -22.225 68.825 1 123.78 346 PHE B O 1
ATOM 5649 N N . ALA B 1 347 ? 2.863 -20.094 68.624 1 124.46 347 ALA B N 1
ATOM 5650 C CA . ALA B 1 347 ? 4.044 -20.288 69.462 1 125.71 347 ALA B CA 1
ATOM 5651 C C . ALA B 1 347 ? 3.685 -20.177 70.95 1 127 347 ALA B C 1
ATOM 5652 O O . ALA B 1 347 ? 4.295 -20.855 71.773 1 127.07 347 ALA B O 1
ATOM 5654 N N . LEU B 1 348 ? 2.698 -19.331 71.293 1 127.85 348 LEU B N 1
ATOM 5655 C CA . LEU B 1 348 ? 2.219 -19.17 72.668 1 129.19 348 LEU B CA 1
ATOM 5656 C C . LEU B 1 348 ? 1.571 -20.459 73.176 1 130.73 348 LEU B C 1
ATOM 5657 O O . LEU B 1 348 ? 1.677 -20.77 74.361 1 130.86 348 LEU B O 1
ATOM 5662 N N . ALA B 1 349 ? 0.899 -21.208 72.276 1 131.8 349 ALA B N 1
ATOM 5663 C CA . ALA B 1 349 ? 0.227 -22.47 72.585 1 133.35 349 ALA B CA 1
ATOM 5664 C C . ALA B 1 349 ? 1.236 -23.579 72.885 1 134.95 349 ALA B C 1
ATOM 5665 O O . ALA B 1 349 ? 1.028 -24.354 73.817 1 135.1 349 ALA B O 1
ATOM 5667 N N . LYS B 1 350 ? 2.328 -23.656 72.11 1 136.03 350 LYS B N 1
ATOM 5668 C CA . LYS B 1 350 ? 3.365 -24.662 72.354 1 137.62 350 LYS B CA 1
ATOM 5669 C C . LYS B 1 350 ? 4.205 -24.301 73.596 1 139.63 350 LYS B C 1
ATOM 5670 O O . LYS B 1 350 ? 4.726 -25.196 74.26 1 139.7 350 LYS B O 1
ATOM 5676 N N . TYR B 1 351 ? 4.326 -22.997 73.913 1 141.12 351 TYR B N 1
ATOM 5677 C CA . TYR B 1 351 ? 5.019 -22.522 75.11 1 143.15 351 TYR B CA 1
ATOM 5678 C C . TYR B 1 351 ? 4.211 -22.901 76.363 1 145.44 351 TYR B C 1
ATOM 5679 O O . TYR B 1 351 ? 4.799 -23.244 77.388 1 145.59 351 TYR B O 1
ATOM 5688 N N . LYS B 1 352 ? 2.863 -22.87 76.265 1 147.07 352 LYS B N 1
ATOM 5689 C CA . LYS B 1 352 ? 1.947 -23.256 77.339 1 149.12 352 LYS B CA 1
ATOM 5690 C C . LYS B 1 352 ? 2.042 -24.762 77.612 1 151.31 352 LYS B C 1
ATOM 5691 O O . LYS B 1 352 ? 1.968 -25.179 78.764 1 151.43 352 LYS B O 1
ATOM 5693 N N . GLN B 1 353 ? 2.222 -25.57 76.554 1 152.96 353 GLN B N 1
ATOM 5694 C CA . GLN B 1 353 ? 2.379 -27.021 76.659 1 155.11 353 GLN B CA 1
ATOM 5695 C C . GLN B 1 353 ? 3.731 -27.379 77.296 1 157.29 353 GLN B C 1
ATOM 5696 O O . GLN B 1 353 ? 3.816 -28.351 78.046 1 157.37 353 GLN B O 1
ATOM 5702 N N . GLN B 1 354 ? 4.779 -26.591 77.003 1 158.89 354 GLN B N 1
ATOM 5703 C CA . GLN B 1 354 ? 6.115 -26.788 77.561 1 160.95 354 GLN B CA 1
ATOM 5704 C C . GLN B 1 354 ? 6.104 -26.494 79.06 1 163.06 354 GLN B C 1
ATOM 5705 O O . GLN B 1 354 ? 6.704 -27.235 79.835 1 163.21 354 GLN B O 1
ATOM 5707 N N . LEU B 1 355 ? 5.402 -25.427 79.47 1 164.55 355 LEU B N 1
ATOM 5708 C CA . LEU B 1 355 ? 5.282 -25.062 80.882 1 166.53 355 LEU B CA 1
ATOM 5709 C C . LEU B 1 355 ? 4.429 -26.091 81.642 1 168.59 355 LEU B C 1
ATOM 5710 O O . LEU B 1 355 ? 4.696 -26.364 82.809 1 168.68 355 LEU B O 1
ATOM 5712 N N . LEU B 1 356 ? 3.423 -26.675 80.976 1 170.06 356 LEU B N 1
ATOM 5713 C CA . LEU B 1 356 ? 2.595 -27.732 81.552 1 171.97 356 LEU B CA 1
ATOM 5714 C C . LEU B 1 356 ? 3.434 -29.018 81.671 1 173.83 356 LEU B C 1
ATOM 5715 O O . LEU B 1 356 ? 4.362 -29.225 80.883 1 173.88 356 LEU B O 1
ATOM 5720 N N . SER B 1 357 ? 3.122 -29.86 82.669 1 175.17 357 SER B N 1
ATOM 5721 C CA . SER B 1 357 ? 3.818 -31.113 82.987 1 176.72 357 SER B CA 1
ATOM 5722 C C . SER B 1 357 ? 5.193 -30.817 83.596 1 178.09 357 SER B C 1
ATOM 5723 O O . SER B 1 357 ? 6.201 -31.386 83.183 1 178.26 357 SER B O 1
ATOM 5726 N N . GLU B 1 358 ? 5.22 -29.925 84.595 1 178.8 358 GLU B N 1
ATOM 5727 C CA . GLU B 1 358 ? 6.446 -29.561 85.299 1 179.88 358 GLU B CA 1
ATOM 5728 C C . GLU B 1 358 ? 6.172 -29.496 86.814 1 180.87 358 GLU B C 1
ATOM 5729 O O . GLU B 1 358 ? 6.755 -30.279 87.563 1 180.98 358 GLU B O 1
ATOM 5731 N N . ASP B 1 359 ? 5.256 -28.61 87.256 1 181.48 359 ASP B N 1
ATOM 5732 C CA . ASP B 1 359 ? 4.878 -28.467 88.665 1 182.66 359 ASP B CA 1
ATOM 5733 C C . ASP B 1 359 ? 3.626 -27.6 88.825 1 183.73 359 ASP B C 1
ATOM 5734 O O . ASP B 1 359 ? 3.377 -26.699 88.018 1 183.99 359 ASP B O 1
ATOM 5736 N N . THR B 1 360 ? 2.85 -27.864 89.89 1 184.67 360 THR B N 1
ATOM 5737 C CA . THR B 1 360 ? 1.633 -27.112 90.193 1 186.15 360 THR B CA 1
ATOM 5738 C C . THR B 1 360 ? 1.924 -25.892 91.09 1 187.47 360 THR B C 1
ATOM 5739 O O . THR B 1 360 ? 1.065 -25.481 91.869 1 187.59 360 THR B O 1
ATOM 5741 N N . ASN B 1 361 ? 3.133 -25.324 90.984 1 188.24 361 ASN B N 1
ATOM 5742 C CA . ASN B 1 361 ? 3.559 -24.139 91.734 1 189.37 361 ASN B CA 1
ATOM 5743 C C . ASN B 1 361 ? 4.163 -23.079 90.789 1 190.6 361 ASN B C 1
ATOM 5744 O O . ASN B 1 361 ? 5.021 -22.306 91.215 1 190.58 361 ASN B O 1
ATOM 5746 N N . ASP B 1 362 ? 3.761 -23.089 89.496 1 191.43 362 ASP B N 1
ATOM 5747 C CA . ASP B 1 362 ? 4.288 -22.158 88.512 1 192.63 362 ASP B CA 1
ATOM 5748 C C . ASP B 1 362 ? 3.291 -21.03 88.168 1 193.68 362 ASP B C 1
ATOM 5749 O O . ASP B 1 362 ? 2.639 -21.068 87.121 1 193.72 362 ASP B O 1
ATOM 5751 N N . GLU B 1 363 ? 3.245 -19.979 89.011 1 194.33 363 GLU B N 1
ATOM 5752 C CA . GLU B 1 363 ? 2.401 -18.805 88.789 1 195.38 363 GLU B CA 1
ATOM 5753 C C . GLU B 1 363 ? 2.808 -18.039 87.519 1 196.29 363 GLU B C 1
ATOM 5754 O O . GLU B 1 363 ? 1.983 -17.322 86.957 1 196.29 363 GLU B O 1
ATOM 5756 N N . ASP B 1 364 ? 4.068 -18.175 87.07 1 196.91 364 ASP B N 1
ATOM 5757 C CA . ASP B 1 364 ? 4.546 -17.531 85.85 1 198.09 364 ASP B CA 1
ATOM 5758 C C . ASP B 1 364 ? 3.932 -18.195 84.608 1 199.29 364 ASP B C 1
ATOM 5759 O O . ASP B 1 364 ? 3.703 -17.519 83.608 1 199.5 364 ASP B O 1
ATOM 5761 N N . ILE B 1 365 ? 3.664 -19.511 84.672 1 199.91 365 ILE B N 1
ATOM 5762 C CA . ILE B 1 365 ? 3.057 -20.272 83.583 1 201 365 ILE B CA 1
ATOM 5763 C C . ILE B 1 365 ? 1.566 -19.923 83.469 1 201.92 365 ILE B C 1
ATOM 5764 O O . ILE B 1 365 ? 1.052 -19.78 82.36 1 201.97 365 ILE B O 1
ATOM 5766 N N . GLN B 1 366 ? 0.883 -19.766 84.613 1 202.52 366 GLN B N 1
ATOM 5767 C CA . GLN B 1 366 ? -0.538 -19.416 84.653 1 203.6 366 GLN B CA 1
ATOM 5768 C C . GLN B 1 366 ? -0.779 -17.992 84.126 1 204.5 366 GLN B C 1
ATOM 5769 O O . GLN B 1 366 ? -1.814 -17.734 83.509 1 204.68 366 GLN B O 1
ATOM 5771 N N . LYS B 1 367 ? 0.174 -17.076 84.36 1 204.88 367 LYS B N 1
ATOM 5772 C CA . LYS B 1 367 ? 0.073 -15.7 83.876 1 205.71 367 LYS B CA 1
ATOM 5773 C C . LYS B 1 367 ? 0.281 -15.654 82.363 1 206.42 367 LYS B C 1
ATOM 5774 O O . LYS B 1 367 ? -0.4 -14.9 81.674 1 206.53 367 LYS B O 1
ATOM 5776 N N . GLU B 1 368 ? 1.212 -16.467 81.846 1 206.75 368 GLU B N 1
ATOM 5777 C CA . GLU B 1 368 ? 1.481 -16.544 80.414 1 207.49 368 GLU B CA 1
ATOM 5778 C C . GLU B 1 368 ? 0.33 -17.238 79.681 1 208.03 368 GLU B C 1
ATOM 5779 O O . GLU B 1 368 ? 0.023 -16.868 78.55 1 208.18 368 GLU B O 1
ATOM 5781 N N . LEU B 1 369 ? -0.317 -18.227 80.324 1 208.18 369 LEU B N 1
ATOM 5782 C CA . LEU B 1 369 ? -1.457 -18.934 79.74 1 208.99 369 LEU B CA 1
ATOM 5783 C C . LEU B 1 369 ? -2.694 -18.023 79.673 1 209.47 369 LEU B C 1
ATOM 5784 O O . LEU B 1 369 ? -3.494 -18.14 78.744 1 209.54 369 LEU B O 1
ATOM 5786 N N . ASP B 1 370 ? -2.843 -17.107 80.642 1 209.62 370 ASP B N 1
ATOM 5787 C CA . ASP B 1 370 ? -3.958 -16.162 80.652 1 210.23 370 ASP B CA 1
ATOM 5788 C C . ASP B 1 370 ? -3.788 -15.079 79.568 1 210.49 370 ASP B C 1
ATOM 5789 O O . ASP B 1 370 ? -4.781 -14.537 79.089 1 210.63 370 ASP B O 1
ATOM 5791 N N . SER B 1 371 ? -2.539 -14.768 79.181 1 210.36 371 SER B N 1
ATOM 5792 C CA . SER B 1 371 ? -2.248 -13.776 78.151 1 210.68 371 SER B CA 1
ATOM 5793 C C . SER B 1 371 ? -2.582 -14.308 76.759 1 210.61 371 SER B C 1
ATOM 5794 O O . SER B 1 371 ? -3.06 -13.557 75.912 1 210.76 371 SER B O 1
ATOM 5797 N N . VAL B 1 372 ? -2.323 -15.6 76.517 1 210.2 372 VAL B N 1
ATOM 5798 C CA . VAL B 1 372 ? -2.564 -16.224 75.22 1 210.27 372 VAL B CA 1
ATOM 5799 C C . VAL B 1 372 ? -4.051 -16.48 74.973 1 210.1 372 VAL B C 1
ATOM 5800 O O . VAL B 1 372 ? -4.515 -16.311 73.848 1 210.17 372 VAL B O 1
ATOM 5802 N N . ASN B 1 373 ? -4.793 -16.901 76.01 1 209.79 373 ASN B N 1
ATOM 5803 C CA . ASN B 1 373 ? -6.222 -17.202 75.897 1 209.99 373 ASN B CA 1
ATOM 5804 C C . ASN B 1 373 ? -7.073 -15.957 75.626 1 209.93 373 ASN B C 1
ATOM 5805 O O . ASN B 1 373 ? -8.134 -16.066 75.013 1 210.06 373 ASN B O 1
ATOM 5807 N N . SER B 1 374 ? -6.623 -14.785 76.088 1 209.63 374 SER B N 1
ATOM 5808 C CA . SER B 1 374 ? -7.368 -13.548 75.882 1 209.91 374 SER B CA 1
ATOM 5809 C C . SER B 1 374 ? -7.247 -13.057 74.437 1 210.02 374 SER B C 1
ATOM 5810 O O . SER B 1 374 ? -8.203 -12.505 73.898 1 210.09 374 SER B O 1
ATOM 5813 N N . GLU B 1 375 ? -6.086 -13.267 73.804 1 209.9 375 GLU B N 1
ATOM 5814 C CA . GLU B 1 375 ? -5.868 -12.838 72.424 1 210.3 375 GLU B CA 1
ATOM 5815 C C . GLU B 1 375 ? -6.537 -13.776 71.414 1 210.55 375 GLU B C 1
ATOM 5816 O O . GLU B 1 375 ? -6.903 -13.334 70.327 1 210.57 375 GLU B O 1
ATOM 5818 N N . LEU B 1 376 ? -6.681 -15.065 71.755 1 210.58 376 LEU B N 1
ATOM 5819 C CA . LEU B 1 376 ? -7.309 -16.039 70.865 1 211.11 376 LEU B CA 1
ATOM 5820 C C . LEU B 1 376 ? -8.829 -15.843 70.803 1 211.48 376 LEU B C 1
ATOM 5821 O O . LEU B 1 376 ? -9.434 -16.073 69.758 1 211.45 376 LEU B O 1
ATOM 5823 N N . GLU B 1 377 ? -9.444 -15.417 71.915 1 211.58 377 GLU B N 1
ATOM 5824 C CA . GLU B 1 377 ? -10.884 -15.181 71.967 1 211.96 377 GLU B CA 1
ATOM 5825 C C . GLU B 1 377 ? -11.233 -13.806 71.395 1 212.16 377 GLU B C 1
ATOM 5826 O O . GLU B 1 377 ? -12.391 -13.543 71.076 1 212.18 377 GLU B O 1
#

Nearest PDB structures (foldseek):
  6z0f-assembly1_A  TM=1.003E+00  e=2.528E-56  Bacillus subtilis subsp. subtilis str. 168
  6z0f-assembly1_B  TM=6.744E-01  e=8.347E-52  Bacillus subtilis subsp. subtilis str. 168
  4ano-assembly1_A  TM=9.220E-01  e=2.452E-17  Geobacillus thermodenitrificans NG80-2
  2ynq-assembly1_D  TM=8.750E-01  e=7.240E-09  Geobacillus thermodenitrificans NG80-2
  4ann-assembly1_A  TM=8.172E-01  e=3.480E-07  Staphylococcus aureus subsp. aureus NCTC 8325

Radius of gyration: 51.38 Å; Cα contacts (8 Å, |Δi|>4): 972; chains: 2; bounding box: 149×83×102 Å